Protein AF-A0A9P7JWD6-F1 (afdb_monomer)

InterPro domains:
  IPR005024 Snf7 family [PF03357] (195-359)
  IPR005024 Snf7 family [PTHR22761] (193-355)

Solvent-accessible surface area (backbone atoms only — not comparable to full-atom values): 23639 Å² total; per-residue (Å²): 132,58,61,78,65,57,62,72,34,72,76,44,66,77,47,53,72,72,55,49,42,60,65,27,36,75,45,72,71,28,58,79,77,37,46,72,61,33,49,56,48,35,52,53,49,50,56,42,53,47,54,37,23,60,71,25,70,76,46,63,85,42,100,80,68,52,42,52,45,60,49,40,69,43,47,78,68,42,43,66,68,61,31,40,78,100,63,44,56,45,61,23,50,60,58,36,59,51,61,77,72,51,78,88,50,67,72,55,60,61,53,74,74,51,91,60,89,64,62,67,62,58,60,72,73,50,94,74,77,72,82,77,72,89,68,49,71,73,58,45,46,72,73,60,55,47,80,40,76,49,63,93,79,45,58,63,68,53,43,50,50,43,33,32,70,77,65,61,40,34,43,77,61,93,92,46,74,46,75,40,90,51,96,87,54,77,70,88,50,71,64,58,52,50,53,52,50,47,54,49,51,47,52,58,45,50,56,47,47,54,55,48,50,55,49,41,54,52,37,53,51,50,27,56,53,27,52,78,68,69,36,57,73,59,23,52,54,41,47,55,51,38,52,54,48,52,53,52,42,51,56,49,50,53,53,43,52,53,50,51,53,51,45,52,53,51,52,49,53,54,50,51,53,51,53,49,53,52,51,53,54,50,50,54,49,51,51,57,59,57,67,35,82,91,60,70,84,84,64,68,68,70,55,51,57,56,53,54,55,70,62,56,70,78,68,71,77,76,80,77,75,86,82,75,91,80,90,88,86,82,87,75,81,83,57,71,68,60,51,54,51,53,51,50,51,55,48,55,51,52,50,51,53,51,50,53,52,50,50,50,56,49,52,58,56,59,74,68,58,83,81,79,75,82,84,76,73,84,80,83,78,79,86,78,81,88,78,81,90,79,92,133

Nearest PDB structures (foldseek):
  6zvs-assembly1_A  TM=7.315E-01  e=3.953E-01  Nostoc punctiforme
  8qbr-assembly1_A  TM=5.397E-01  e=4.601E-01  Nostoc punctiforme
  8qbw-assembly1_A  TM=4.329E-01  e=2.505E-01  Nostoc punctiforme
  8qhw-assembly1_E  TM=4.121E-01  e=1.089E+00  Synechocystis sp. PCC 6803
  3q0k-assembly2_C  TM=2.549E-01  e=7.853E+00  Homo sapiens

Mean predicted aligned error: 20.34 Å

Organism: NCBI:txid1912936

pLDDT: mean 70.11, std 15.52, range [30.89, 91.44]

Sequence (392 aa):
MSSPALSALPTYSSTSKSRLQSLYSDIHRQKYSNPSSFHTYVDWWHGTLKDVTSRGWQGSDGSDGTSNKLILGARRALVDKLRYEGVGKPLGLGTTIQSVYDPGWLPYRIASFVVGKPLWWAMQQLDIVRSEDSYTEAEMWKKIEGDYVMLGLVDTKVLIKFLERERRVVVQNGDVIKFVSASHDREITAVDRGILQLKTAVRNLREQVDGIQNKIDQTASNISNALRQQRKSIALAELRFKKHLDDLLSKRLGSLHNLESTLISVETAAGDVEIMKTYESSTATLKAILSHPSLQRNKIEETMDALAASTADAREIDNAIRMGEDMAAVDAGIDDTELEAELNALVEEAEKESAAAAEQAVVEKLQGIEVHVPEGAPVQVEAVPRRTAEAA

Structure (mmCIF, N/CA/C/O backbone):
data_AF-A0A9P7JWD6-F1
#
_entry.id   AF-A0A9P7JWD6-F1
#
loop_
_atom_site.group_PDB
_atom_site.id
_atom_site.type_symbol
_atom_site.label_atom_id
_atom_site.label_alt_id
_atom_site.label_comp_id
_atom_site.label_asym_id
_atom_site.label_entity_id
_atom_site.label_seq_id
_atom_site.pdbx_PDB_ins_code
_atom_site.Cartn_x
_atom_site.Cartn_y
_atom_site.Cartn_z
_atom_site.occupancy
_atom_site.B_iso_or_equiv
_atom_site.auth_seq_id
_atom_site.auth_comp_id
_atom_site.auth_asym_id
_atom_site.auth_atom_id
_atom_site.pdbx_PDB_model_num
ATOM 1 N N . MET A 1 1 ? -39.972 -3.638 -32.061 1.00 33.75 1 MET A N 1
ATOM 2 C CA . MET A 1 1 ? -39.384 -4.974 -31.860 1.00 33.75 1 MET A CA 1
ATOM 3 C C . MET A 1 1 ? -38.197 -4.803 -30.934 1.00 33.75 1 MET A C 1
ATOM 5 O O . MET A 1 1 ? -37.335 -3.994 -31.259 1.00 33.75 1 MET A O 1
ATOM 9 N N . SER A 1 2 ? -38.191 -5.441 -29.761 1.00 42.72 2 SER A N 1
ATOM 10 C CA . SER A 1 2 ? -36.979 -5.505 -28.936 1.00 42.72 2 SER A CA 1
ATOM 11 C C . SER A 1 2 ? -35.852 -6.165 -29.726 1.00 42.72 2 SER A C 1
ATOM 13 O O . SER A 1 2 ? -36.114 -7.110 -30.465 1.00 42.72 2 SER A O 1
ATOM 15 N N . SER A 1 3 ? -34.608 -5.710 -29.565 1.00 56.06 3 SER A N 1
ATOM 16 C CA . SER A 1 3 ? -33.466 -6.498 -30.034 1.00 56.06 3 SER A CA 1
ATOM 17 C C . SER A 1 3 ? -33.386 -7.766 -29.171 1.00 56.06 3 SER A C 1
ATOM 19 O O . SER A 1 3 ? -33.077 -7.636 -27.983 1.00 56.06 3 SER A O 1
ATOM 21 N N . PRO A 1 4 ? -33.615 -8.984 -29.710 1.00 61.28 4 PRO A N 1
ATOM 22 C CA . PRO A 1 4 ? -33.521 -10.247 -28.953 1.00 61.28 4 PRO A CA 1
ATOM 23 C C . PRO A 1 4 ? -32.134 -10.469 -28.315 1.00 61.28 4 PRO A C 1
ATOM 25 O O . PRO A 1 4 ? -31.953 -11.321 -27.450 1.00 61.28 4 PRO A O 1
ATOM 28 N N . ALA A 1 5 ? -31.156 -9.658 -28.717 1.00 74.69 5 ALA A N 1
ATOM 29 C CA . ALA A 1 5 ? -29.810 -9.592 -28.180 1.00 74.69 5 ALA A CA 1
ATOM 30 C C . ALA A 1 5 ? -29.738 -9.120 -26.709 1.00 74.69 5 ALA A C 1
ATOM 32 O O . ALA A 1 5 ? -28.949 -9.671 -25.946 1.00 74.69 5 ALA A O 1
ATOM 33 N N . LEU A 1 6 ? -30.556 -8.146 -26.275 1.00 84.06 6 LEU A N 1
ATOM 34 C CA . LEU A 1 6 ? -30.423 -7.560 -24.927 1.00 84.06 6 LEU A CA 1
ATOM 35 C C . LEU A 1 6 ? -30.832 -8.531 -23.817 1.00 84.06 6 LEU A C 1
ATOM 37 O O . LEU A 1 6 ? -30.156 -8.611 -22.800 1.00 84.06 6 LEU A O 1
ATOM 41 N N . SER A 1 7 ? -31.883 -9.329 -24.028 1.00 84.81 7 SER A N 1
ATOM 42 C CA . SER A 1 7 ? -32.309 -10.363 -23.071 1.00 84.81 7 SER A CA 1
ATOM 43 C C . SER A 1 7 ? -31.259 -11.453 -22.840 1.00 84.81 7 SER A C 1
ATOM 45 O O . SER A 1 7 ? -31.312 -12.133 -21.821 1.00 84.81 7 SER A O 1
ATOM 47 N N . ALA A 1 8 ? -30.305 -11.615 -23.764 1.00 83.50 8 ALA A N 1
ATOM 48 C CA . ALA A 1 8 ? -29.204 -12.570 -23.651 1.00 83.50 8 ALA A CA 1
ATOM 49 C C . ALA A 1 8 ? -27.979 -12.010 -22.899 1.00 83.50 8 ALA A C 1
ATOM 51 O O . ALA A 1 8 ? -26.974 -12.711 -22.755 1.00 83.50 8 ALA A O 1
ATOM 52 N N . LEU A 1 9 ? -28.011 -10.746 -22.463 1.00 86.81 9 LEU A N 1
ATOM 53 C CA . LEU A 1 9 ? -26.957 -10.172 -21.631 1.00 86.81 9 LEU A CA 1
ATOM 54 C C . LEU A 1 9 ? -27.116 -10.635 -20.175 1.00 86.81 9 LEU A C 1
ATOM 56 O O . LEU A 1 9 ? -28.239 -10.603 -19.664 1.00 86.81 9 LEU A O 1
ATOM 60 N N . PRO A 1 10 ? -26.017 -10.980 -19.474 1.00 85.31 10 PRO A N 1
ATOM 61 C CA . PRO A 1 10 ? -26.063 -11.384 -18.066 1.00 85.31 10 PRO A CA 1
ATOM 62 C C . PRO A 1 10 ? -26.770 -10.368 -17.161 1.00 85.31 10 PRO A C 1
ATOM 64 O O . PRO A 1 10 ? -27.485 -10.749 -16.231 1.00 85.31 10 PRO A O 1
ATOM 67 N N . THR A 1 11 ? -26.614 -9.073 -17.454 1.00 87.50 11 THR A N 1
ATOM 68 C CA . THR A 1 11 ? -27.251 -7.981 -16.706 1.00 87.50 11 THR A CA 1
ATOM 69 C C . THR A 1 11 ? -28.772 -7.960 -16.853 1.00 87.50 11 THR A C 1
ATOM 71 O O . THR A 1 11 ? -29.455 -7.541 -15.922 1.00 87.50 11 THR A O 1
ATOM 74 N N . TYR A 1 12 ? -29.326 -8.455 -17.964 1.00 88.19 12 TYR A N 1
ATOM 75 C CA . TYR A 1 12 ? -30.775 -8.538 -18.187 1.00 88.19 12 TYR A CA 1
ATOM 76 C C . TYR A 1 12 ? -31.341 -9.886 -17.755 1.00 88.19 12 TYR A C 1
ATOM 78 O O . TYR A 1 12 ? -32.402 -9.920 -17.140 1.00 88.19 12 TYR A O 1
ATOM 86 N N . SER A 1 13 ? -30.641 -10.992 -18.026 1.00 86.69 13 SER A N 1
ATOM 87 C CA . SER A 1 13 ? -31.136 -12.339 -17.717 1.00 86.69 13 SER A CA 1
ATOM 88 C C . SER A 1 13 ? -31.276 -12.600 -16.215 1.00 86.69 13 SER A C 1
ATOM 90 O O . SER A 1 13 ? -32.113 -13.397 -15.805 1.00 86.69 13 SER A O 1
ATOM 92 N N . SER A 1 14 ? -30.459 -11.936 -15.393 1.00 85.44 14 SER A N 1
ATOM 93 C CA . SER A 1 14 ? -30.481 -12.051 -13.928 1.00 85.44 14 SER A CA 1
ATOM 94 C C . SER A 1 14 ? -31.383 -11.022 -13.233 1.00 85.44 14 SER A C 1
ATOM 96 O O . SER A 1 14 ? -31.566 -11.091 -12.018 1.00 85.44 14 SER A O 1
ATOM 98 N N . THR A 1 15 ? -31.968 -10.076 -13.978 1.00 89.50 15 THR A N 1
ATOM 99 C CA . THR A 1 15 ? -32.694 -8.935 -13.407 1.00 89.50 15 THR A CA 1
ATOM 100 C C . THR A 1 15 ? -34.198 -9.060 -13.635 1.00 89.50 15 THR A C 1
ATOM 102 O O . THR A 1 15 ? -34.666 -9.271 -14.751 1.00 89.50 15 THR A O 1
ATOM 105 N N . SER A 1 16 ? -34.986 -8.882 -12.571 1.00 90.25 16 SER A N 1
ATOM 106 C CA . SER A 1 16 ? -36.449 -8.914 -12.663 1.00 90.25 16 SER A CA 1
ATOM 107 C C . SER A 1 16 ? -37.006 -7.735 -13.472 1.00 90.25 16 SER A C 1
ATOM 109 O O . SER A 1 16 ? -36.427 -6.648 -13.516 1.00 90.25 16 SER A O 1
ATOM 111 N N . LYS A 1 17 ? -38.196 -7.909 -14.062 1.00 87.38 17 LYS A N 1
ATOM 112 C CA . LYS A 1 17 ? -38.861 -6.858 -14.851 1.00 87.38 17 LYS A CA 1
ATOM 113 C C . LYS A 1 17 ? -39.096 -5.565 -14.055 1.00 87.38 17 LYS A C 1
ATOM 115 O O . LYS A 1 17 ? -38.889 -4.482 -14.592 1.00 87.38 17 LYS A O 1
ATOM 120 N N . SER A 1 18 ? -39.479 -5.663 -12.780 1.00 88.38 18 SER A N 1
ATOM 121 C CA . SER A 1 18 ? -39.667 -4.495 -11.905 1.00 88.38 18 SER A CA 1
ATOM 122 C C . SER A 1 18 ? -38.349 -3.774 -11.612 1.00 88.38 18 SER A C 1
ATOM 124 O O . SER A 1 18 ? -38.295 -2.544 -11.616 1.00 88.38 18 SER A O 1
ATOM 126 N N . ARG A 1 19 ? -37.252 -4.521 -11.427 1.00 89.19 19 ARG A N 1
ATOM 127 C CA . ARG A 1 19 ? -35.924 -3.931 -11.244 1.00 89.19 19 ARG A CA 1
ATOM 128 C C . ARG A 1 19 ? -35.427 -3.260 -12.525 1.00 89.19 19 ARG A C 1
ATOM 130 O O . ARG A 1 19 ? -34.874 -2.169 -12.431 1.00 89.19 19 ARG A O 1
ATOM 137 N N . LEU A 1 20 ? -35.688 -3.837 -13.702 1.00 89.88 20 LEU A N 1
ATOM 138 C CA . LEU A 1 20 ? -35.395 -3.204 -14.995 1.00 89.88 20 LEU A CA 1
ATOM 139 C C . LEU A 1 20 ? -36.155 -1.882 -15.176 1.00 89.88 20 LEU A C 1
ATOM 141 O O . LEU A 1 20 ? -35.553 -0.899 -15.592 1.00 89.88 20 LEU A O 1
ATOM 145 N N . GLN A 1 21 ? -37.438 -1.818 -14.802 1.00 90.00 21 GLN A N 1
ATOM 146 C CA . GLN A 1 21 ? -38.208 -0.563 -14.822 1.00 90.00 21 GLN A CA 1
ATOM 147 C C . GLN A 1 21 ? -37.569 0.518 -13.951 1.00 90.00 21 GLN A C 1
ATOM 149 O O . GLN A 1 21 ? -37.440 1.663 -14.377 1.00 90.00 21 GLN A O 1
ATOM 154 N N . SER A 1 22 ? -37.094 0.133 -12.768 1.00 88.94 22 SER A N 1
ATOM 155 C CA . SER A 1 22 ? -36.351 1.029 -11.887 1.00 88.94 22 SER A CA 1
ATOM 156 C C . SER A 1 22 ? -35.019 1.475 -12.505 1.00 88.94 22 SER A C 1
ATOM 158 O O . SER A 1 22 ? -34.688 2.652 -12.435 1.00 88.94 22 SER A O 1
ATOM 160 N N . LEU A 1 23 ? -34.262 0.566 -13.131 1.00 88.75 23 LEU A N 1
ATOM 161 C CA . LEU A 1 23 ? -32.969 0.862 -13.769 1.00 88.75 23 LEU A CA 1
ATOM 162 C C . LEU A 1 23 ? -33.088 1.773 -14.999 1.00 88.75 23 LEU A C 1
ATOM 164 O O . LEU A 1 23 ? -32.143 2.487 -15.321 1.00 88.75 23 LEU A O 1
ATOM 168 N N . TYR A 1 24 ? -34.239 1.758 -15.670 1.00 91.44 24 TYR A N 1
ATOM 169 C CA . TYR A 1 24 ? -34.531 2.574 -16.852 1.00 91.44 24 TYR A CA 1
ATOM 170 C C . TYR A 1 24 ? -35.122 3.953 -16.526 1.00 91.44 24 TYR A C 1
ATOM 172 O O . TYR A 1 24 ? -35.244 4.789 -17.424 1.00 91.44 24 TYR A O 1
ATOM 180 N N . SER A 1 25 ? -35.494 4.189 -15.266 1.00 88.25 25 SER A N 1
ATOM 181 C CA . SER A 1 25 ? -35.999 5.477 -14.791 1.00 88.25 25 SER A CA 1
ATOM 182 C C . SER A 1 25 ? -34.911 6.559 -14.745 1.00 88.25 25 SER A C 1
ATOM 184 O O . SER A 1 25 ? -33.718 6.272 -14.861 1.00 88.25 25 SER A O 1
ATOM 186 N N . ASP A 1 26 ? -35.323 7.818 -14.602 1.00 82.94 26 ASP A N 1
ATOM 187 C CA . ASP A 1 26 ? -34.396 8.925 -14.365 1.00 82.94 26 ASP A CA 1
ATOM 188 C C . ASP A 1 26 ? -33.821 8.845 -12.938 1.00 82.94 26 ASP A C 1
ATOM 190 O O . ASP A 1 26 ? -34.549 8.878 -11.942 1.00 82.94 26 ASP A O 1
ATOM 194 N N . ILE A 1 27 ? -32.496 8.729 -12.851 1.00 79.62 27 ILE A N 1
ATOM 195 C CA . ILE A 1 27 ? -31.750 8.571 -11.597 1.00 79.62 27 ILE A CA 1
ATOM 196 C C . ILE A 1 27 ? -30.994 9.838 -11.187 1.00 79.62 27 ILE A C 1
ATOM 198 O O . ILE A 1 27 ? -30.334 9.827 -10.149 1.00 79.62 27 ILE A O 1
ATOM 202 N N . HIS A 1 28 ? -31.083 10.937 -11.943 1.00 71.88 28 HIS A N 1
ATOM 203 C CA . HIS A 1 28 ? -30.284 12.144 -11.700 1.00 71.88 28 HIS A CA 1
ATOM 204 C C . HIS A 1 28 ? -30.436 12.677 -10.265 1.00 71.88 28 HIS A C 1
ATOM 206 O O . HIS A 1 28 ? -29.456 12.953 -9.574 1.00 71.88 28 HIS A O 1
ATOM 212 N N . ARG A 1 29 ? -31.674 12.713 -9.755 1.00 69.69 29 ARG A N 1
ATOM 213 C CA . ARG A 1 29 ? -31.984 13.169 -8.385 1.00 69.69 29 ARG A CA 1
ATOM 214 C C . ARG A 1 29 ? -31.470 12.227 -7.291 1.00 69.69 29 ARG A C 1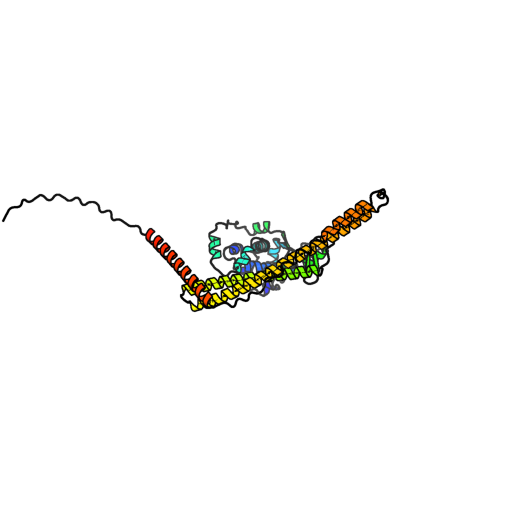
ATOM 216 O O . ARG A 1 29 ? -31.315 12.645 -6.141 1.00 69.69 29 ARG A O 1
ATOM 223 N N . GLN A 1 30 ? -31.206 10.962 -7.621 1.00 72.06 30 GLN A N 1
ATOM 224 C CA . GLN A 1 30 ? -30.719 9.973 -6.657 1.00 72.06 30 GLN A CA 1
ATOM 225 C C . GLN A 1 30 ? -29.243 10.168 -6.317 1.00 72.06 30 GLN A C 1
ATOM 227 O O . GLN A 1 30 ? -28.844 9.785 -5.222 1.00 72.06 30 GLN A O 1
ATOM 232 N N . LYS A 1 31 ? -28.466 10.839 -7.181 1.00 69.50 31 LYS A N 1
ATOM 233 C CA . LYS A 1 31 ? -27.060 11.190 -6.922 1.00 69.50 31 LYS A CA 1
ATOM 234 C C . LYS A 1 31 ? -26.871 11.869 -5.560 1.00 69.50 31 LYS A C 1
ATOM 236 O O . LYS A 1 31 ? -25.925 11.553 -4.850 1.00 69.50 31 LYS A O 1
ATOM 241 N N . TYR A 1 32 ? -27.805 12.745 -5.181 1.00 68.31 32 TYR A N 1
ATOM 242 C CA . TYR A 1 32 ? -27.749 13.508 -3.929 1.00 68.31 32 TYR A CA 1
ATOM 243 C C . TYR A 1 32 ? -28.632 12.925 -2.820 1.00 68.31 32 TYR A C 1
ATOM 245 O O . TYR A 1 32 ? -28.261 12.959 -1.652 1.00 68.31 32 TYR A O 1
ATOM 253 N N . SER A 1 33 ? -29.803 12.382 -3.170 1.00 72.88 33 SER A N 1
ATOM 254 C CA . SER A 1 33 ? -30.774 11.897 -2.175 1.00 72.88 33 SER A CA 1
ATOM 255 C C . SER A 1 33 ? -30.514 10.468 -1.694 1.00 72.88 33 SER A C 1
ATOM 257 O O . SER A 1 33 ? -30.824 10.143 -0.551 1.00 72.88 33 SER A O 1
ATOM 259 N N . ASN A 1 34 ? -29.957 9.601 -2.544 1.00 72.94 34 ASN A N 1
ATOM 260 C CA . ASN A 1 34 ? -29.639 8.214 -2.205 1.00 72.94 34 ASN A CA 1
ATOM 261 C C . ASN A 1 34 ? -28.424 7.719 -3.016 1.00 72.94 34 ASN A C 1
ATOM 263 O O . ASN A 1 34 ? -28.585 6.976 -3.995 1.00 72.94 34 ASN A O 1
ATOM 267 N N . PRO A 1 35 ? -27.204 8.115 -2.606 1.00 73.88 35 PRO A N 1
ATOM 268 C CA . PRO A 1 35 ? -25.982 7.827 -3.353 1.00 73.88 35 PRO A CA 1
ATOM 269 C C . PRO A 1 35 ? -25.735 6.328 -3.555 1.00 73.88 35 PRO A C 1
ATOM 271 O O . PRO A 1 35 ? -25.359 5.898 -4.640 1.00 73.88 35 PRO A O 1
ATOM 274 N N . SER A 1 36 ? -26.006 5.494 -2.547 1.00 71.75 36 SER A N 1
ATOM 275 C CA . SER A 1 36 ? -25.802 4.041 -2.636 1.00 71.75 36 SER A CA 1
ATOM 276 C C . SER A 1 36 ? -26.659 3.401 -3.731 1.00 71.75 36 SER A C 1
ATOM 278 O O . SER A 1 36 ? -26.178 2.577 -4.513 1.00 71.75 36 SER A O 1
ATOM 280 N N . SER A 1 37 ? -27.929 3.810 -3.823 1.00 78.12 37 SER A N 1
ATOM 281 C CA . SER A 1 37 ? -28.812 3.332 -4.888 1.00 78.12 37 SER A CA 1
ATOM 282 C C . SER A 1 37 ? -28.323 3.832 -6.240 1.00 78.12 37 SER A C 1
ATOM 284 O O . SER A 1 37 ? -28.178 3.020 -7.150 1.00 78.12 37 SER A O 1
ATOM 286 N N . PHE A 1 38 ? -27.983 5.123 -6.344 1.00 80.19 38 PHE A N 1
ATOM 287 C CA . PHE A 1 38 ? -27.413 5.740 -7.545 1.00 80.19 38 PHE A CA 1
ATOM 288 C C . PHE A 1 38 ? -26.189 4.981 -8.082 1.00 80.19 38 PHE A C 1
ATOM 290 O O . PHE A 1 38 ? -26.161 4.630 -9.260 1.00 80.19 38 PHE A O 1
ATOM 297 N N . HIS A 1 39 ? -25.227 4.635 -7.224 1.00 76.75 39 HIS A N 1
ATOM 298 C CA . HIS A 1 39 ? -24.050 3.858 -7.623 1.00 76.75 39 HIS A CA 1
ATOM 299 C C . HIS A 1 39 ? -24.412 2.467 -8.137 1.00 76.75 39 HIS A C 1
ATOM 301 O O . HIS A 1 39 ? -23.912 2.049 -9.175 1.00 76.75 39 HIS A O 1
ATOM 307 N N . THR A 1 40 ? -25.366 1.796 -7.492 1.00 83.00 40 THR A N 1
ATOM 308 C CA . THR A 1 40 ? -25.856 0.495 -7.968 1.00 83.00 40 THR A CA 1
ATOM 309 C C . THR A 1 40 ? -26.459 0.595 -9.380 1.00 83.00 40 THR A C 1
ATOM 311 O O . THR A 1 40 ? -26.330 -0.337 -10.173 1.00 83.00 40 THR A O 1
ATOM 314 N N . TYR A 1 41 ? -27.108 1.718 -9.724 1.00 86.56 41 TYR A N 1
ATOM 315 C CA . TYR A 1 41 ? -27.575 1.974 -11.094 1.00 86.56 41 TYR A CA 1
ATOM 316 C C . TYR A 1 41 ? -26.417 2.208 -12.062 1.00 86.56 41 TYR A C 1
ATOM 318 O O . TYR A 1 41 ? -26.410 1.625 -13.146 1.00 86.56 41 TYR A O 1
ATOM 326 N N . VAL A 1 42 ? -25.448 3.042 -11.671 1.00 85.44 42 VAL A N 1
ATOM 327 C CA . VAL A 1 42 ? -24.260 3.352 -12.477 1.00 85.44 42 VAL A CA 1
ATOM 328 C C . VAL A 1 42 ? -23.468 2.084 -12.791 1.00 85.44 42 VAL A C 1
ATOM 330 O O . VAL A 1 42 ? -23.158 1.847 -13.954 1.00 85.44 42 VAL A O 1
ATOM 333 N N . ASP A 1 43 ? -23.225 1.227 -11.801 1.00 83.75 43 ASP A N 1
ATOM 334 C CA . ASP A 1 43 ? -22.478 -0.024 -11.964 1.00 83.75 43 ASP A CA 1
ATOM 335 C C . ASP A 1 43 ? -23.191 -1.008 -12.897 1.00 83.75 43 ASP A C 1
ATOM 337 O O . ASP A 1 43 ? -22.571 -1.613 -13.778 1.00 83.75 43 ASP A O 1
ATOM 341 N N . TRP A 1 44 ? -24.513 -1.142 -12.748 1.00 91.00 44 TRP A N 1
ATOM 342 C CA . TRP A 1 44 ? -25.315 -2.014 -13.604 1.00 91.00 44 TRP A CA 1
ATOM 343 C C . TRP A 1 44 ? -25.289 -1.557 -15.068 1.00 91.00 44 TRP A C 1
ATOM 345 O O . TRP A 1 44 ? -25.109 -2.367 -15.986 1.00 91.00 44 TRP A O 1
ATOM 355 N N . TRP A 1 45 ? -25.432 -0.251 -15.297 1.00 90.31 45 TRP A N 1
ATOM 356 C CA . TRP A 1 45 ? -25.371 0.342 -16.631 1.00 90.31 45 TRP A CA 1
ATOM 357 C C . TRP A 1 45 ? -23.958 0.310 -17.209 1.00 90.31 45 TRP A C 1
ATOM 359 O O . TRP A 1 45 ? -23.809 0.021 -18.392 1.00 90.31 45 TRP A O 1
ATOM 369 N N . HIS A 1 46 ? -22.922 0.512 -16.396 1.00 85.94 46 HIS A N 1
ATOM 370 C CA . HIS A 1 46 ? -21.530 0.366 -16.812 1.00 85.94 46 HIS A CA 1
ATOM 371 C C . HIS A 1 46 ? -21.244 -1.064 -17.294 1.00 85.94 46 HIS A C 1
ATOM 373 O O . HIS A 1 46 ? -20.749 -1.244 -18.406 1.00 85.94 46 HIS A O 1
ATOM 379 N N . GLY A 1 47 ? -21.640 -2.089 -16.530 1.00 85.94 47 GLY A N 1
ATOM 380 C CA . GLY A 1 47 ? -21.524 -3.491 -16.951 1.00 85.94 47 GLY A CA 1
ATOM 381 C C . GLY A 1 47 ? -22.335 -3.809 -18.214 1.00 85.94 47 GLY A C 1
ATOM 382 O O . GLY A 1 47 ? -21.858 -4.492 -19.116 1.00 85.94 47 GLY A O 1
ATOM 383 N N . THR A 1 48 ? -23.535 -3.244 -18.334 1.00 89.94 48 THR A N 1
ATOM 384 C CA . THR A 1 48 ? -24.380 -3.417 -19.523 1.00 89.94 48 THR A CA 1
ATOM 385 C C . THR A 1 48 ? -23.762 -2.786 -20.768 1.00 89.94 48 THR A C 1
ATOM 387 O O . THR A 1 48 ? -23.665 -3.431 -21.811 1.00 89.94 48 THR A O 1
ATOM 390 N N . LEU A 1 49 ? -23.325 -1.530 -20.677 1.00 88.12 49 LEU A N 1
ATOM 391 C CA . LEU A 1 49 ? -22.692 -0.819 -21.783 1.00 88.12 49 LEU A CA 1
ATOM 392 C C . LEU A 1 49 ? -21.369 -1.478 -22.175 1.00 88.12 49 LEU A C 1
ATOM 394 O O . LEU A 1 49 ? -21.042 -1.530 -23.360 1.00 88.12 49 LEU A O 1
ATOM 398 N N . LYS A 1 50 ? -20.642 -2.040 -21.206 1.00 84.50 50 LYS A N 1
ATOM 399 C CA . LYS A 1 50 ? -19.453 -2.859 -21.434 1.00 84.50 50 LYS A CA 1
ATOM 400 C C . LYS A 1 50 ? -19.794 -4.057 -22.327 1.00 84.50 50 LYS A C 1
ATOM 402 O O . LYS A 1 50 ? -19.213 -4.226 -23.399 1.00 84.50 50 LYS A O 1
ATOM 407 N N . ASP A 1 51 ? -20.786 -4.853 -21.947 1.00 85.50 51 ASP A N 1
ATOM 408 C CA . ASP A 1 51 ? -21.160 -6.035 -22.722 1.00 85.50 51 ASP A CA 1
ATOM 409 C C . ASP A 1 51 ? -21.688 -5.672 -24.119 1.00 85.50 51 ASP A C 1
ATOM 411 O O . ASP A 1 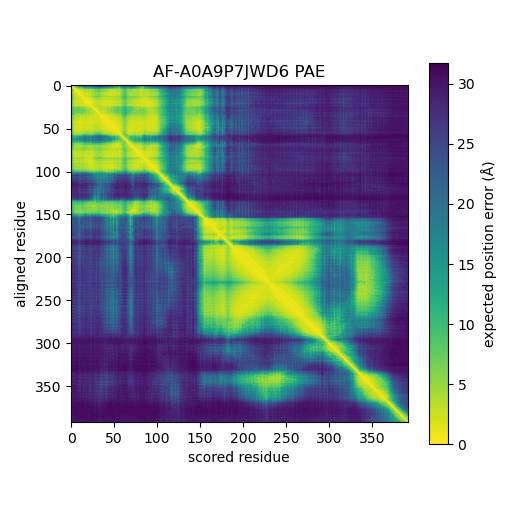51 ? -21.289 -6.285 -25.110 1.00 85.50 51 ASP A O 1
ATOM 415 N N . VAL A 1 52 ? -22.514 -4.628 -24.222 1.00 86.12 52 VAL A N 1
ATOM 416 C CA . VAL A 1 52 ? -23.040 -4.114 -25.499 1.00 86.12 52 VAL A CA 1
ATOM 417 C C . VAL A 1 52 ? -21.909 -3.646 -26.421 1.00 86.12 52 VAL A C 1
ATOM 419 O O . VAL A 1 52 ? -21.904 -3.990 -27.606 1.00 86.12 52 VAL A O 1
ATOM 422 N N . THR A 1 53 ? -20.928 -2.915 -25.885 1.00 82.31 53 THR A N 1
ATOM 423 C CA . THR A 1 53 ? -19.776 -2.410 -26.651 1.00 82.31 53 THR A CA 1
ATOM 424 C C . THR A 1 53 ? -18.888 -3.563 -27.109 1.00 82.31 53 THR A C 1
ATOM 426 O O . THR A 1 53 ? -18.612 -3.679 -28.298 1.00 82.31 53 THR A O 1
ATOM 429 N N . SER A 1 54 ? -18.525 -4.491 -26.216 1.00 77.06 54 SER A N 1
ATOM 430 C CA . SER A 1 54 ? -17.652 -5.634 -26.543 1.00 77.06 54 SER A CA 1
ATOM 431 C C . SER A 1 54 ? -18.213 -6.549 -27.638 1.00 77.06 54 SER A C 1
ATOM 433 O O . SER A 1 54 ? -17.468 -7.112 -28.444 1.00 77.06 54 SER A O 1
ATOM 435 N N . ARG A 1 55 ? -19.544 -6.669 -27.703 1.00 81.88 55 ARG A N 1
ATOM 436 C CA . ARG A 1 55 ? -20.254 -7.457 -28.716 1.00 81.88 55 ARG A CA 1
ATOM 437 C C . ARG A 1 55 ? -20.484 -6.686 -30.020 1.00 81.88 55 ARG A C 1
ATOM 439 O O . ARG A 1 55 ? -20.956 -7.279 -30.987 1.00 81.88 55 ARG A O 1
ATOM 446 N N . GLY A 1 56 ? -20.125 -5.400 -30.072 1.00 75.31 56 GLY A N 1
ATOM 447 C CA . GLY A 1 56 ? -20.314 -4.535 -31.239 1.00 75.31 56 GLY A CA 1
ATOM 448 C C . GLY A 1 56 ? -21.776 -4.141 -31.476 1.00 75.31 56 GLY A C 1
ATOM 449 O O . GLY A 1 56 ? -22.156 -3.765 -32.580 1.00 75.31 56 GLY A O 1
ATOM 450 N N . TRP A 1 57 ? -22.630 -4.234 -30.456 1.00 82.56 57 TRP A N 1
ATOM 451 C CA . TRP A 1 57 ? -24.081 -4.042 -30.589 1.00 82.56 57 TRP A CA 1
ATOM 452 C C . TRP A 1 57 ? -24.521 -2.572 -30.578 1.00 82.56 57 TRP A C 1
ATOM 454 O O . TRP A 1 57 ? -25.707 -2.264 -30.686 1.00 82.56 57 TRP A O 1
ATOM 464 N N . GLN A 1 58 ? -23.564 -1.653 -30.489 1.00 74.44 58 GLN A N 1
ATOM 465 C CA . GLN A 1 58 ? -23.788 -0.211 -30.504 1.00 74.44 58 GLN A CA 1
ATOM 466 C C . GLN A 1 58 ? -24.050 0.376 -31.899 1.00 74.44 58 GLN A C 1
ATOM 468 O O . GLN A 1 58 ? -24.592 1.475 -31.987 1.00 74.44 58 GLN A O 1
ATOM 473 N N . GLY A 1 59 ? -23.763 -0.351 -32.988 1.00 66.69 59 GLY A N 1
ATOM 474 C CA . GLY A 1 59 ? -23.933 0.118 -34.372 1.00 66.69 59 GLY A CA 1
ATOM 475 C C . GLY A 1 59 ? -22.667 0.061 -35.221 1.00 66.69 59 GLY A C 1
ATOM 476 O O . GLY A 1 59 ? -21.576 -0.181 -34.712 1.00 66.69 59 GLY A O 1
ATOM 477 N N . SER A 1 60 ? -22.844 0.269 -36.526 1.00 60.72 60 SER A N 1
ATOM 478 C CA . SER A 1 60 ? -21.751 0.430 -37.482 1.00 60.72 60 SER A CA 1
ATOM 479 C C . SER A 1 60 ? -21.466 1.923 -37.640 1.00 60.72 60 SER A C 1
ATOM 481 O O . SER A 1 60 ? -22.254 2.623 -38.267 1.00 60.72 60 SER A O 1
ATOM 483 N N . ASP A 1 61 ? -20.390 2.398 -37.014 1.00 53.31 61 ASP A N 1
ATOM 484 C CA . ASP A 1 61 ? -19.938 3.799 -37.099 1.00 53.31 61 ASP A CA 1
ATOM 485 C C . ASP A 1 61 ? -18.681 3.947 -37.982 1.00 53.31 61 ASP A C 1
ATOM 487 O O . ASP A 1 61 ? -18.174 5.049 -38.175 1.00 53.31 61 ASP A O 1
ATOM 491 N N . GLY A 1 62 ? -18.159 2.843 -38.532 1.00 49.78 62 GLY A N 1
ATOM 492 C CA . GLY A 1 62 ? -17.017 2.846 -39.445 1.00 49.78 62 GLY A CA 1
ATOM 493 C C . GLY A 1 62 ? -17.457 2.889 -40.907 1.00 49.78 62 GLY A C 1
ATOM 494 O O . GLY A 1 62 ? -18.413 2.220 -41.295 1.00 49.78 62 GLY A O 1
ATOM 495 N N . SER A 1 63 ? -16.700 3.595 -41.750 1.00 49.81 63 SER A N 1
ATOM 496 C CA . SER A 1 63 ? -16.880 3.615 -43.213 1.00 49.81 63 SER A CA 1
ATOM 497 C C . SER A 1 63 ? -16.800 2.228 -43.878 1.00 49.81 63 SER A C 1
ATOM 499 O O . SER A 1 63 ? -17.142 2.096 -45.047 1.00 49.81 63 SER A O 1
ATOM 501 N N . ASP A 1 64 ? -16.347 1.212 -43.136 1.00 53.44 64 ASP A N 1
ATOM 502 C CA . ASP A 1 64 ? -16.086 -0.164 -43.581 1.00 53.44 64 ASP A CA 1
ATOM 503 C C . ASP A 1 64 ? -17.099 -1.189 -43.016 1.00 53.44 64 ASP A C 1
ATOM 505 O O . ASP A 1 64 ? -16.874 -2.396 -43.021 1.00 53.44 64 ASP A O 1
ATOM 509 N N . GLY A 1 65 ? -18.220 -0.731 -42.444 1.00 53.84 65 GLY A N 1
ATOM 510 C CA . GLY A 1 65 ? -19.284 -1.618 -41.953 1.00 53.84 65 GLY A CA 1
ATOM 511 C C . GLY A 1 65 ? -18.977 -2.346 -40.632 1.00 53.84 65 GLY A C 1
ATOM 512 O O . GLY A 1 65 ? -19.879 -2.942 -40.037 1.00 53.84 65 GLY A O 1
ATOM 513 N N . THR A 1 66 ? -17.751 -2.262 -40.116 1.00 54.59 66 THR A N 1
ATOM 514 C CA . THR A 1 66 ? -17.313 -2.905 -38.872 1.00 54.59 66 THR A CA 1
ATOM 515 C C . THR A 1 66 ? -17.782 -2.145 -37.624 1.00 54.59 66 THR A C 1
ATOM 517 O O . THR A 1 66 ? -17.590 -0.940 -37.478 1.00 54.59 66 THR A O 1
ATOM 520 N N . SER A 1 67 ? -18.410 -2.861 -36.684 1.00 62.69 67 SER A N 1
ATOM 521 C CA . SER A 1 67 ? -18.839 -2.306 -35.394 1.00 62.69 67 SER A CA 1
ATOM 522 C C . SER A 1 67 ? -17.652 -2.167 -34.437 1.00 62.69 67 SER A C 1
ATOM 524 O O . SER A 1 67 ? -16.987 -3.166 -34.140 1.00 62.69 67 SER A O 1
ATOM 526 N N . ASN A 1 68 ? -17.426 -0.969 -33.896 1.00 64.69 68 ASN A N 1
ATOM 527 C CA . ASN A 1 68 ? -16.402 -0.740 -32.876 1.00 64.69 68 ASN A CA 1
ATOM 528 C C . ASN A 1 68 ? -16.682 -1.595 -31.630 1.00 64.69 68 ASN A C 1
ATOM 530 O O . ASN A 1 68 ? -17.821 -1.666 -31.172 1.00 64.69 68 ASN A O 1
ATOM 534 N N . LYS A 1 69 ? -15.649 -2.256 -31.089 1.00 70.88 69 LYS A N 1
ATOM 535 C CA . LYS A 1 69 ? -15.771 -3.138 -29.907 1.00 70.88 69 LYS A CA 1
ATOM 536 C C . LYS A 1 69 ? -15.113 -2.598 -28.636 1.00 70.88 69 LYS A C 1
ATOM 538 O O . LYS A 1 69 ? -15.237 -3.208 -27.578 1.00 70.88 69 LYS A O 1
ATOM 543 N N . LEU A 1 70 ? -14.396 -1.478 -28.751 1.00 62.06 70 LEU A N 1
ATOM 544 C CA . LEU A 1 70 ? -13.581 -0.892 -27.676 1.00 62.06 70 LEU A CA 1
ATOM 545 C C . LEU A 1 70 ? -14.022 0.525 -27.285 1.00 62.06 70 LEU A C 1
ATOM 547 O O . LEU A 1 70 ? -13.804 0.957 -26.155 1.00 62.06 70 LEU A O 1
ATOM 551 N N . ILE A 1 71 ? -14.630 1.237 -28.230 1.00 68.50 71 ILE A N 1
ATOM 552 C CA . ILE A 1 71 ? -15.065 2.623 -28.085 1.00 68.50 71 ILE A CA 1
ATOM 553 C C . ILE A 1 71 ? -16.577 2.603 -27.944 1.00 68.50 71 ILE A C 1
ATOM 555 O O . ILE A 1 71 ? -17.231 2.113 -28.853 1.00 68.50 71 ILE A O 1
ATOM 559 N N . LEU A 1 72 ? -17.119 3.119 -26.849 1.00 78.12 72 LEU A N 1
ATOM 560 C CA . LEU A 1 72 ? -18.538 3.396 -26.693 1.00 78.12 72 LEU A CA 1
ATOM 561 C C . LEU A 1 72 ? -18.890 4.685 -27.450 1.00 78.12 72 LEU A C 1
ATOM 563 O O . LEU A 1 72 ? -18.459 5.772 -27.063 1.00 78.12 72 LEU A O 1
ATOM 567 N N . GLY A 1 73 ? -19.709 4.567 -28.493 1.00 77.25 73 GLY A N 1
ATOM 568 C CA . GLY A 1 73 ? -20.298 5.713 -29.190 1.00 77.25 73 GLY A CA 1
ATOM 569 C C . GLY A 1 73 ? -21.499 6.256 -28.416 1.00 77.25 73 GLY A C 1
ATOM 570 O O . GLY A 1 73 ? -22.630 5.796 -28.603 1.00 77.25 73 GLY A O 1
ATOM 571 N N . ALA A 1 74 ? -21.283 7.234 -27.533 1.00 80.12 74 ALA A N 1
ATOM 572 C CA . ALA A 1 74 ? -22.362 7.876 -26.789 1.00 80.12 74 ALA A CA 1
ATOM 573 C C . ALA A 1 74 ? -23.114 8.843 -27.716 1.00 80.12 74 ALA A C 1
ATOM 575 O O . ALA A 1 74 ? -22.799 10.027 -27.825 1.00 80.12 74 ALA A O 1
ATOM 576 N N . ARG A 1 75 ? -24.101 8.313 -28.439 1.00 82.81 75 ARG A N 1
ATOM 577 C CA . ARG A 1 75 ? -24.992 9.058 -29.343 1.00 82.81 75 ARG A CA 1
ATOM 578 C C . ARG A 1 75 ? -26.442 8.830 -28.940 1.00 82.81 75 ARG A C 1
ATOM 580 O O . ARG A 1 75 ? -26.776 7.787 -28.384 1.00 82.81 75 ARG A O 1
ATOM 587 N N . ARG A 1 76 ? -27.351 9.734 -29.320 1.00 81.31 76 ARG A N 1
ATOM 588 C CA . ARG A 1 76 ? -28.796 9.573 -29.036 1.00 81.31 76 ARG A CA 1
ATOM 589 C C . ARG A 1 76 ? -29.374 8.270 -29.607 1.00 81.31 76 ARG A C 1
ATOM 591 O O . ARG A 1 76 ? -30.240 7.662 -28.988 1.00 81.31 76 ARG A O 1
ATOM 598 N N . ALA A 1 77 ? -28.830 7.792 -30.728 1.00 82.31 77 ALA A N 1
ATOM 599 C CA . ALA A 1 77 ? -29.197 6.508 -31.326 1.00 82.31 77 ALA A CA 1
ATOM 600 C C . ALA A 1 77 ? -28.924 5.297 -30.406 1.00 82.31 77 ALA A C 1
ATOM 602 O O . ALA A 1 77 ? -29.581 4.265 -30.543 1.00 82.31 77 ALA A O 1
ATOM 603 N N . LEU A 1 78 ? -27.989 5.407 -29.453 1.00 84.06 78 LEU A N 1
ATOM 604 C CA . LEU A 1 78 ? -27.711 4.365 -28.462 1.00 84.06 78 LEU A CA 1
ATOM 605 C C . LEU A 1 78 ? -28.908 4.147 -27.522 1.00 84.06 78 LEU A C 1
ATOM 607 O O . LEU A 1 78 ? -29.234 3.005 -27.205 1.00 84.06 78 LEU A O 1
ATOM 611 N N . VAL A 1 79 ? -29.609 5.220 -27.134 1.00 87.44 79 VAL A N 1
ATOM 612 C CA . VAL A 1 79 ? -30.816 5.156 -26.285 1.00 87.44 79 VAL A CA 1
ATOM 613 C C . VAL A 1 79 ? -31.907 4.333 -26.963 1.00 87.44 79 VAL A C 1
ATOM 615 O O . VAL A 1 79 ? -32.559 3.501 -26.331 1.00 87.44 79 VAL A O 1
ATOM 618 N N . ASP A 1 80 ? -32.083 4.531 -28.269 1.00 85.56 80 ASP A N 1
ATOM 619 C CA . ASP A 1 80 ? -33.075 3.800 -29.052 1.00 85.56 80 ASP A CA 1
ATOM 620 C C . ASP A 1 80 ? -32.716 2.316 -29.192 1.00 85.56 80 ASP A C 1
ATOM 622 O O . ASP A 1 80 ? -33.603 1.463 -29.139 1.00 85.56 80 ASP A O 1
ATOM 626 N N . LYS A 1 81 ? -31.421 1.991 -29.289 1.00 84.19 81 LYS A N 1
ATOM 627 C CA . LYS 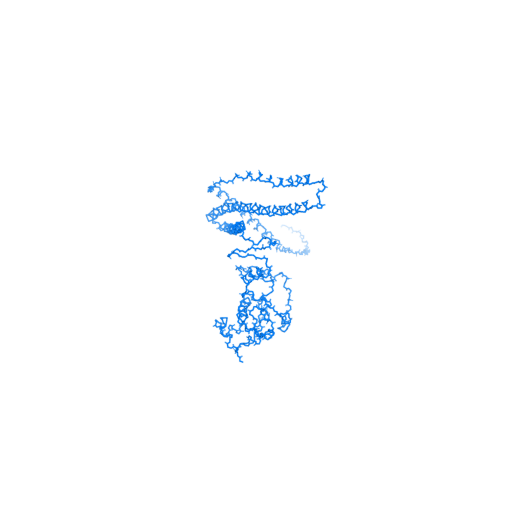A 1 81 ? -30.924 0.604 -29.344 1.00 84.19 81 LYS A CA 1
ATOM 628 C C . LYS A 1 81 ? -31.051 -0.131 -28.015 1.00 84.19 81 LYS A C 1
ATOM 630 O O . LYS A 1 81 ? -31.259 -1.341 -28.012 1.00 84.19 81 LYS A O 1
ATOM 635 N N . LEU A 1 82 ? -30.950 0.591 -26.902 1.00 88.88 82 LEU A N 1
ATOM 636 C CA . LEU A 1 82 ? -31.098 0.054 -25.548 1.00 88.88 82 LEU A CA 1
ATOM 637 C C . LEU A 1 82 ? -32.556 0.024 -25.067 1.00 88.88 82 LEU A C 1
ATOM 639 O O . LEU A 1 82 ? -32.823 -0.359 -23.927 1.00 88.88 82 LEU A O 1
ATOM 643 N N . ARG A 1 83 ? -33.522 0.399 -25.914 1.00 88.56 83 ARG A N 1
ATOM 644 C CA . ARG A 1 83 ? -34.947 0.302 -25.588 1.00 88.56 83 ARG A CA 1
ATOM 645 C C . ARG A 1 83 ? -35.347 -1.154 -25.332 1.00 88.56 83 ARG A C 1
ATOM 647 O O . ARG A 1 83 ? -35.094 -2.034 -26.154 1.00 88.56 83 ARG A O 1
ATOM 654 N N . TYR A 1 84 ? -36.058 -1.387 -24.231 1.00 88.44 84 TYR A N 1
ATOM 655 C CA . TYR A 1 84 ? -36.502 -2.721 -23.828 1.00 88.44 84 TYR A CA 1
ATOM 656 C C . TYR A 1 84 ? -38.033 -2.832 -23.796 1.00 88.44 84 TYR A C 1
ATOM 658 O O . TYR A 1 84 ? -38.735 -1.924 -23.339 1.00 88.44 84 TYR A O 1
ATOM 666 N N . GLU A 1 85 ? -38.576 -3.932 -24.318 1.00 83.94 85 GLU A N 1
ATOM 667 C CA . GLU A 1 85 ? -40.017 -4.150 -24.436 1.00 83.94 85 GLU A CA 1
ATOM 668 C C . GLU A 1 85 ? -40.684 -4.297 -23.062 1.00 83.94 85 GLU A C 1
ATOM 670 O O . GLU A 1 85 ? -40.205 -4.989 -22.167 1.00 83.94 85 GLU A O 1
ATOM 675 N N . GLY A 1 86 ? -41.793 -3.580 -22.866 1.00 83.19 86 GLY A N 1
ATOM 676 C CA . GLY A 1 86 ? -42.488 -3.516 -21.578 1.00 83.19 86 GLY A CA 1
ATOM 677 C C . GLY A 1 86 ? -41.783 -2.692 -20.490 1.00 83.19 86 GLY A C 1
ATOM 678 O O . GLY A 1 86 ? -42.292 -2.648 -19.369 1.00 83.19 86 GLY A O 1
ATOM 679 N N . VAL A 1 87 ? -40.651 -2.047 -20.803 1.00 86.62 87 VAL A N 1
ATOM 680 C CA . VAL A 1 87 ? -39.909 -1.162 -19.885 1.00 86.62 87 VAL A CA 1
ATOM 681 C C . VAL A 1 87 ? -39.736 0.246 -20.466 1.00 86.62 87 VAL A C 1
ATOM 683 O O . VAL A 1 87 ? -40.025 1.218 -19.780 1.00 86.62 87 VAL A O 1
ATOM 686 N N . GLY A 1 88 ? -39.348 0.378 -21.739 1.00 87.56 88 GLY A N 1
ATOM 687 C CA . GLY A 1 88 ? -39.197 1.674 -22.410 1.00 87.56 88 GLY A CA 1
ATOM 688 C C . GLY A 1 88 ? -37.747 2.037 -22.734 1.00 87.56 88 GLY A C 1
ATOM 689 O O . GLY A 1 88 ? -36.918 1.155 -22.960 1.00 87.56 88 GLY A O 1
ATOM 690 N N . LYS A 1 89 ? -37.467 3.342 -22.856 1.00 89.19 89 LYS A N 1
ATOM 691 C CA . LYS A 1 89 ? -36.122 3.885 -23.118 1.00 89.19 89 LYS A CA 1
ATOM 692 C C . LYS A 1 89 ? -35.387 4.138 -21.795 1.00 89.19 89 LYS A C 1
ATOM 694 O O . LYS A 1 89 ? -36.058 4.456 -20.816 1.00 89.19 89 LYS A O 1
ATOM 699 N N . PRO A 1 90 ? -34.054 4.006 -21.751 1.00 90.25 90 PRO A N 1
ATOM 700 C CA . PRO A 1 90 ? -33.294 4.247 -20.529 1.00 90.25 90 PRO A CA 1
ATOM 701 C C . PRO A 1 90 ? -33.059 5.747 -20.300 1.00 90.25 90 PRO A C 1
ATOM 703 O O . PRO A 1 90 ? -32.133 6.326 -20.862 1.00 90.25 90 PRO A O 1
ATOM 706 N N . LEU A 1 91 ? -33.895 6.369 -19.468 1.00 85.56 91 LEU A N 1
ATOM 707 C CA . LEU A 1 91 ? -33.911 7.822 -19.240 1.00 85.56 91 LEU A CA 1
ATOM 708 C C . LEU A 1 91 ? -32.690 8.315 -18.442 1.00 85.56 91 LEU A C 1
ATOM 710 O O . LEU A 1 91 ? -32.201 9.418 -18.661 1.00 85.56 91 LEU A O 1
ATOM 714 N N . GLY A 1 92 ? -32.157 7.483 -17.543 1.00 82.19 92 GLY A N 1
ATOM 715 C CA . GLY A 1 92 ? -30.973 7.798 -16.736 1.00 82.19 92 GLY A CA 1
ATOM 716 C C . GLY A 1 92 ? -29.623 7.564 -17.427 1.00 82.19 92 GLY A C 1
ATOM 717 O O . GLY A 1 92 ? -28.580 7.816 -16.823 1.00 82.19 92 GLY A O 1
ATOM 718 N N . LEU A 1 93 ? -29.608 7.078 -18.677 1.00 86.38 93 LEU A N 1
ATOM 719 C CA . LEU A 1 93 ? -28.382 6.612 -19.337 1.00 86.38 93 LEU A CA 1
ATOM 720 C C . LEU A 1 93 ? -27.326 7.714 -19.481 1.00 86.38 93 LEU A C 1
ATOM 722 O O . LEU A 1 93 ? -26.141 7.468 -19.256 1.00 86.38 93 LEU A O 1
ATOM 726 N N . GLY A 1 94 ? -27.754 8.928 -19.835 1.00 82.06 94 GLY A N 1
ATOM 727 C CA . GLY A 1 94 ? -26.841 10.056 -20.004 1.00 82.06 94 GLY A CA 1
ATOM 728 C C . GLY A 1 94 ? -26.134 10.435 -18.701 1.00 82.06 94 GLY A C 1
ATOM 729 O O . GLY A 1 94 ? -24.918 10.618 -18.685 1.00 82.06 94 GLY A O 1
ATOM 730 N N . THR A 1 95 ? -26.875 10.442 -17.588 1.00 80.12 95 THR A N 1
ATOM 731 C CA . THR A 1 95 ? -26.321 10.668 -16.246 1.00 80.12 95 THR A CA 1
ATOM 732 C C . THR A 1 95 ? -25.298 9.602 -15.879 1.00 80.12 95 THR A C 1
ATOM 734 O O . THR A 1 95 ? -24.259 9.916 -15.298 1.00 80.12 95 THR A O 1
ATOM 737 N N . THR A 1 96 ? -25.563 8.339 -16.223 1.00 81.81 96 THR A N 1
ATOM 738 C CA . THR A 1 96 ? -24.613 7.261 -15.961 1.00 81.81 96 THR A CA 1
ATOM 739 C C . THR A 1 96 ? -23.327 7.426 -16.760 1.00 81.81 96 THR A C 1
ATOM 741 O O . THR A 1 96 ? -22.256 7.344 -16.168 1.00 81.81 96 THR A O 1
ATOM 744 N N . ILE A 1 97 ? -23.408 7.690 -18.068 1.00 80.69 97 ILE A N 1
ATOM 745 C CA . ILE A 1 97 ? -22.216 7.878 -18.911 1.00 80.69 97 ILE A CA 1
ATOM 746 C C . ILE A 1 97 ? -21.369 9.035 -18.376 1.00 80.69 97 ILE A C 1
ATOM 748 O O . ILE A 1 97 ? -20.167 8.873 -18.202 1.00 80.69 97 ILE A O 1
ATOM 752 N N . GLN A 1 98 ? -21.987 10.163 -18.017 1.00 77.31 98 GLN A N 1
ATOM 753 C CA . GLN A 1 98 ? -21.272 11.272 -17.384 1.00 77.31 98 GLN A CA 1
ATOM 754 C C . GLN A 1 98 ? -20.580 10.842 -16.080 1.00 77.31 98 GLN A C 1
ATOM 756 O O . GLN A 1 98 ? -19.412 11.148 -15.865 1.00 77.31 98 GLN A O 1
ATOM 761 N N . SER A 1 99 ? -21.283 10.092 -15.228 1.00 73.62 99 SER A N 1
ATOM 762 C CA . SER A 1 99 ? -20.786 9.697 -13.903 1.00 73.62 99 SER A CA 1
ATOM 763 C C . SER A 1 99 ? -19.664 8.658 -13.946 1.00 73.62 99 SER A C 1
ATOM 765 O O . SER A 1 99 ? -18.863 8.603 -13.021 1.00 73.62 99 SER A O 1
ATOM 767 N N . VAL A 1 100 ? -19.586 7.839 -15.000 1.00 70.00 100 VAL A N 1
ATOM 768 C CA . VAL A 1 100 ? -18.499 6.860 -15.188 1.00 70.00 100 VAL A CA 1
ATOM 769 C C . VAL A 1 100 ? -17.159 7.551 -15.493 1.00 70.00 100 VAL A C 1
ATOM 771 O O . VAL A 1 100 ? -16.114 7.008 -15.137 1.00 70.00 100 VAL A O 1
ATOM 774 N N . TYR A 1 101 ? -17.176 8.737 -16.117 1.00 62.53 101 TYR A N 1
ATOM 775 C CA . TYR A 1 101 ? -15.975 9.423 -16.626 1.00 62.53 101 TYR A CA 1
ATOM 776 C C . TYR A 1 101 ? -15.638 10.755 -15.934 1.00 62.53 101 TYR A C 1
ATOM 778 O O . TYR A 1 101 ? -14.613 11.358 -16.246 1.00 62.53 101 TYR A O 1
ATOM 786 N N . ASP A 1 102 ? -16.457 11.217 -14.992 1.00 61.31 102 ASP A N 1
ATOM 787 C CA . ASP A 1 102 ? -16.132 12.360 -14.135 1.00 61.31 102 ASP A CA 1
ATOM 788 C C . ASP A 1 102 ? -15.071 11.940 -13.089 1.00 61.31 102 ASP A C 1
ATOM 790 O O . ASP A 1 102 ? -15.202 10.863 -12.517 1.00 61.31 102 ASP A O 1
ATOM 794 N N . PRO A 1 103 ? -13.996 12.703 -12.822 1.00 46.28 103 PRO A N 1
ATOM 795 C CA . PRO A 1 103 ? -13.038 12.410 -11.747 1.00 46.28 103 PRO A CA 1
ATOM 796 C C . PRO A 1 103 ? -13.529 12.775 -10.328 1.00 46.28 103 PRO A C 1
ATOM 798 O O . PRO A 1 103 ? -12.923 12.342 -9.345 1.00 46.28 103 PRO A O 1
ATOM 801 N N . GLY A 1 104 ? -14.628 13.528 -10.180 1.00 50.66 104 GLY A N 1
ATOM 802 C CA . GLY A 1 104 ? -15.091 14.091 -8.898 1.00 50.66 104 GLY A CA 1
ATOM 803 C C . GLY A 1 104 ? -15.603 13.108 -7.826 1.00 50.66 104 GLY A C 1
ATOM 804 O O . GLY A 1 104 ? -16.034 13.539 -6.759 1.00 50.66 104 GLY A O 1
ATOM 805 N N . TRP A 1 105 ? -15.576 11.792 -8.061 1.00 58.00 105 TRP A N 1
ATOM 806 C CA . TRP A 1 105 ? -16.205 10.775 -7.195 1.00 58.00 105 TRP A CA 1
ATOM 807 C C . TRP A 1 105 ? -15.224 9.823 -6.491 1.00 58.00 105 TRP A C 1
ATOM 809 O O . TRP A 1 105 ? -15.658 8.999 -5.680 1.00 58.00 105 TRP A O 1
ATOM 819 N N . LEU A 1 106 ? -13.910 9.944 -6.728 1.00 42.06 106 LEU A N 1
ATOM 820 C CA . LEU A 1 106 ? -12.890 9.212 -5.958 1.00 42.06 106 LEU A CA 1
ATOM 821 C C . LEU A 1 106 ? -13.023 9.415 -4.429 1.00 42.06 106 LEU A C 1
ATOM 823 O O . LEU A 1 106 ? -12.934 8.418 -3.708 1.00 42.06 106 LEU A O 1
ATOM 827 N N . PRO A 1 107 ? -13.341 10.625 -3.915 1.00 46.69 107 PRO A N 1
ATOM 828 C CA . PRO A 1 107 ? -13.592 10.826 -2.484 1.00 46.69 107 PRO 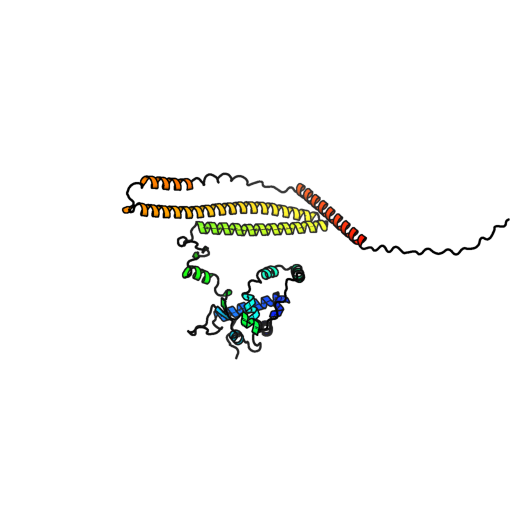A CA 1
ATOM 829 C C . PRO A 1 107 ? -14.804 10.043 -1.938 1.00 46.69 107 PRO A C 1
ATOM 831 O O . PRO A 1 107 ? -14.785 9.584 -0.797 1.00 46.69 107 PRO A O 1
ATOM 834 N N . TYR A 1 108 ? -15.848 9.824 -2.747 1.00 48.38 108 TYR A N 1
ATOM 835 C CA . TYR A 1 108 ? -17.087 9.159 -2.312 1.00 48.38 108 TYR A CA 1
ATOM 836 C C . TYR A 1 108 ? -16.964 7.630 -2.209 1.00 48.38 108 TYR A C 1
ATOM 838 O O . TYR A 1 108 ? -17.625 7.017 -1.367 1.00 48.38 108 TYR A O 1
ATOM 846 N N . ARG A 1 109 ? -16.078 6.996 -2.992 1.00 45.34 109 ARG A N 1
ATOM 847 C CA . ARG A 1 109 ? -15.797 5.551 -2.858 1.00 45.34 109 ARG A CA 1
ATOM 848 C C . ARG A 1 109 ? -15.204 5.208 -1.495 1.00 45.34 109 ARG A C 1
ATOM 850 O O . ARG A 1 109 ? -15.565 4.181 -0.927 1.00 45.34 109 ARG A O 1
ATOM 857 N N . ILE A 1 110 ? -14.350 6.080 -0.963 1.00 35.50 110 ILE A N 1
ATOM 858 C CA . ILE A 1 110 ? -13.727 5.918 0.357 1.00 35.50 110 ILE A CA 1
ATOM 859 C C . ILE A 1 110 ? -14.792 6.040 1.458 1.00 35.50 110 ILE A C 1
ATOM 861 O O . ILE A 1 110 ? -14.820 5.233 2.384 1.00 35.50 110 ILE A O 1
ATOM 865 N N . ALA A 1 111 ? -15.741 6.969 1.306 1.00 38.28 111 ALA A N 1
ATOM 866 C CA . ALA A 1 111 ? -16.813 7.176 2.279 1.00 38.28 111 ALA A CA 1
ATOM 867 C C . ALA A 1 111 ? -17.787 5.982 2.381 1.00 38.28 111 ALA A C 1
ATOM 869 O O . ALA A 1 111 ? -18.325 5.720 3.452 1.00 38.28 111 ALA A O 1
ATOM 870 N N . SER A 1 112 ? -17.994 5.222 1.296 1.00 43.56 112 SER A N 1
ATOM 871 C CA . SER A 1 112 ? -18.915 4.068 1.280 1.00 43.56 112 SER A CA 1
ATOM 872 C C . SER A 1 112 ? -18.424 2.837 2.058 1.00 43.56 112 SER A C 1
ATOM 874 O O . SER A 1 112 ? -19.237 2.001 2.447 1.00 43.56 112 SER A O 1
ATOM 876 N N . PHE A 1 113 ? -17.116 2.743 2.326 1.00 43.72 113 PHE A N 1
ATOM 877 C CA . PHE A 1 113 ? -16.524 1.681 3.148 1.00 43.72 113 PHE A CA 1
ATOM 878 C C . PHE A 1 113 ? -16.521 2.009 4.649 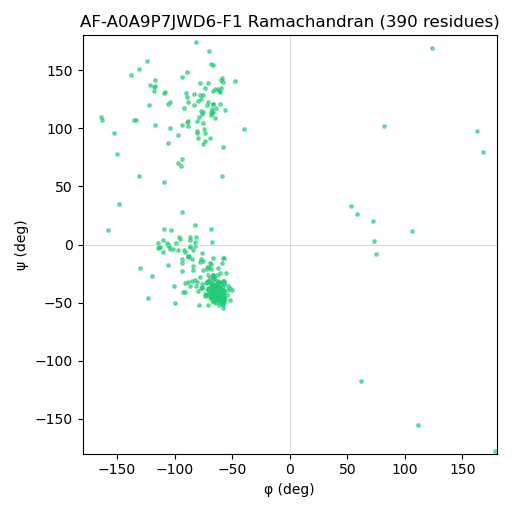1.00 43.72 113 PHE A C 1
ATOM 880 O O . PHE A 1 113 ? -16.282 1.124 5.469 1.00 43.72 113 PHE A O 1
ATOM 887 N N . VAL A 1 114 ? -16.838 3.251 5.026 1.00 36.91 114 VAL A N 1
ATOM 888 C CA . VAL A 1 114 ? -16.935 3.682 6.423 1.00 36.91 114 VAL A CA 1
ATOM 889 C C . VAL A 1 114 ? -18.402 3.634 6.842 1.00 36.91 114 VAL A C 1
ATOM 891 O O . VAL A 1 114 ? -19.173 4.570 6.632 1.00 36.91 114 VAL A O 1
ATOM 894 N N . VAL A 1 115 ? -18.817 2.521 7.449 1.00 43.75 115 VAL A N 1
ATOM 895 C CA . VAL A 1 115 ? -20.106 2.449 8.149 1.00 43.75 115 VAL A CA 1
ATOM 896 C C . VAL A 1 115 ? -20.006 3.327 9.396 1.00 43.75 115 VAL A C 1
ATOM 898 O O . VAL A 1 115 ? -19.576 2.892 10.458 1.00 43.75 115 VAL A O 1
ATOM 901 N N . GLY A 1 116 ? -20.392 4.590 9.255 1.00 33.84 116 GLY A N 1
ATOM 902 C CA . GLY A 1 116 ? -20.461 5.542 10.352 1.00 33.84 116 GLY A CA 1
ATOM 903 C C . GLY A 1 116 ? -21.293 6.753 9.955 1.00 33.84 116 GLY A C 1
ATOM 904 O O . GLY A 1 116 ? -20.873 7.583 9.157 1.00 33.84 116 GLY A O 1
ATOM 905 N N . LYS A 1 117 ? -22.483 6.878 10.546 1.00 49.62 117 LYS A N 1
ATOM 906 C CA . LYS A 1 117 ? -23.424 7.992 10.353 1.00 49.62 117 LYS A CA 1
ATOM 907 C C . LYS A 1 117 ? -23.043 9.406 10.890 1.00 49.62 117 LYS A C 1
ATOM 909 O O . LYS A 1 117 ? -23.940 10.240 10.856 1.00 49.62 117 LYS A O 1
ATOM 914 N N . PRO A 1 118 ? -21.812 9.784 11.310 1.00 45.66 118 PRO A N 1
ATOM 915 C CA . PRO A 1 118 ? -21.536 11.197 11.647 1.00 45.66 118 PRO A CA 1
ATOM 916 C C . PRO A 1 118 ? -21.068 12.090 10.479 1.00 45.66 118 PRO A C 1
ATOM 918 O O . PRO A 1 118 ? -21.382 13.276 10.458 1.00 45.66 118 PRO A O 1
ATOM 921 N N . LEU A 1 119 ? -20.335 11.560 9.490 1.00 49.97 119 LEU A N 1
ATOM 922 C CA . LEU A 1 119 ? -19.669 12.387 8.460 1.00 49.97 119 LEU A CA 1
ATOM 923 C C . LEU A 1 119 ? -20.632 12.994 7.431 1.00 49.97 119 LEU A C 1
ATOM 925 O O . LEU A 1 119 ? -20.425 14.104 6.947 1.00 49.97 119 LEU A O 1
ATOM 929 N N . TRP A 1 120 ? -21.705 12.273 7.108 1.00 48.22 120 TRP A N 1
ATOM 930 C CA . TRP A 1 120 ? -22.666 12.701 6.091 1.00 48.22 120 TRP A CA 1
ATOM 931 C C . TRP A 1 120 ? -23.527 13.888 6.555 1.00 48.22 120 TRP A C 1
ATOM 933 O O . TRP A 1 120 ? -23.845 14.764 5.758 1.00 48.22 120 TRP A O 1
ATOM 943 N N . TRP A 1 121 ? -23.821 13.971 7.858 1.00 49.19 121 TRP A N 1
ATOM 944 C CA . TRP A 1 121 ? -24.484 15.128 8.469 1.00 49.19 121 TRP A CA 1
ATOM 945 C C . TRP A 1 121 ? -23.599 16.388 8.429 1.00 49.19 121 TRP A C 1
ATOM 947 O O . TRP A 1 121 ? -24.088 17.470 8.110 1.00 49.19 121 TRP A O 1
ATOM 957 N N . ALA A 1 122 ? -22.286 16.244 8.654 1.00 46.59 122 ALA A N 1
ATOM 958 C CA . ALA A 1 122 ? -21.328 17.355 8.621 1.00 46.59 122 ALA A CA 1
ATOM 959 C C . ALA A 1 122 ? -21.119 17.932 7.206 1.00 46.59 122 ALA A C 1
ATOM 961 O O . ALA A 1 122 ? -20.949 19.138 7.038 1.00 46.59 122 ALA A O 1
ATOM 962 N N . MET A 1 123 ? -21.208 17.092 6.171 1.00 47.44 123 MET A N 1
ATOM 963 C CA . MET A 1 123 ? -21.132 17.533 4.772 1.00 47.44 123 MET A CA 1
ATOM 964 C C . MET A 1 123 ? -22.365 18.336 4.317 1.00 47.44 123 MET A C 1
ATOM 966 O O . MET A 1 123 ? -22.279 19.067 3.337 1.00 47.44 123 MET A O 1
ATOM 970 N N . GLN A 1 124 ? -23.496 18.229 5.025 1.00 49.81 124 GLN A N 1
ATOM 971 C CA . GLN A 1 124 ? -24.735 18.952 4.718 1.00 49.81 124 GLN A CA 1
ATOM 972 C C . GLN A 1 124 ? -24.760 20.382 5.298 1.00 49.81 124 GLN A C 1
ATOM 974 O O . GLN A 1 124 ? -25.547 21.206 4.839 1.00 49.81 124 GLN A O 1
ATOM 979 N N . GLN A 1 125 ? -23.911 20.686 6.290 1.00 41.19 125 GLN A N 1
ATOM 980 C CA . GLN A 1 125 ? -23.822 22.011 6.928 1.00 41.19 125 GLN A CA 1
ATOM 981 C C . GLN A 1 125 ? -22.757 22.932 6.315 1.00 41.19 125 GLN A C 1
ATOM 983 O O . GLN A 1 125 ? -22.797 24.141 6.533 1.00 41.19 125 GLN A O 1
ATOM 988 N N . LEU A 1 126 ? -21.820 22.385 5.538 1.00 42.38 126 LEU A N 1
ATOM 989 C CA . LEU A 1 126 ? -20.865 23.169 4.760 1.00 42.38 126 LEU A CA 1
ATOM 990 C C . LEU A 1 126 ? -21.489 23.462 3.396 1.00 42.38 126 LEU A C 1
ATOM 992 O O . LEU A 1 126 ? -21.601 22.565 2.566 1.00 42.38 126 LEU A O 1
ATOM 996 N N . ASP A 1 127 ? -21.901 24.711 3.195 1.00 36.09 127 ASP A N 1
ATOM 997 C CA . ASP A 1 127 ? -22.464 25.321 1.979 1.00 36.09 127 ASP A CA 1
ATOM 998 C C . ASP A 1 127 ? -21.512 25.236 0.753 1.00 36.09 127 ASP A C 1
ATOM 1000 O O . ASP A 1 127 ? -21.065 26.229 0.189 1.00 36.09 127 ASP A O 1
ATOM 1004 N N . ILE A 1 128 ? -21.136 24.013 0.365 1.00 37.88 128 ILE A N 1
ATOM 1005 C CA . ILE A 1 128 ? -20.292 23.631 -0.782 1.00 37.88 128 ILE A CA 1
ATOM 1006 C C . ILE A 1 128 ? -21.134 22.872 -1.828 1.00 37.88 128 ILE A C 1
ATOM 1008 O O . ILE A 1 128 ? -20.667 22.554 -2.919 1.00 37.88 128 ILE A O 1
ATOM 1012 N N . VAL A 1 129 ? -22.422 22.634 -1.559 1.00 38.91 129 VAL A N 1
ATOM 1013 C CA . VAL A 1 129 ? -23.371 22.107 -2.549 1.00 38.91 129 VAL A CA 1
ATOM 1014 C C . VAL A 1 129 ? -24.079 23.281 -3.214 1.00 38.91 129 VAL A C 1
ATOM 1016 O O . VAL A 1 129 ? -25.252 23.563 -2.977 1.00 38.91 129 VAL A O 1
ATOM 1019 N N . ARG A 1 130 ? -23.354 23.982 -4.087 1.00 36.34 130 ARG A N 1
ATOM 1020 C CA . ARG A 1 130 ? -24.009 24.851 -5.060 1.00 36.34 130 ARG A CA 1
ATOM 1021 C C . ARG A 1 130 ? -24.785 23.950 -6.021 1.00 36.34 130 ARG A C 1
ATOM 1023 O O . ARG A 1 130 ? -24.206 23.065 -6.643 1.00 36.34 130 ARG A O 1
ATOM 1030 N N . SER A 1 131 ? -26.096 24.175 -6.085 1.00 42.38 131 SER A N 1
ATOM 1031 C CA . SER A 1 131 ? -27.042 23.634 -7.066 1.00 42.38 131 SER A CA 1
ATOM 1032 C C . SER A 1 131 ? -26.420 23.604 -8.463 1.00 42.38 131 SER A C 1
ATOM 1034 O O . SER A 1 131 ? -26.365 24.632 -9.135 1.00 42.38 131 SER A O 1
ATOM 1036 N N . GLU A 1 132 ? -25.935 22.442 -8.896 1.00 41.50 132 GLU A N 1
ATOM 1037 C CA . GLU A 1 132 ? -25.623 22.218 -10.300 1.00 41.50 132 GLU A CA 1
ATOM 1038 C C . GLU A 1 132 ? -26.960 21.937 -10.987 1.00 41.50 132 GLU A C 1
ATOM 1040 O O . GLU A 1 132 ? -27.644 20.956 -10.681 1.00 41.50 132 GLU A O 1
ATOM 1045 N N . ASP A 1 133 ? -27.383 22.905 -11.795 1.00 44.94 133 ASP A N 1
ATOM 1046 C CA . ASP A 1 133 ? -28.726 23.028 -12.343 1.00 44.94 133 ASP A CA 1
ATOM 1047 C C . ASP A 1 133 ? -29.250 21.716 -12.938 1.00 44.94 133 ASP A C 1
ATOM 1049 O O . ASP A 1 133 ? -28.534 20.957 -13.589 1.00 44.94 133 ASP A O 1
ATOM 1053 N N . SER A 1 134 ? -30.537 21.457 -12.705 1.00 53.38 134 SER A N 1
ATOM 1054 C CA . SER A 1 134 ? -31.297 20.330 -13.248 1.00 53.38 134 SER A CA 1
ATOM 1055 C C . SER A 1 134 ? -31.270 20.338 -14.783 1.00 53.38 134 SER A C 1
ATOM 1057 O O . SER A 1 134 ? -32.208 20.826 -15.412 1.00 53.38 134 SER A O 1
ATOM 1059 N N . TYR A 1 135 ? -30.225 19.782 -15.394 1.00 56.72 135 TYR A N 1
ATOM 1060 C CA . TYR A 1 135 ? -30.158 19.608 -16.841 1.00 56.72 135 TYR A CA 1
ATOM 1061 C C . TYR A 1 135 ? -31.284 18.689 -17.308 1.00 56.72 135 TYR A C 1
ATOM 1063 O O . TYR A 1 135 ? -31.520 17.616 -16.748 1.00 56.72 135 TYR A O 1
ATOM 1071 N N . THR A 1 136 ? -31.964 19.088 -18.375 1.00 66.31 136 THR A N 1
ATOM 1072 C CA . THR A 1 136 ? -32.861 18.179 -19.087 1.00 66.31 136 THR A CA 1
ATOM 1073 C C . THR A 1 136 ? -32.048 17.086 -19.788 1.00 66.31 136 THR A C 1
ATOM 1075 O O . THR A 1 136 ? -30.884 17.285 -20.144 1.00 66.31 136 THR A O 1
ATOM 1078 N N . GLU A 1 137 ? -32.659 15.927 -20.054 1.00 66.12 137 GLU A N 1
ATOM 1079 C CA . GLU A 1 137 ? -31.997 14.824 -20.771 1.00 66.12 137 GLU A CA 1
ATOM 1080 C C . GLU A 1 137 ? -31.381 15.305 -22.104 1.00 66.12 137 GLU A C 1
ATOM 1082 O O . GLU A 1 137 ? -30.269 14.929 -22.468 1.00 66.12 137 GLU A O 1
ATOM 1087 N N . ALA A 1 138 ? -32.061 16.218 -22.805 1.00 71.94 138 ALA A N 1
ATOM 1088 C CA . ALA A 1 138 ? -31.589 16.800 -24.059 1.00 71.94 138 ALA A CA 1
ATOM 1089 C C . ALA A 1 138 ? -30.341 17.690 -23.902 1.00 71.94 138 ALA A C 1
ATOM 1091 O O . ALA A 1 138 ? -29.497 17.710 -24.797 1.00 71.94 138 ALA A O 1
ATOM 1092 N N . GLU A 1 139 ? -30.214 18.426 -22.797 1.00 71.88 139 GLU A N 1
ATOM 1093 C CA . GLU A 1 139 ? -29.040 19.257 -22.504 1.00 71.88 139 GLU A CA 1
ATOM 1094 C C . GLU A 1 139 ? -27.852 18.416 -22.048 1.00 71.88 139 GLU A C 1
ATOM 1096 O O . GLU A 1 139 ? -26.723 18.701 -22.448 1.00 71.88 139 GLU A O 1
ATOM 1101 N N . MET A 1 140 ? -28.099 17.343 -21.289 1.00 66.81 140 MET A N 1
ATOM 1102 C CA . MET A 1 140 ? -27.049 16.386 -20.936 1.00 66.81 140 MET A CA 1
ATOM 1103 C C . MET A 1 140 ? -26.456 15.732 -22.181 1.00 66.81 140 MET A C 1
ATOM 1105 O O . MET A 1 140 ? -25.237 15.742 -22.338 1.00 66.81 140 MET A O 1
ATOM 1109 N N . TRP A 1 141 ? -27.293 15.251 -23.109 1.00 74.19 141 TRP A N 1
ATOM 1110 C CA . TRP A 1 141 ? -26.817 14.633 -24.353 1.00 74.19 141 TRP A CA 1
ATOM 1111 C C . TRP A 1 141 ? -25.938 15.561 -25.197 1.00 74.19 141 TRP A C 1
ATOM 1113 O O . TRP A 1 141 ? -25.004 15.073 -25.816 1.00 74.19 141 TRP A O 1
ATOM 1123 N N . LYS A 1 142 ? -26.153 16.883 -25.168 1.00 77.06 142 LYS A N 1
ATOM 1124 C CA . LYS A 1 142 ? -25.269 17.841 -25.860 1.00 77.06 142 LYS A CA 1
ATOM 1125 C C . LYS A 1 142 ? -23.856 17.908 -25.270 1.00 77.06 142 LYS A C 1
ATOM 1127 O O . LYS A 1 142 ? -22.934 18.281 -25.984 1.00 77.06 142 LYS A O 1
ATOM 1132 N N . LYS A 1 143 ? -23.687 17.601 -23.979 1.00 67.81 143 LYS A N 1
ATOM 1133 C CA . LYS A 1 143 ? -22.388 17.639 -23.284 1.00 67.81 143 LYS A CA 1
ATOM 1134 C C . LYS A 1 143 ? -21.640 16.307 -23.338 1.00 67.81 143 LYS A C 1
ATOM 1136 O O . LYS A 1 143 ? -20.416 16.311 -23.351 1.00 67.81 143 LYS A O 1
ATOM 1141 N N . ILE A 1 144 ? -22.368 15.190 -23.334 1.00 71.06 144 ILE A N 1
ATOM 1142 C CA . ILE A 1 144 ? -21.800 13.829 -23.275 1.00 71.06 144 ILE A CA 1
ATOM 1143 C C . ILE A 1 144 ? -21.713 13.149 -24.644 1.00 71.06 144 ILE A C 1
ATOM 1145 O O . ILE A 1 144 ? -21.376 11.972 -24.733 1.00 71.06 144 ILE A O 1
ATOM 1149 N N . GLU A 1 145 ? -22.112 13.827 -25.715 1.00 75.62 145 GLU A N 1
ATOM 1150 C CA . GLU A 1 145 ? -22.010 13.262 -27.051 1.00 75.62 145 GLU A CA 1
ATOM 1151 C C . GLU A 1 145 ? -20.534 13.138 -27.439 1.00 75.62 145 GLU A C 1
ATOM 1153 O O . GLU A 1 145 ? -19.833 14.131 -27.615 1.00 75.62 145 GLU A O 1
ATOM 1158 N N . GLY A 1 146 ? -20.047 11.905 -27.543 1.00 70.44 146 GLY A N 1
ATOM 1159 C CA . GLY A 1 146 ? -18.639 11.650 -27.824 1.00 70.44 146 GLY A CA 1
ATOM 1160 C C . GLY A 1 146 ? -18.285 10.170 -27.858 1.00 70.44 146 GLY A C 1
ATOM 1161 O O . GLY A 1 146 ? -19.152 9.297 -27.752 1.00 70.44 146 GLY A O 1
ATOM 1162 N N . ASP A 1 147 ? -17.006 9.903 -28.065 1.00 66.56 147 ASP A N 1
ATOM 1163 C CA . ASP A 1 147 ? -16.448 8.559 -28.143 1.00 66.56 147 ASP A CA 1
ATOM 1164 C C . ASP A 1 147 ? -15.706 8.265 -26.838 1.00 66.56 147 ASP A C 1
ATOM 1166 O O . ASP A 1 147 ? -14.800 9.003 -26.452 1.00 66.56 147 ASP A O 1
ATOM 1170 N N . TYR A 1 148 ? -16.100 7.195 -26.145 1.00 61.84 148 TYR A N 1
ATOM 1171 C CA . TYR A 1 148 ? -15.602 6.865 -24.808 1.00 61.84 148 TYR A CA 1
ATOM 1172 C C . TYR A 1 148 ? -14.864 5.530 -24.805 1.00 61.84 148 TYR A C 1
ATOM 1174 O O . TYR A 1 148 ? -15.341 4.542 -25.353 1.00 61.84 148 TYR A O 1
ATOM 1182 N N . VAL A 1 149 ? -13.706 5.458 -24.152 1.00 64.25 149 VAL A N 1
ATOM 1183 C CA . VAL A 1 149 ? -12.962 4.195 -24.009 1.00 64.25 149 VAL A CA 1
ATOM 1184 C C . VAL A 1 149 ? -13.529 3.401 -22.837 1.00 64.25 149 VAL A C 1
ATOM 1186 O O . VAL A 1 149 ? -13.508 3.883 -21.705 1.00 64.25 149 VAL A O 1
ATOM 1189 N N . MET A 1 150 ? -14.028 2.184 -23.078 1.00 63.38 150 MET A N 1
ATOM 1190 C CA . MET A 1 150 ? -14.597 1.344 -22.017 1.00 63.38 150 MET A CA 1
ATOM 1191 C C . MET A 1 150 ? -13.515 0.629 -21.212 1.00 63.38 150 MET A C 1
ATOM 1193 O O . MET A 1 150 ? -13.076 -0.470 -21.564 1.00 63.38 150 MET A O 1
ATOM 1197 N N . LEU A 1 151 ? -13.160 1.247 -20.085 1.00 58.28 151 LEU A N 1
ATOM 1198 C CA . LEU A 1 151 ? -12.022 0.870 -19.252 1.00 58.28 151 LEU A CA 1
ATOM 1199 C C . LEU A 1 151 ? -12.081 -0.605 -18.760 1.00 58.28 151 LEU A C 1
ATOM 1201 O O . LEU A 1 151 ? -11.110 -1.359 -18.687 1.00 58.28 151 LEU A O 1
ATOM 1205 N N . GLY A 1 152 ? -13.286 -1.119 -18.503 1.00 62.97 152 GLY A N 1
ATOM 1206 C CA . GLY A 1 152 ? -13.465 -2.507 -18.063 1.00 62.97 152 GLY A CA 1
ATOM 1207 C C . GLY A 1 152 ? -13.105 -3.594 -19.096 1.00 62.97 152 GLY A C 1
ATOM 1208 O O . GLY A 1 152 ? -13.101 -4.770 -18.721 1.00 62.97 152 GLY A O 1
ATOM 1209 N N . LEU A 1 153 ? -12.886 -3.262 -20.377 1.00 56.41 153 LEU A N 1
ATOM 1210 C CA . LEU A 1 153 ? -12.686 -4.236 -21.469 1.00 56.41 153 LEU A CA 1
ATOM 1211 C C . LEU A 1 153 ? -11.250 -4.365 -21.972 1.00 56.41 153 LEU A C 1
ATOM 1213 O O . LEU A 1 153 ? -10.953 -5.346 -22.653 1.00 56.41 153 LEU A O 1
ATOM 1217 N N . VAL A 1 154 ? -10.373 -3.405 -21.684 1.00 54.41 154 VAL A N 1
ATOM 1218 C CA . VAL A 1 154 ? -9.105 -3.259 -22.423 1.00 54.41 154 VAL A CA 1
ATOM 1219 C C . VAL A 1 154 ? -7.888 -3.149 -21.499 1.00 54.41 154 VAL A C 1
ATOM 1221 O O . VAL A 1 154 ? -6.756 -3.430 -21.888 1.00 54.41 154 VAL A O 1
ATOM 1224 N N . ASP A 1 155 ? -8.062 -2.793 -20.242 1.00 65.69 155 ASP A N 1
ATOM 1225 C CA . ASP A 1 155 ? -7.232 -1.665 -19.852 1.00 65.69 155 ASP A CA 1
ATOM 1226 C C . ASP A 1 155 ? -5.806 -1.895 -19.447 1.00 65.69 155 ASP A C 1
ATOM 1228 O O . ASP A 1 155 ? -5.008 -1.005 -19.676 1.00 65.69 155 ASP A O 1
ATOM 1232 N N . THR A 1 156 ? -5.435 -3.023 -18.858 1.00 62.53 156 THR A N 1
ATOM 1233 C CA . THR A 1 156 ? -4.043 -3.150 -18.407 1.00 62.53 156 THR A CA 1
ATOM 1234 C C . THR A 1 156 ? -3.230 -3.941 -19.412 1.00 62.53 156 THR A C 1
ATOM 1236 O O . THR A 1 156 ? -2.211 -3.464 -19.884 1.00 62.53 156 THR A O 1
ATOM 1239 N N . LYS A 1 157 ? -3.697 -5.118 -19.844 1.00 67.56 157 LYS A N 1
ATOM 1240 C CA . LYS A 1 157 ? -2.924 -5.966 -20.769 1.00 67.56 157 LYS A CA 1
ATOM 1241 C C . LYS A 1 157 ? -2.851 -5.398 -22.185 1.00 67.56 157 LYS A C 1
ATOM 1243 O O . LYS A 1 157 ? -1.779 -5.436 -22.781 1.00 67.56 157 LYS A O 1
ATOM 1248 N N . VAL A 1 158 ? -3.954 -4.875 -22.729 1.00 74.56 158 VAL A N 1
ATOM 1249 C CA . VAL A 1 158 ? -3.934 -4.281 -24.077 1.00 74.56 158 VAL A CA 1
ATOM 1250 C C . VAL A 1 158 ? -3.189 -2.953 -24.049 1.00 74.56 158 VAL A C 1
ATOM 1252 O O . VAL A 1 158 ? -2.399 -2.705 -24.952 1.00 74.56 158 VAL A O 1
ATOM 1255 N N . LEU A 1 159 ? -3.355 -2.148 -22.994 1.00 72.00 159 LEU A N 1
ATOM 1256 C CA . LEU A 1 159 ? -2.569 -0.928 -22.806 1.00 72.00 159 LEU A CA 1
ATOM 1257 C C . LEU A 1 159 ? -1.081 -1.231 -22.670 1.00 72.00 159 LEU A C 1
ATOM 1259 O O . LEU A 1 159 ? -0.300 -0.613 -23.373 1.00 72.00 159 LEU A O 1
ATOM 1263 N N . ILE A 1 160 ? -0.672 -2.202 -21.847 1.00 72.69 160 ILE A N 1
ATOM 1264 C CA . ILE A 1 160 ? 0.739 -2.602 -21.733 1.00 72.69 160 ILE A CA 1
ATOM 1265 C C . ILE A 1 160 ? 1.258 -3.065 -23.093 1.00 72.69 160 ILE A C 1
ATOM 1267 O O . ILE A 1 160 ? 2.312 -2.609 -23.518 1.00 72.69 160 ILE A O 1
ATOM 1271 N N . LYS A 1 161 ? 0.500 -3.889 -23.829 1.00 80.69 161 LYS A N 1
ATOM 1272 C CA . LYS A 1 161 ? 0.899 -4.335 -25.174 1.00 80.69 161 LYS A CA 1
ATOM 1273 C C . LYS A 1 161 ? 0.990 -3.187 -26.178 1.00 80.69 161 LYS A C 1
ATOM 1275 O O . LYS A 1 161 ? 1.892 -3.183 -27.009 1.00 80.69 161 LYS A O 1
ATOM 1280 N N . PHE A 1 162 ? 0.096 -2.207 -26.103 1.00 74.88 162 PHE A N 1
ATOM 1281 C CA . PHE A 1 162 ? 0.146 -0.991 -26.912 1.00 74.88 162 PHE A CA 1
ATOM 1282 C C . PHE A 1 162 ? 1.339 -0.099 -26.530 1.00 74.88 162 PHE A C 1
ATOM 1284 O O . PHE A 1 162 ? 2.064 0.368 -27.407 1.00 74.88 162 PHE A O 1
ATOM 1291 N N . LEU A 1 163 ? 1.586 0.106 -25.235 1.00 73.88 163 LEU A N 1
ATOM 1292 C CA . LEU A 1 163 ? 2.703 0.898 -24.717 1.00 73.88 163 LEU A CA 1
ATOM 1293 C C . LEU A 1 163 ? 4.058 0.257 -25.042 1.00 73.88 163 LEU A C 1
ATOM 1295 O O . LEU A 1 163 ? 5.006 0.971 -25.361 1.00 73.88 163 LEU A O 1
ATOM 1299 N N . GLU A 1 164 ? 4.129 -1.073 -25.022 1.00 80.69 164 GLU A N 1
ATOM 1300 C CA . GLU A 1 164 ? 5.298 -1.866 -25.406 1.00 80.69 164 GLU A CA 1
ATOM 1301 C C . GLU A 1 164 ? 5.533 -1.820 -26.925 1.00 80.69 164 GLU A C 1
ATOM 1303 O O . GLU A 1 164 ? 6.623 -1.465 -27.375 1.00 80.69 164 GLU A O 1
ATOM 1308 N N . ARG A 1 165 ? 4.506 -2.114 -27.737 1.00 79.50 165 ARG A N 1
ATOM 1309 C CA . ARG A 1 165 ? 4.643 -2.240 -29.198 1.00 79.50 165 ARG A CA 1
ATOM 1310 C C . ARG A 1 165 ? 4.690 -0.899 -29.928 1.00 79.50 165 ARG A C 1
ATOM 1312 O O . ARG A 1 165 ? 5.583 -0.680 -30.744 1.00 79.50 165 ARG A O 1
ATOM 1319 N N . GLU A 1 166 ? 3.713 -0.032 -29.667 1.00 70.88 166 GLU A N 1
ATOM 1320 C CA . GLU A 1 166 ? 3.470 1.192 -30.446 1.00 70.88 166 GLU A CA 1
ATOM 1321 C C . GLU A 1 166 ? 4.218 2.395 -29.878 1.00 70.88 166 GLU A C 1
ATOM 1323 O O . GLU A 1 166 ? 4.746 3.212 -30.627 1.00 70.88 166 GLU A O 1
ATOM 1328 N N . ARG A 1 167 ? 4.250 2.537 -28.547 1.00 70.31 167 ARG A N 1
ATOM 1329 C CA . ARG A 1 167 ? 4.917 3.675 -27.893 1.00 70.31 167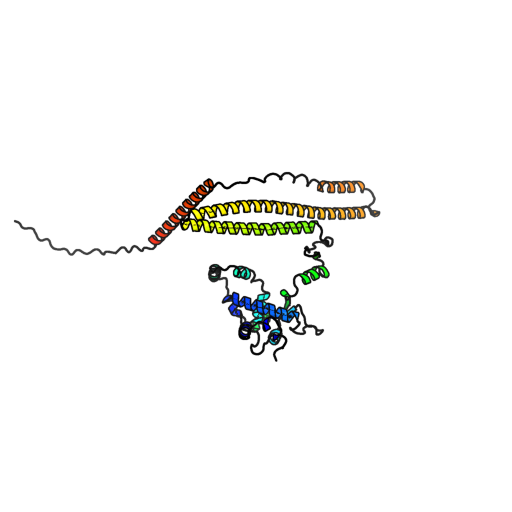 ARG A CA 1
ATOM 1330 C C . ARG A 1 167 ? 6.356 3.375 -27.493 1.00 70.31 167 ARG A C 1
ATOM 1332 O O . ARG A 1 167 ? 7.142 4.309 -27.393 1.00 70.31 167 ARG A O 1
ATOM 1339 N N . ARG A 1 168 ? 6.718 2.099 -27.319 1.00 74.12 168 ARG A N 1
ATOM 1340 C CA . ARG A 1 168 ? 8.054 1.643 -26.893 1.00 74.12 168 ARG A CA 1
ATOM 1341 C C . ARG A 1 168 ? 8.538 2.314 -25.598 1.00 74.12 168 ARG A C 1
ATOM 1343 O O . ARG A 1 168 ? 9.734 2.555 -25.443 1.00 74.12 168 ARG A O 1
ATOM 1350 N N . VAL A 1 169 ? 7.601 2.617 -24.696 1.00 72.25 169 VAL A N 1
ATOM 1351 C CA . VAL A 1 169 ? 7.848 3.273 -23.394 1.00 72.25 169 VAL A CA 1
ATOM 1352 C C . VAL A 1 169 ? 7.772 2.301 -22.217 1.00 72.25 169 VAL A C 1
ATOM 1354 O O . VAL A 1 169 ? 8.007 2.689 -21.079 1.00 72.25 169 VAL A O 1
ATOM 1357 N N . VAL A 1 170 ? 7.427 1.038 -22.470 1.00 78.12 170 VAL A N 1
ATOM 1358 C CA . VAL A 1 170 ? 7.314 -0.012 -21.454 1.00 78.12 170 VAL A CA 1
ATOM 1359 C C . VAL A 1 170 ? 7.928 -1.306 -21.979 1.00 78.12 170 VAL A C 1
ATOM 1361 O O . VAL A 1 170 ? 7.802 -1.604 -23.166 1.00 78.12 170 VAL A O 1
ATOM 1364 N N . VAL A 1 171 ? 8.543 -2.087 -21.091 1.00 84.56 171 VAL A N 1
ATOM 1365 C CA . VAL A 1 171 ? 8.927 -3.487 -21.328 1.00 84.56 171 VAL A CA 1
ATOM 1366 C C . VAL A 1 171 ? 8.261 -4.374 -20.284 1.00 84.56 171 VAL A C 1
ATOM 1368 O O . VAL A 1 171 ? 8.225 -4.021 -19.103 1.00 84.56 171 VAL A O 1
ATOM 1371 N N . GLN A 1 172 ? 7.726 -5.519 -20.712 1.00 82.00 172 GLN A N 1
ATOM 1372 C CA . GLN A 1 172 ? 7.077 -6.483 -19.826 1.00 82.00 172 GLN A CA 1
ATOM 1373 C C . GLN A 1 172 ? 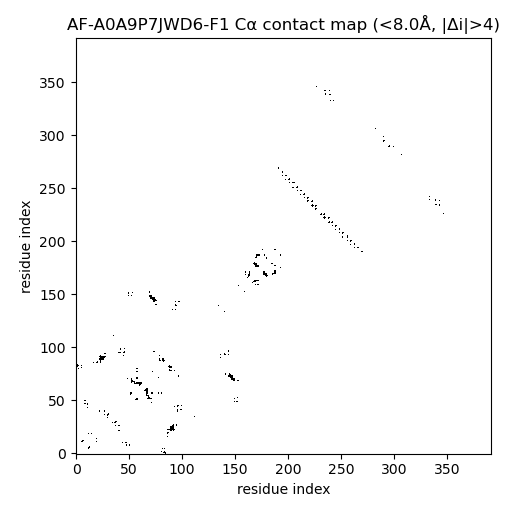7.808 -7.832 -19.839 1.00 82.00 172 GLN A C 1
ATOM 1375 O O . GLN A 1 172 ? 8.052 -8.411 -20.895 1.00 82.00 172 GLN A O 1
ATOM 1380 N N . ASN A 1 173 ? 8.073 -8.389 -18.657 1.00 79.94 173 ASN A N 1
ATOM 1381 C CA . ASN A 1 173 ? 8.486 -9.783 -18.500 1.00 79.94 173 ASN A CA 1
ATOM 1382 C C . ASN A 1 173 ? 7.680 -10.421 -17.364 1.00 79.94 173 ASN A C 1
ATOM 1384 O O . ASN A 1 173 ? 7.887 -10.099 -16.196 1.00 79.94 173 ASN A O 1
ATOM 1388 N N . GLY A 1 174 ? 6.740 -11.300 -17.724 1.00 78.50 174 GLY A N 1
ATOM 1389 C CA . GLY A 1 174 ? 5.816 -11.911 -16.771 1.00 78.50 174 GLY A CA 1
ATOM 1390 C C . GLY A 1 174 ? 4.935 -10.868 -16.079 1.00 78.50 174 GLY A C 1
ATOM 1391 O O . GLY A 1 174 ? 4.139 -10.177 -16.722 1.00 78.50 174 GLY A O 1
ATOM 1392 N N . ASP A 1 175 ? 5.083 -10.785 -14.764 1.00 76.38 175 ASP A N 1
ATOM 1393 C CA . ASP A 1 175 ? 4.419 -9.857 -13.847 1.00 76.38 175 ASP A CA 1
ATOM 1394 C C . ASP A 1 175 ? 5.165 -8.523 -13.671 1.00 76.38 175 ASP A C 1
ATOM 1396 O O . ASP A 1 175 ? 4.598 -7.568 -13.140 1.00 76.38 175 ASP A O 1
ATOM 1400 N N . VAL A 1 176 ? 6.405 -8.421 -14.157 1.00 75.56 176 VAL A N 1
ATOM 1401 C CA . VAL A 1 176 ? 7.220 -7.209 -14.041 1.00 75.56 176 VAL A CA 1
ATOM 1402 C C . VAL A 1 176 ? 7.004 -6.299 -15.246 1.00 75.56 176 VAL A C 1
ATOM 1404 O O . VAL A 1 176 ? 7.114 -6.723 -16.401 1.00 75.56 176 VAL A O 1
ATOM 1407 N N . ILE A 1 177 ? 6.734 -5.025 -14.965 1.00 81.88 177 ILE A N 1
ATOM 1408 C CA . ILE A 1 177 ? 6.556 -3.960 -15.954 1.00 81.88 177 ILE A CA 1
ATOM 1409 C C . ILE A 1 177 ? 7.573 -2.863 -15.644 1.00 81.88 177 ILE A C 1
ATOM 1411 O O . ILE A 1 177 ? 7.541 -2.282 -14.560 1.00 81.88 177 ILE A O 1
ATOM 1415 N N . LYS A 1 178 ? 8.460 -2.572 -16.597 1.00 79.69 178 LYS A N 1
ATOM 1416 C CA . LYS A 1 178 ? 9.450 -1.492 -16.506 1.00 79.69 178 LYS A CA 1
ATOM 1417 C C . LYS A 1 178 ? 9.066 -0.358 -17.448 1.00 79.69 178 LYS A C 1
ATOM 1419 O O . LYS A 1 178 ? 8.782 -0.608 -18.618 1.00 79.69 178 LYS A O 1
ATOM 1424 N N . PHE A 1 179 ? 9.074 0.873 -16.947 1.00 79.94 179 PHE A N 1
ATOM 1425 C CA . PHE A 1 179 ? 8.899 2.077 -17.759 1.00 79.94 179 PHE A CA 1
ATOM 1426 C C . PHE A 1 179 ? 10.266 2.553 -18.251 1.00 79.94 179 PHE A C 1
ATOM 1428 O O . PHE A 1 179 ? 11.188 2.718 -17.458 1.00 79.94 179 PHE A O 1
ATOM 1435 N N . VAL A 1 180 ? 10.396 2.738 -19.561 1.00 77.19 180 VAL A N 1
ATOM 1436 C CA . VAL A 1 180 ? 11.660 3.056 -20.230 1.00 77.19 180 VAL A CA 1
ATOM 1437 C C . VAL A 1 180 ? 11.811 4.572 -20.321 1.00 77.19 180 VAL A C 1
ATOM 1439 O O . VAL A 1 180 ? 11.015 5.226 -20.994 1.00 77.19 180 VAL A O 1
ATOM 1442 N N . SER A 1 181 ? 12.840 5.121 -19.673 1.00 62.56 181 SER A N 1
ATOM 1443 C CA . SER A 1 181 ? 13.164 6.559 -19.712 1.00 62.56 181 SER A CA 1
ATOM 1444 C C . SER A 1 181 ? 14.064 6.927 -20.905 1.00 62.56 181 SER A C 1
ATOM 1446 O O . SER A 1 181 ? 13.875 7.963 -21.541 1.00 62.56 181 SER A O 1
ATOM 1448 N N . ALA A 1 182 ? 14.993 6.038 -21.284 1.00 59.72 182 ALA A N 1
ATOM 1449 C CA . ALA A 1 182 ? 15.931 6.232 -22.392 1.00 59.72 182 ALA A CA 1
ATOM 1450 C C . ALA A 1 182 ? 15.973 5.016 -23.333 1.00 59.72 182 ALA A C 1
ATOM 1452 O O . ALA A 1 182 ? 15.778 3.873 -22.927 1.00 59.72 182 ALA A O 1
ATOM 1453 N N . SER A 1 183 ? 16.279 5.236 -24.615 1.00 56.19 183 SER A N 1
ATOM 1454 C CA . SER A 1 183 ? 16.237 4.207 -25.671 1.00 56.19 183 SER A CA 1
ATOM 1455 C C . SER A 1 183 ? 17.140 2.983 -25.444 1.00 56.19 183 SER A C 1
ATOM 1457 O O . SER A 1 183 ? 16.922 1.959 -26.090 1.00 56.19 183 SER A O 1
ATOM 1459 N N . HIS A 1 184 ? 18.109 3.077 -24.531 1.00 59.84 184 HIS A N 1
ATOM 1460 C CA . HIS A 1 184 ? 19.100 2.042 -24.217 1.00 59.84 184 HIS A CA 1
ATOM 1461 C C . HIS A 1 184 ? 18.732 1.186 -22.990 1.00 59.84 184 HIS A C 1
ATOM 1463 O O . HIS A 1 184 ? 19.441 0.224 -22.706 1.00 59.84 184 HIS A O 1
ATOM 1469 N N . ASP A 1 185 ? 17.640 1.507 -22.286 1.00 66.88 185 ASP A N 1
ATOM 1470 C CA . ASP A 1 185 ? 17.223 0.856 -21.035 1.00 66.88 185 ASP A CA 1
ATOM 1471 C C . ASP A 1 185 ? 15.969 -0.018 -21.229 1.00 66.88 185 ASP A C 1
ATOM 1473 O O . ASP A 1 185 ? 14.920 0.162 -20.611 1.00 66.88 185 ASP A O 1
ATOM 1477 N N . ARG A 1 186 ? 16.042 -0.939 -22.195 1.00 71.31 186 ARG A N 1
ATOM 1478 C CA . ARG A 1 186 ? 14.903 -1.772 -22.632 1.00 71.31 186 ARG A CA 1
ATOM 1479 C C . ARG A 1 186 ? 14.944 -3.203 -22.107 1.00 71.31 186 ARG A C 1
ATOM 1481 O O . ARG A 1 186 ? 14.188 -4.051 -22.572 1.00 71.31 186 ARG A O 1
ATOM 1488 N N . GLU A 1 187 ? 15.807 -3.483 -21.144 1.00 82.56 187 GLU A N 1
ATOM 1489 C CA . GLU A 1 187 ? 15.902 -4.801 -20.530 1.00 82.56 187 GLU A CA 1
ATOM 1490 C C . GLU A 1 187 ? 15.555 -4.721 -19.046 1.00 82.56 187 GLU A C 1
ATOM 1492 O O . GLU A 1 187 ? 15.891 -3.760 -18.352 1.00 82.56 187 GLU A O 1
ATOM 1497 N N . ILE A 1 188 ? 14.845 -5.745 -18.571 1.00 83.12 188 ILE A N 1
ATOM 1498 C CA . ILE A 1 188 ? 14.550 -5.920 -17.150 1.00 83.12 188 ILE A CA 1
ATOM 1499 C C . ILE A 1 188 ? 15.689 -6.737 -16.548 1.00 83.12 188 ILE A C 1
ATOM 1501 O O . ILE A 1 188 ? 15.775 -7.955 -16.749 1.00 83.12 188 ILE A O 1
ATOM 1505 N N . THR A 1 189 ? 16.544 -6.062 -15.795 1.00 84.75 189 THR A N 1
ATOM 1506 C CA . THR A 1 189 ? 17.740 -6.608 -15.153 1.00 84.75 189 THR A CA 1
ATOM 1507 C C . THR A 1 189 ? 17.413 -7.332 -13.839 1.00 84.75 189 THR A C 1
ATOM 1509 O O . THR A 1 189 ? 16.271 -7.355 -13.366 1.00 84.75 189 THR A O 1
ATOM 1512 N N . ALA A 1 190 ? 18.416 -7.976 -13.236 1.00 80.62 190 ALA A N 1
ATOM 1513 C CA . ALA A 1 190 ? 18.294 -8.518 -11.881 1.00 80.62 190 ALA A CA 1
ATOM 1514 C C . ALA A 1 190 ? 18.145 -7.398 -10.832 1.00 80.62 190 ALA A C 1
ATOM 1516 O O . ALA A 1 190 ? 17.375 -7.552 -9.886 1.00 80.62 190 ALA A O 1
ATOM 1517 N N . VAL A 1 191 ? 18.811 -6.257 -11.050 1.00 80.06 191 VAL A N 1
ATOM 1518 C CA . VAL A 1 191 ? 18.730 -5.069 -10.186 1.00 80.06 191 VAL A CA 1
ATOM 1519 C C . VAL A 1 191 ? 17.310 -4.498 -10.188 1.00 80.06 191 VAL A C 1
ATOM 1521 O O . VAL A 1 191 ? 16.755 -4.274 -9.117 1.00 80.06 191 VAL A O 1
ATOM 1524 N N . ASP A 1 192 ? 16.665 -4.390 -11.357 1.00 81.94 192 ASP A N 1
ATOM 1525 C CA . ASP A 1 192 ? 15.267 -3.930 -11.469 1.00 81.94 192 ASP A CA 1
ATOM 1526 C C . ASP A 1 192 ? 14.306 -4.795 -10.635 1.00 81.94 192 ASP A C 1
ATOM 1528 O O . ASP A 1 192 ? 13.409 -4.289 -9.956 1.00 81.94 192 ASP A O 1
ATOM 1532 N N . ARG A 1 193 ? 14.502 -6.122 -10.659 1.00 81.81 193 ARG A N 1
ATOM 1533 C CA . ARG A 1 193 ? 13.697 -7.064 -9.865 1.00 81.81 193 ARG A CA 1
ATOM 1534 C C . ARG A 1 193 ? 13.961 -6.907 -8.369 1.00 81.81 193 ARG A C 1
ATOM 1536 O O . ARG A 1 193 ? 13.005 -6.924 -7.598 1.00 81.81 193 ARG A O 1
ATOM 1543 N N . GLY A 1 194 ? 15.219 -6.716 -7.973 1.00 77.50 194 GLY A N 1
ATOM 1544 C CA . GLY A 1 194 ? 15.597 -6.442 -6.586 1.00 77.50 194 GLY A CA 1
ATOM 1545 C C . GLY A 1 194 ? 14.969 -5.150 -6.056 1.00 77.50 194 GLY A C 1
ATOM 1546 O O . GLY A 1 194 ? 14.337 -5.165 -5.002 1.00 77.50 194 GLY A O 1
ATOM 1547 N N . ILE A 1 195 ? 15.038 -4.056 -6.824 1.00 83.12 195 ILE A N 1
ATOM 1548 C CA . ILE A 1 195 ? 14.406 -2.770 -6.482 1.00 83.12 195 ILE A CA 1
ATOM 1549 C C . ILE A 1 195 ? 12.886 -2.933 -6.345 1.00 83.12 195 ILE A C 1
ATOM 1551 O O . ILE A 1 195 ? 12.295 -2.444 -5.382 1.00 83.12 195 ILE A O 1
ATOM 1555 N N . LEU A 1 196 ? 12.231 -3.648 -7.268 1.00 81.38 196 LEU A N 1
ATOM 1556 C CA . LEU A 1 196 ? 10.787 -3.893 -7.196 1.00 81.38 196 LEU A CA 1
ATOM 1557 C C . LEU A 1 196 ? 10.392 -4.715 -5.957 1.00 81.38 196 LEU A C 1
ATOM 1559 O O . LEU A 1 196 ? 9.375 -4.421 -5.318 1.00 81.38 196 LEU A O 1
ATOM 1563 N N . GLN A 1 197 ? 11.188 -5.727 -5.604 1.00 81.19 197 GLN A N 1
ATOM 1564 C CA . GLN A 1 197 ? 10.992 -6.525 -4.393 1.00 81.19 197 GLN A CA 1
ATOM 1565 C C . GLN A 1 197 ? 11.165 -5.674 -3.130 1.00 81.19 197 GLN A C 1
ATOM 1567 O O . GLN A 1 197 ? 10.294 -5.717 -2.260 1.00 81.19 197 GLN A O 1
ATOM 1572 N N . LEU A 1 198 ? 12.213 -4.846 -3.060 1.00 78.06 198 LEU A N 1
ATOM 1573 C CA . LEU A 1 198 ? 12.442 -3.911 -1.953 1.00 78.06 198 LEU A CA 1
ATOM 1574 C C . LEU A 1 198 ? 11.286 -2.914 -1.810 1.00 78.06 198 LEU A C 1
ATOM 1576 O O . LEU A 1 198 ? 10.709 -2.801 -0.731 1.00 78.06 198 LEU A O 1
ATOM 1580 N N . LYS A 1 199 ? 10.859 -2.265 -2.902 1.00 84.50 199 LYS A N 1
ATOM 1581 C CA . LYS A 1 199 ? 9.696 -1.354 -2.905 1.00 84.50 199 LYS A CA 1
ATOM 1582 C C . LYS A 1 199 ? 8.415 -2.040 -2.435 1.00 84.50 199 LYS A C 1
ATOM 1584 O O . LYS A 1 199 ? 7.619 -1.447 -1.709 1.00 84.50 199 LYS A O 1
ATOM 1589 N N . THR A 1 200 ? 8.212 -3.292 -2.838 1.00 80.75 200 THR A N 1
ATOM 1590 C CA . THR A 1 200 ? 7.061 -4.094 -2.405 1.00 80.75 200 THR A CA 1
ATOM 1591 C C . THR A 1 200 ? 7.129 -4.411 -0.913 1.00 80.75 200 THR A C 1
ATOM 1593 O O . THR A 1 200 ? 6.126 -4.252 -0.221 1.00 80.75 200 THR A O 1
ATOM 1596 N N . ALA A 1 201 ? 8.299 -4.799 -0.403 1.00 74.25 201 ALA A N 1
ATOM 1597 C CA . ALA A 1 201 ? 8.507 -5.054 1.018 1.00 74.25 201 ALA A CA 1
ATOM 1598 C C . ALA A 1 201 ? 8.283 -3.788 1.864 1.00 74.25 201 ALA A C 1
ATOM 1600 O O . ALA A 1 201 ? 7.545 -3.849 2.844 1.00 74.25 201 ALA A O 1
ATOM 1601 N N . VAL A 1 202 ? 8.826 -2.639 1.440 1.00 82.75 202 VAL A N 1
ATOM 1602 C CA . VAL A 1 202 ? 8.616 -1.328 2.082 1.00 82.75 202 VAL A CA 1
ATOM 1603 C C . VAL A 1 202 ? 7.127 -0.983 2.151 1.00 82.75 202 VAL A C 1
ATOM 1605 O O . VAL A 1 202 ? 6.625 -0.662 3.226 1.00 82.75 202 VAL A O 1
ATOM 1608 N N . ARG A 1 203 ? 6.386 -1.106 1.040 1.00 84.56 203 ARG A N 1
ATOM 1609 C CA . ARG A 1 203 ? 4.936 -0.842 1.021 1.00 84.56 203 ARG A CA 1
ATOM 1610 C C . ARG A 1 203 ? 4.177 -1.753 1.988 1.00 84.56 203 ARG A C 1
ATOM 1612 O O . ARG A 1 203 ? 3.419 -1.256 2.813 1.00 84.56 203 ARG A O 1
ATOM 1619 N N . ASN A 1 204 ? 4.412 -3.063 1.919 1.00 74.94 204 ASN A N 1
ATOM 1620 C CA . ASN A 1 204 ? 3.740 -4.031 2.790 1.00 74.94 204 ASN A CA 1
ATOM 1621 C C . ASN A 1 204 ? 4.048 -3.777 4.275 1.00 74.94 204 ASN A C 1
ATOM 1623 O O . ASN A 1 204 ? 3.228 -4.068 5.144 1.00 74.94 204 ASN A O 1
ATOM 1627 N N . LEU A 1 205 ? 5.245 -3.272 4.580 1.00 80.75 205 LEU A N 1
ATOM 1628 C CA . LEU A 1 205 ? 5.654 -2.966 5.942 1.00 80.75 205 LEU A CA 1
ATOM 1629 C C . LEU A 1 205 ? 5.032 -1.659 6.448 1.00 80.75 205 LEU A C 1
ATOM 1631 O O . LEU A 1 205 ? 4.599 -1.624 7.595 1.00 80.75 205 LEU A O 1
ATOM 1635 N N . ARG A 1 206 ? 4.893 -0.635 5.592 1.00 87.12 206 ARG A N 1
ATOM 1636 C CA . ARG A 1 206 ? 4.107 0.576 5.895 1.00 87.12 206 ARG A CA 1
ATOM 1637 C C . ARG A 1 206 ? 2.646 0.237 6.195 1.00 87.12 206 ARG A C 1
ATOM 1639 O O . ARG A 1 206 ? 2.134 0.652 7.223 1.00 87.12 206 ARG A O 1
ATOM 1646 N N . GLU A 1 207 ? 2.019 -0.618 5.384 1.00 79.19 207 GLU A N 1
ATOM 1647 C CA . GLU A 1 207 ? 0.648 -1.093 5.638 1.00 79.19 207 GLU A CA 1
ATOM 1648 C C . GLU A 1 207 ? 0.520 -1.822 6.990 1.00 79.19 207 GLU A C 1
ATOM 1650 O O . GLU A 1 207 ? -0.474 -1.666 7.701 1.00 79.19 207 GLU A O 1
ATOM 1655 N N . GLN A 1 208 ? 1.532 -2.607 7.381 1.00 73.62 208 GLN A N 1
ATOM 1656 C CA . GLN A 1 208 ? 1.568 -3.242 8.703 1.00 73.62 208 GLN A CA 1
ATOM 1657 C C . GLN A 1 208 ? 1.742 -2.227 9.836 1.00 73.62 208 GLN A C 1
ATOM 1659 O O . GLN A 1 208 ? 1.076 -2.369 10.858 1.00 73.62 208 GLN A O 1
ATOM 1664 N N . VAL A 1 209 ? 2.617 -1.232 9.666 1.00 86.12 209 VAL A N 1
ATOM 1665 C CA . VAL A 1 209 ? 2.822 -0.132 10.622 1.00 86.12 209 VAL A CA 1
ATOM 1666 C C . VAL A 1 209 ? 1.507 0.614 10.847 1.00 86.12 209 VAL A C 1
ATOM 1668 O O . VAL A 1 209 ? 1.062 0.706 11.990 1.00 86.12 209 VAL A O 1
ATOM 1671 N N . ASP A 1 210 ? 0.823 1.019 9.775 1.00 84.50 210 ASP A N 1
ATOM 1672 C CA . ASP A 1 210 ? -0.480 1.689 9.849 1.00 84.50 210 ASP A CA 1
ATOM 1673 C C . ASP A 1 210 ? -1.529 0.798 10.534 1.00 84.50 210 ASP A C 1
ATOM 1675 O O . ASP A 1 210 ? -2.300 1.238 11.389 1.00 84.50 210 ASP A O 1
ATOM 1679 N N . GLY A 1 211 ? -1.555 -0.494 10.197 1.00 76.25 211 GLY A N 1
ATOM 1680 C CA . GLY A 1 211 ? -2.457 -1.466 10.813 1.00 76.25 211 GLY A CA 1
ATOM 1681 C C . GLY A 1 211 ? -2.208 -1.678 12.311 1.00 76.25 211 GLY A C 1
ATOM 1682 O O . GLY A 1 211 ? -3.163 -1.878 13.063 1.00 76.25 211 GLY A O 1
ATOM 1683 N N . ILE A 1 212 ? -0.949 -1.643 12.757 1.00 76.12 212 ILE A N 1
ATOM 1684 C CA . ILE A 1 212 ? -0.582 -1.746 14.176 1.00 76.12 212 ILE A CA 1
ATOM 1685 C C . ILE A 1 212 ? -0.936 -0.447 14.908 1.00 76.12 212 ILE A C 1
ATOM 1687 O O . ILE A 1 212 ? -1.554 -0.528 15.968 1.00 76.12 212 ILE A O 1
ATOM 1691 N N . GLN A 1 213 ? -0.647 0.722 14.328 1.00 85.44 213 GLN A N 1
ATOM 1692 C CA . GLN A 1 213 ? -0.994 2.021 14.915 1.00 85.44 213 GLN A CA 1
ATOM 1693 C C . GLN A 1 213 ? -2.503 2.148 15.147 1.00 85.44 213 GLN A C 1
ATOM 1695 O O . GLN A 1 213 ? -2.938 2.427 16.259 1.00 85.44 213 GLN A O 1
ATOM 1700 N N . ASN A 1 214 ? -3.315 1.799 14.145 1.00 83.69 214 ASN A N 1
ATOM 1701 C CA . ASN A 1 214 ? -4.773 1.799 14.286 1.00 83.69 214 ASN A CA 1
ATOM 1702 C C . ASN A 1 214 ? -5.257 0.889 15.432 1.00 83.69 214 ASN A C 1
ATOM 1704 O O . ASN A 1 214 ? -6.222 1.207 16.128 1.00 83.69 214 ASN A O 1
ATOM 1708 N N . LYS A 1 215 ? -4.597 -0.258 15.654 1.00 75.88 215 LYS A N 1
ATOM 1709 C CA . LYS A 1 215 ? -4.913 -1.151 16.781 1.00 75.88 215 LYS A CA 1
ATOM 1710 C C . LYS A 1 215 ? -4.481 -0.565 18.122 1.00 75.88 215 LYS A C 1
ATOM 1712 O O . LYS A 1 215 ? -5.209 -0.745 19.097 1.00 75.88 215 LYS A O 1
ATOM 1717 N N . ILE A 1 216 ? -3.337 0.117 18.182 1.00 84.25 216 ILE A N 1
ATOM 1718 C CA . ILE A 1 216 ? -2.878 0.839 19.377 1.00 84.25 216 ILE A CA 1
ATOM 1719 C C . ILE A 1 216 ? -3.906 1.909 19.751 1.00 84.25 216 ILE A C 1
ATOM 1721 O O . ILE A 1 216 ? -4.344 1.945 20.900 1.00 84.25 216 ILE A O 1
ATOM 1725 N N . ASP A 1 217 ? -4.371 2.697 18.782 1.00 89.75 217 ASP A N 1
ATOM 1726 C CA . ASP A 1 217 ? -5.352 3.765 18.999 1.00 89.75 217 ASP A CA 1
ATOM 1727 C C . ASP A 1 217 ? -6.705 3.205 19.469 1.00 89.75 217 ASP A C 1
ATOM 1729 O O . ASP A 1 217 ? -7.307 3.697 20.429 1.00 89.75 217 ASP A O 1
ATOM 1733 N N . GLN A 1 218 ? -7.163 2.108 18.854 1.00 81.12 218 GLN A N 1
ATOM 1734 C CA . GLN A 1 218 ? -8.376 1.409 19.284 1.00 81.12 218 GLN A CA 1
ATOM 1735 C C . GLN A 1 218 ? -8.245 0.866 20.714 1.00 81.12 218 GLN A C 1
ATOM 1737 O O . GLN A 1 218 ? -9.181 0.971 21.509 1.00 81.12 218 GLN A O 1
ATOM 1742 N N . THR A 1 219 ? -7.085 0.304 21.056 1.00 73.25 219 THR A N 1
ATOM 1743 C CA . THR A 1 219 ? -6.805 -0.223 22.398 1.00 73.25 219 THR A CA 1
ATOM 1744 C C . THR A 1 219 ? -6.757 0.911 23.423 1.00 73.25 219 THR A C 1
ATOM 1746 O O . THR A 1 219 ? -7.361 0.798 24.486 1.00 73.25 219 THR A O 1
ATOM 1749 N N . ALA A 1 220 ? -6.144 2.050 23.090 1.00 88.50 220 ALA A N 1
ATOM 1750 C CA . ALA A 1 220 ? -6.141 3.245 23.934 1.00 88.50 220 ALA A CA 1
ATOM 1751 C C . ALA A 1 220 ? -7.567 3.752 24.217 1.00 88.50 220 ALA A C 1
ATOM 1753 O O . ALA A 1 220 ? -7.912 4.051 25.364 1.00 88.50 220 ALA A O 1
ATOM 1754 N N . SER A 1 221 ? -8.437 3.758 23.200 1.00 90.12 221 SER A N 1
ATOM 1755 C CA . SER A 1 221 ? -9.859 4.065 23.388 1.00 90.12 221 SER A CA 1
ATOM 1756 C C . SER A 1 221 ? -10.535 3.071 24.344 1.00 90.12 221 SER A C 1
ATOM 1758 O O . SER A 1 221 ? -11.220 3.485 25.284 1.00 90.12 221 SER A O 1
ATOM 1760 N N . ASN A 1 222 ? -10.298 1.766 24.177 1.00 80.94 222 ASN A N 1
ATOM 1761 C CA . ASN A 1 222 ? -10.845 0.729 25.058 1.00 80.94 222 ASN A CA 1
ATOM 1762 C C . ASN A 1 222 ? -10.380 0.890 26.515 1.00 80.94 222 ASN A C 1
ATOM 1764 O O . ASN A 1 222 ? -11.207 0.776 27.421 1.00 80.94 222 ASN A O 1
ATOM 1768 N N . ILE A 1 223 ? -9.101 1.215 26.741 1.00 82.62 223 ILE A N 1
ATOM 1769 C CA . ILE A 1 223 ? -8.544 1.502 28.074 1.00 82.62 223 ILE A CA 1
ATOM 1770 C C . ILE A 1 223 ? -9.306 2.667 28.709 1.00 82.62 223 ILE A C 1
ATOM 1772 O O . ILE A 1 223 ? -9.840 2.519 29.809 1.00 82.62 223 ILE A O 1
ATOM 1776 N N . SER A 1 224 ? -9.446 3.793 28.000 1.00 87.50 224 SER A N 1
ATOM 1777 C CA . SER A 1 224 ? -10.168 4.964 28.520 1.00 87.50 224 SER A CA 1
ATOM 1778 C C . SER A 1 224 ? -11.630 4.644 28.878 1.00 87.50 224 SER A C 1
ATOM 1780 O O . SER A 1 224 ? -12.127 5.049 29.931 1.00 87.50 224 SER A O 1
ATOM 1782 N N . ASN A 1 225 ? -12.311 3.833 28.061 1.00 86.50 225 ASN A N 1
ATOM 1783 C CA . ASN A 1 225 ? -13.677 3.380 28.320 1.00 86.50 225 ASN A CA 1
ATOM 1784 C C . ASN A 1 225 ? -13.764 2.445 29.537 1.00 86.50 225 ASN A C 1
ATOM 1786 O O . ASN A 1 225 ? -14.690 2.569 30.342 1.00 86.50 225 ASN A O 1
ATOM 1790 N N . ALA A 1 226 ? -12.812 1.523 29.694 1.00 82.75 226 ALA A N 1
ATOM 1791 C CA . ALA A 1 226 ? -12.749 0.618 30.839 1.00 82.75 226 ALA A CA 1
ATOM 1792 C C . ALA A 1 226 ? -12.483 1.378 32.149 1.00 82.75 226 ALA A C 1
ATOM 1794 O O . ALA A 1 226 ? -13.117 1.076 33.164 1.00 82.75 226 ALA A O 1
ATOM 1795 N N . LEU A 1 227 ? -11.621 2.400 32.114 1.00 86.19 227 LEU A N 1
ATOM 1796 C CA . LEU A 1 227 ? -11.351 3.285 33.250 1.00 86.19 227 LEU A CA 1
ATOM 1797 C C . LEU A 1 227 ? -12.587 4.094 33.658 1.00 86.19 227 LEU A C 1
ATOM 1799 O O . LEU A 1 227 ? -12.950 4.095 34.833 1.00 86.19 227 LEU A O 1
ATOM 1803 N N . ARG A 1 228 ? -13.314 4.679 32.695 1.00 85.56 228 ARG A N 1
ATOM 1804 C CA . ARG A 1 228 ? -14.598 5.365 32.955 1.00 85.56 228 ARG A CA 1
ATOM 1805 C C . ARG A 1 228 ? -15.635 4.456 33.616 1.00 85.56 228 ARG A C 1
ATOM 1807 O O . ARG A 1 228 ? -16.440 4.912 34.419 1.00 85.56 228 ARG A O 1
ATOM 1814 N N . GLN A 1 229 ? -15.616 3.166 33.287 1.00 88.56 229 GLN A N 1
ATOM 1815 C CA . GLN A 1 229 ? -16.504 2.157 33.872 1.00 88.56 229 GLN A CA 1
ATOM 1816 C C . GLN A 1 229 ? -15.959 1.547 35.175 1.00 88.56 229 GLN A C 1
ATOM 1818 O O . GLN A 1 229 ? -16.546 0.588 35.676 1.00 88.56 229 GLN A O 1
ATOM 1823 N N . GLN A 1 230 ? -14.847 2.067 35.712 1.00 88.25 230 GLN A N 1
ATOM 1824 C CA . GLN A 1 230 ? -14.183 1.579 36.927 1.00 88.25 230 GLN A CA 1
ATOM 1825 C C . GLN A 1 230 ? -13.753 0.097 36.839 1.00 88.25 230 GLN A C 1
ATOM 1827 O O . GLN A 1 230 ? -13.613 -0.598 37.845 1.00 88.25 230 GLN A O 1
ATOM 1832 N N . ARG A 1 231 ? -13.506 -0.414 35.623 1.00 84.44 231 ARG A N 1
ATOM 1833 C CA . ARG A 1 231 ? -13.088 -1.805 35.360 1.00 84.44 231 ARG A CA 1
ATOM 1834 C C . ARG A 1 231 ? -11.566 -1.914 35.259 1.00 84.44 231 ARG A C 1
ATOM 1836 O O . ARG A 1 231 ? -11.022 -2.202 34.192 1.00 84.44 231 ARG A O 1
ATOM 1843 N N . LYS A 1 232 ? -10.875 -1.699 36.383 1.00 85.44 232 LYS A N 1
ATOM 1844 C CA . LYS A 1 232 ? -9.401 -1.617 36.442 1.00 85.44 232 LYS A CA 1
ATOM 1845 C C . LYS A 1 232 ? -8.681 -2.864 35.912 1.00 85.44 232 LYS A C 1
ATOM 1847 O O . LYS A 1 232 ? -7.709 -2.730 35.184 1.00 85.44 232 LYS A O 1
ATOM 1852 N N . SER A 1 233 ? -9.183 -4.068 36.198 1.00 78.69 233 SER A N 1
ATOM 1853 C CA . SER A 1 233 ? -8.571 -5.320 35.719 1.00 78.69 233 SER A CA 1
ATOM 1854 C C . SER A 1 233 ? -8.578 -5.459 34.191 1.00 78.69 233 SER A C 1
ATOM 1856 O O . SER A 1 233 ? -7.617 -5.965 33.618 1.00 78.69 233 SER A O 1
ATOM 1858 N N . ILE A 1 234 ? -9.637 -4.982 33.528 1.00 77.56 234 ILE A N 1
ATOM 1859 C CA . ILE A 1 234 ? -9.747 -4.985 32.062 1.00 77.56 234 ILE A CA 1
ATOM 1860 C C . ILE A 1 234 ? -8.824 -3.921 31.467 1.00 77.56 234 ILE A C 1
ATOM 1862 O O . ILE A 1 234 ? -8.098 -4.210 30.523 1.00 77.56 234 ILE A O 1
ATOM 1866 N N . ALA A 1 235 ? -8.804 -2.719 32.050 1.00 79.94 235 ALA A N 1
ATOM 1867 C CA . ALA A 1 235 ? -7.915 -1.645 31.609 1.00 79.94 235 ALA A CA 1
ATOM 1868 C C . ALA A 1 235 ? -6.434 -2.052 31.693 1.00 79.94 235 ALA A C 1
ATOM 1870 O O . ALA A 1 235 ? -5.668 -1.779 30.775 1.00 79.94 235 ALA A O 1
ATOM 1871 N N . LEU A 1 236 ? -6.051 -2.770 32.752 1.00 80.75 236 LEU A N 1
ATOM 1872 C CA . LEU A 1 236 ? -4.695 -3.277 32.946 1.00 80.75 236 LEU A CA 1
ATOM 1873 C C . LEU A 1 236 ? -4.314 -4.334 31.891 1.00 80.75 236 LEU A C 1
ATOM 1875 O O . LEU A 1 236 ? -3.222 -4.289 31.328 1.00 80.75 236 LEU A O 1
ATOM 1879 N N . ALA A 1 237 ? -5.222 -5.263 31.573 1.00 76.19 237 ALA A N 1
ATOM 1880 C CA . ALA A 1 237 ? -4.997 -6.260 30.524 1.00 76.19 237 ALA A CA 1
ATOM 1881 C C . ALA A 1 237 ? -4.860 -5.627 29.124 1.00 76.19 237 ALA A C 1
ATOM 1883 O O . ALA A 1 237 ? -3.974 -6.010 28.360 1.00 76.19 237 ALA A O 1
ATOM 1884 N N . GLU A 1 238 ? -5.693 -4.634 28.805 1.00 75.06 238 GLU A N 1
ATOM 1885 C CA . GLU A 1 238 ? -5.614 -3.874 27.548 1.00 75.06 238 GLU A CA 1
ATOM 1886 C C . GLU A 1 238 ? -4.336 -3.018 27.480 1.00 75.06 238 GLU A C 1
ATOM 1888 O O . GLU A 1 238 ? -3.721 -2.911 26.420 1.00 75.06 238 GLU A O 1
ATOM 1893 N N . LEU A 1 239 ? -3.869 -2.466 28.608 1.00 81.19 239 LEU A N 1
ATOM 1894 C CA . LEU A 1 239 ? -2.607 -1.721 28.683 1.00 81.19 239 LEU A CA 1
ATOM 1895 C C . LEU A 1 239 ? -1.393 -2.615 28.385 1.00 81.19 239 LEU A C 1
ATOM 1897 O O . LEU A 1 239 ? -0.536 -2.233 27.587 1.00 81.19 239 LEU A O 1
ATOM 1901 N N . ARG A 1 240 ? -1.352 -3.835 28.942 1.00 80.31 240 ARG A N 1
ATOM 1902 C CA . ARG A 1 240 ? -0.337 -4.850 28.586 1.00 80.31 240 ARG A CA 1
ATOM 1903 C C . ARG A 1 240 ? -0.335 -5.143 27.091 1.00 80.31 240 ARG A C 1
ATOM 1905 O O . ARG A 1 240 ? 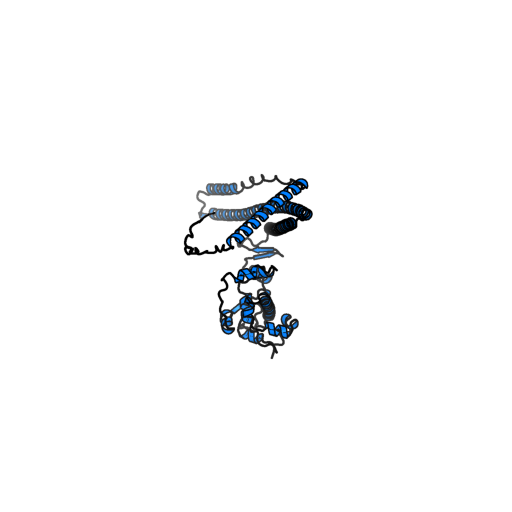0.719 -5.169 26.456 1.00 80.31 240 ARG A O 1
ATOM 1912 N N . PHE A 1 241 ? -1.521 -5.347 26.521 1.00 78.81 241 PHE A N 1
ATOM 1913 C CA . PHE A 1 241 ? -1.662 -5.615 25.095 1.00 78.81 241 PHE A CA 1
ATOM 1914 C C . PHE A 1 241 ? -1.181 -4.433 24.242 1.00 78.81 241 PHE A C 1
ATOM 1916 O O . PHE A 1 241 ? -0.431 -4.639 23.286 1.00 78.81 241 PHE A O 1
ATOM 1923 N N . LYS A 1 242 ? -1.519 -3.195 24.630 1.00 85.06 242 LYS A N 1
ATOM 1924 C CA . LYS A 1 242 ? -1.015 -1.974 23.989 1.00 85.06 242 LYS A CA 1
ATOM 1925 C C . LYS A 1 242 ? 0.515 -1.921 23.997 1.00 85.06 242 LYS A C 1
ATOM 1927 O O . LYS A 1 242 ? 1.102 -1.679 22.950 1.00 85.06 242 LYS A O 1
ATOM 1932 N N . LYS A 1 243 ? 1.172 -2.213 25.124 1.00 86.31 243 LYS A N 1
ATOM 1933 C CA . LYS A 1 243 ? 2.645 -2.206 25.209 1.00 86.31 243 LYS A CA 1
ATOM 1934 C C . LYS A 1 243 ? 3.307 -3.245 24.308 1.00 86.31 243 LYS A C 1
ATOM 1936 O O . LYS A 1 243 ? 4.324 -2.954 23.688 1.00 86.31 243 LYS A O 1
ATOM 1941 N N . HIS A 1 244 ? 2.719 -4.435 24.173 1.00 80.12 244 HIS A N 1
ATOM 1942 C CA . HIS A 1 244 ? 3.188 -5.412 23.186 1.00 80.12 244 HIS A CA 1
ATOM 1943 C C . HIS A 1 244 ? 3.034 -4.911 21.744 1.00 80.12 244 HIS A C 1
ATOM 1945 O O . HIS A 1 244 ? 3.905 -5.165 20.911 1.00 80.12 244 HIS A O 1
ATOM 1951 N N . LEU A 1 245 ? 1.947 -4.198 21.435 1.00 71.88 245 LEU A N 1
ATOM 1952 C CA . LEU A 1 245 ? 1.781 -3.565 20.127 1.00 71.88 245 LEU A CA 1
ATOM 1953 C C . LEU A 1 245 ? 2.799 -2.436 19.904 1.00 71.88 245 LEU A C 1
ATOM 1955 O O . LEU A 1 245 ? 3.326 -2.344 18.800 1.00 71.88 245 LEU A O 1
ATOM 1959 N N . ASP A 1 246 ? 3.113 -1.634 20.927 1.00 84.19 246 ASP A N 1
ATOM 1960 C CA . ASP A 1 246 ? 4.122 -0.563 20.869 1.00 84.19 246 ASP A CA 1
ATOM 1961 C C . ASP A 1 246 ? 5.542 -1.125 20.596 1.00 84.19 246 ASP A C 1
ATOM 1963 O O . ASP A 1 246 ? 6.281 -0.593 19.761 1.00 84.19 246 ASP A O 1
ATOM 1967 N N . ASP A 1 247 ? 5.919 -2.246 21.226 1.00 81.69 247 ASP A N 1
ATOM 1968 C CA . ASP A 1 247 ? 7.184 -2.953 20.942 1.00 81.69 247 ASP A CA 1
ATOM 1969 C C . ASP A 1 247 ? 7.207 -3.529 19.515 1.00 81.69 247 ASP A C 1
ATOM 1971 O O . ASP A 1 247 ? 8.171 -3.347 18.762 1.00 81.69 247 ASP A O 1
ATOM 1975 N N . LEU A 1 248 ? 6.113 -4.172 19.093 1.00 77.44 248 LEU A N 1
ATOM 1976 C CA . LEU A 1 248 ? 5.990 -4.684 17.730 1.00 77.44 248 LEU A CA 1
ATOM 1977 C C . LEU A 1 248 ? 6.088 -3.554 16.695 1.00 77.44 248 LEU A C 1
ATOM 1979 O O . LEU A 1 248 ? 6.770 -3.717 15.680 1.00 77.44 248 LEU A O 1
ATOM 1983 N N . LEU A 1 249 ? 5.435 -2.417 16.950 1.00 86.44 249 LEU A N 1
ATOM 1984 C CA . LEU A 1 249 ? 5.503 -1.221 16.114 1.00 86.44 249 LEU A CA 1
ATOM 1985 C C . LEU A 1 249 ? 6.944 -0.719 16.009 1.00 86.44 249 LEU A C 1
ATOM 1987 O O . LEU A 1 249 ? 7.429 -0.508 14.900 1.00 86.44 249 LEU A O 1
ATOM 1991 N N . SER A 1 250 ? 7.652 -0.614 17.135 1.00 89.69 250 SER A N 1
ATOM 1992 C CA . SER A 1 250 ? 9.054 -0.180 17.180 1.00 89.69 250 SER A CA 1
ATOM 1993 C C . SER A 1 250 ? 9.961 -1.093 16.347 1.00 89.69 250 SER A C 1
ATOM 1995 O O . SER A 1 250 ? 10.732 -0.620 15.509 1.00 89.69 250 SER A O 1
ATOM 1997 N N . LYS A 1 251 ? 9.807 -2.418 16.476 1.00 82.69 251 LYS A N 1
ATOM 1998 C CA . LYS A 1 251 ? 10.538 -3.412 15.665 1.00 82.69 251 LYS A CA 1
ATOM 1999 C C . LYS A 1 251 ? 10.222 -3.291 14.168 1.00 82.69 251 LYS A C 1
ATOM 2001 O O . LYS A 1 251 ? 11.112 -3.439 13.322 1.00 82.69 251 LYS A O 1
ATOM 2006 N N . ARG A 1 252 ? 8.957 -3.029 13.816 1.00 78.62 252 ARG A N 1
ATOM 2007 C CA . ARG A 1 252 ? 8.512 -2.849 12.423 1.00 78.62 252 ARG A CA 1
ATOM 2008 C C . ARG A 1 252 ? 9.026 -1.543 11.822 1.00 78.62 252 ARG A C 1
ATOM 2010 O O . ARG A 1 252 ? 9.498 -1.577 10.689 1.00 78.62 252 ARG A O 1
ATOM 2017 N N . LEU A 1 253 ? 9.023 -0.449 12.581 1.00 86.69 253 LEU A N 1
ATOM 2018 C CA . LEU A 1 253 ? 9.604 0.837 12.184 1.00 86.69 253 LEU A CA 1
ATOM 2019 C C . LEU A 1 253 ? 11.117 0.733 11.958 1.00 86.69 253 LEU A C 1
ATOM 2021 O O . LEU A 1 253 ? 11.604 1.203 10.934 1.00 86.69 253 LEU A O 1
ATOM 2025 N N . GLY A 1 254 ? 11.850 0.044 12.840 1.00 86.31 254 GLY A N 1
ATOM 2026 C CA . GLY A 1 254 ? 13.282 -0.210 12.635 1.00 86.31 254 GLY A CA 1
ATOM 2027 C C . GLY A 1 254 ? 13.559 -1.018 11.361 1.00 86.31 254 GLY A C 1
ATOM 2028 O O . GLY A 1 254 ? 14.415 -0.658 10.556 1.00 86.31 254 GLY A O 1
ATOM 2029 N N . SER A 1 255 ? 12.770 -2.069 11.115 1.00 83.06 255 SER A N 1
ATOM 2030 C CA . SER A 1 255 ? 12.872 -2.860 9.877 1.00 83.06 255 SER A CA 1
ATOM 2031 C C . SER A 1 255 ? 12.550 -2.031 8.625 1.00 83.06 255 SER A C 1
ATOM 2033 O O . SER A 1 255 ? 13.181 -2.213 7.585 1.00 83.06 255 SER A O 1
ATOM 2035 N N . LEU A 1 256 ? 11.576 -1.118 8.722 1.00 88.12 256 LEU A N 1
ATOM 2036 C CA . LEU A 1 256 ? 11.184 -0.222 7.636 1.00 88.12 256 LEU A CA 1
ATOM 2037 C C . LEU A 1 256 ? 12.310 0.746 7.301 1.00 88.12 256 LEU A C 1
ATOM 2039 O O . LEU A 1 256 ? 12.680 0.842 6.135 1.00 88.12 256 LEU A O 1
ATOM 2043 N N . HIS A 1 257 ? 12.903 1.371 8.316 1.00 89.56 257 HIS A N 1
ATOM 2044 C CA . HIS A 1 257 ? 14.043 2.260 8.138 1.00 89.56 257 HIS A CA 1
ATOM 2045 C C . HIS A 1 257 ? 15.221 1.550 7.456 1.00 89.56 257 HIS A C 1
ATOM 2047 O O . HIS A 1 257 ? 15.777 2.066 6.488 1.00 89.56 257 HIS A O 1
ATOM 2053 N N . ASN A 1 258 ? 15.547 0.326 7.887 1.00 83.50 258 ASN A N 1
ATOM 2054 C CA . ASN A 1 258 ? 16.620 -0.466 7.280 1.00 83.50 258 ASN A CA 1
ATOM 2055 C C . ASN A 1 258 ? 16.350 -0.771 5.795 1.00 83.50 258 ASN A C 1
ATOM 2057 O O . ASN A 1 258 ? 17.248 -0.643 4.960 1.00 83.50 258 ASN A O 1
ATOM 2061 N N . LEU A 1 259 ? 15.115 -1.151 5.441 1.00 76.94 259 LEU A N 1
ATOM 2062 C CA . LEU A 1 259 ? 14.736 -1.426 4.050 1.00 76.94 259 LEU A CA 1
ATOM 2063 C C . LEU A 1 259 ? 14.680 -0.161 3.186 1.00 76.94 259 LEU A C 1
ATOM 2065 O O . LEU A 1 259 ? 15.073 -0.215 2.024 1.00 76.94 259 LEU A O 1
ATOM 2069 N N . GLU A 1 260 ? 14.214 0.964 3.728 1.00 86.88 260 GLU A N 1
ATOM 2070 C CA . GLU A 1 260 ? 14.198 2.255 3.031 1.00 86.88 260 GLU A CA 1
ATOM 2071 C C . GLU A 1 260 ? 15.618 2.769 2.776 1.00 86.88 260 GLU A C 1
ATOM 2073 O O . GLU A 1 260 ? 15.920 3.176 1.656 1.00 86.88 260 GLU A O 1
ATOM 2078 N N . SER A 1 261 ? 16.507 2.665 3.767 1.00 86.38 261 SER A N 1
ATOM 2079 C CA . SER A 1 261 ? 17.930 2.989 3.617 1.00 86.38 261 SER A CA 1
ATOM 2080 C C . SER A 1 261 ? 18.586 2.119 2.540 1.00 86.38 261 SER A C 1
ATOM 2082 O O . SER A 1 261 ? 19.191 2.632 1.600 1.00 86.38 261 SER A O 1
ATOM 2084 N N . THR A 1 262 ? 18.354 0.802 2.590 1.00 79.44 262 THR A N 1
ATOM 2085 C CA . THR A 1 262 ? 18.854 -0.137 1.571 1.00 79.44 262 THR A CA 1
ATOM 2086 C C . THR A 1 262 ? 18.320 0.202 0.178 1.00 79.44 262 THR A C 1
ATOM 2088 O O . THR A 1 262 ? 19.070 0.162 -0.794 1.00 79.44 262 THR A O 1
ATOM 2091 N N . LEU A 1 263 ? 17.035 0.555 0.059 1.00 82.25 263 LEU A N 1
ATOM 2092 C CA . LEU A 1 263 ? 16.437 0.958 -1.212 1.00 82.25 263 LEU A CA 1
ATOM 2093 C C . LEU A 1 263 ? 17.120 2.210 -1.777 1.00 82.25 263 LEU A C 1
ATOM 2095 O O . LEU A 1 263 ? 17.477 2.204 -2.951 1.00 82.25 263 LEU A O 1
ATOM 2099 N N . ILE A 1 264 ? 17.358 3.232 -0.948 1.00 81.00 264 ILE A N 1
ATOM 2100 C CA . ILE A 1 264 ? 18.070 4.454 -1.352 1.00 81.00 264 ILE A CA 1
ATOM 2101 C C . ILE A 1 264 ? 19.483 4.119 -1.839 1.00 81.00 264 ILE A C 1
ATOM 2103 O O . ILE A 1 264 ? 19.883 4.582 -2.908 1.00 81.00 264 ILE A O 1
ATOM 2107 N N . SER A 1 265 ? 20.233 3.291 -1.105 1.00 81.38 265 SER A N 1
ATOM 2108 C CA . SER A 1 265 ? 21.586 2.885 -1.506 1.00 81.38 265 SER A CA 1
ATOM 2109 C C . SER A 1 265 ? 21.591 2.119 -2.831 1.00 81.38 265 SER A C 1
ATOM 2111 O O . SER A 1 265 ? 22.419 2.398 -3.695 1.00 81.38 265 SER A O 1
ATOM 2113 N N . VAL A 1 266 ? 20.647 1.192 -3.031 1.00 78.81 266 VAL A N 1
ATOM 2114 C CA . VAL A 1 266 ? 20.542 0.410 -4.275 1.00 78.81 266 VAL A CA 1
ATOM 2115 C C . VAL A 1 266 ? 20.123 1.287 -5.459 1.00 78.81 266 VAL A C 1
ATOM 2117 O O . VAL A 1 266 ? 20.677 1.133 -6.544 1.00 78.81 266 VAL A O 1
ATOM 2120 N N . GLU A 1 267 ? 19.173 2.209 -5.281 1.00 79.31 267 GLU A N 1
ATOM 2121 C CA . GLU A 1 267 ? 18.759 3.141 -6.340 1.00 79.31 267 GLU A CA 1
ATOM 2122 C C . GLU A 1 267 ? 19.880 4.117 -6.713 1.00 79.31 267 GLU A C 1
ATOM 2124 O O . GLU A 1 267 ? 20.092 4.368 -7.899 1.00 79.31 267 GLU A O 1
ATOM 2129 N N . THR A 1 268 ? 20.636 4.603 -5.724 1.00 79.62 268 THR A N 1
ATOM 2130 C CA . THR A 1 268 ? 21.815 5.453 -5.949 1.00 79.62 268 THR A CA 1
ATOM 2131 C C . THR A 1 268 ? 22.871 4.698 -6.751 1.00 79.62 268 THR A C 1
ATOM 2133 O O . THR A 1 268 ? 23.263 5.152 -7.821 1.00 79.62 268 THR A O 1
ATOM 2136 N N . ALA A 1 269 ? 23.241 3.489 -6.316 1.00 74.75 269 ALA A N 1
ATOM 2137 C CA . ALA A 1 269 ? 24.217 2.664 -7.025 1.00 74.75 269 ALA A CA 1
ATOM 2138 C C . ALA A 1 269 ? 23.770 2.319 -8.459 1.00 74.75 269 ALA A C 1
ATOM 2140 O O . ALA A 1 269 ? 24.588 2.292 -9.379 1.00 74.75 269 ALA A O 1
ATOM 2141 N N . ALA A 1 270 ? 22.474 2.070 -8.678 1.00 72.88 270 ALA A N 1
ATOM 2142 C CA . ALA A 1 270 ? 21.934 1.833 -10.016 1.00 72.88 270 ALA A CA 1
ATOM 2143 C C . ALA A 1 270 ? 22.056 3.077 -10.919 1.00 72.88 270 ALA A C 1
ATOM 2145 O O . ALA A 1 270 ? 22.430 2.944 -12.086 1.00 72.88 270 ALA A O 1
ATOM 2146 N N . GLY A 1 271 ? 21.793 4.271 -10.378 1.00 75.88 271 GLY A N 1
ATOM 2147 C CA . GLY A 1 271 ? 21.993 5.543 -11.078 1.00 75.88 271 GLY A CA 1
ATOM 2148 C C . GLY A 1 271 ? 23.466 5.837 -11.376 1.00 75.88 271 GLY A C 1
ATOM 2149 O O . GLY A 1 271 ? 23.796 6.238 -12.491 1.00 75.88 271 GLY A O 1
ATOM 2150 N N . ASP A 1 272 ? 24.365 5.561 -10.431 1.00 75.44 272 ASP A N 1
ATOM 2151 C CA . ASP A 1 272 ? 25.810 5.758 -10.602 1.00 75.44 272 ASP A CA 1
ATOM 2152 C C . ASP A 1 272 ? 26.377 4.882 -11.727 1.00 75.44 272 ASP A C 1
ATOM 2154 O O . ASP A 1 272 ? 27.189 5.339 -12.536 1.00 75.44 272 ASP A O 1
ATOM 2158 N N . VAL A 1 273 ? 25.905 3.634 -11.844 1.00 74.69 273 VAL A N 1
ATOM 2159 C CA . VAL A 1 273 ? 26.257 2.740 -12.961 1.00 74.69 273 VAL A CA 1
ATOM 2160 C C . VAL A 1 273 ? 25.787 3.311 -14.301 1.00 74.69 273 VAL A C 1
ATOM 2162 O O . VAL A 1 273 ? 26.525 3.250 -15.290 1.00 74.69 273 VAL A O 1
ATOM 2165 N N . GLU A 1 274 ? 24.580 3.878 -14.359 1.00 71.06 274 GLU A N 1
ATOM 2166 C CA . GLU A 1 274 ? 24.072 4.519 -15.573 1.00 71.06 274 GLU A CA 1
ATOM 2167 C C . GLU A 1 274 ? 24.930 5.731 -15.961 1.00 71.06 274 GLU A C 1
ATOM 2169 O O . GLU A 1 274 ? 25.374 5.827 -17.109 1.00 71.06 274 GLU A O 1
ATOM 2174 N N . ILE A 1 275 ? 25.251 6.601 -14.998 1.00 74.00 275 ILE A N 1
ATOM 2175 C CA . ILE A 1 275 ? 26.131 7.761 -15.192 1.00 74.00 275 ILE A CA 1
ATOM 2176 C C . ILE A 1 275 ? 27.504 7.313 -15.707 1.00 74.00 275 ILE A C 1
ATOM 2178 O O . ILE A 1 275 ? 27.985 7.842 -16.714 1.00 74.00 275 ILE A O 1
ATOM 2182 N N . MET A 1 276 ? 28.108 6.290 -15.099 1.00 71.88 276 MET A N 1
ATOM 2183 C CA . MET A 1 276 ? 29.408 5.763 -15.521 1.00 71.88 276 MET A CA 1
ATOM 2184 C C . MET A 1 276 ? 29.388 5.293 -16.981 1.00 71.88 276 MET A C 1
ATOM 2186 O O . MET A 1 276 ? 30.261 5.659 -17.769 1.00 71.88 276 MET A O 1
ATOM 2190 N N . LYS A 1 277 ? 28.339 4.570 -17.390 1.00 73.19 277 LYS A N 1
ATOM 2191 C CA . LYS A 1 277 ? 28.164 4.118 -18.778 1.00 73.19 277 LYS A CA 1
ATOM 2192 C C . LYS A 1 277 ? 28.079 5.290 -19.764 1.00 73.19 277 LYS A C 1
ATOM 2194 O O . LYS A 1 277 ? 28.599 5.206 -20.881 1.00 73.19 277 LYS A O 1
ATOM 2199 N N . THR A 1 278 ? 27.449 6.401 -19.371 1.00 73.62 278 THR A N 1
ATOM 2200 C CA . THR A 1 278 ? 27.413 7.615 -20.207 1.00 73.62 278 THR A CA 1
ATOM 2201 C C . THR A 1 278 ? 28.785 8.281 -20.339 1.00 73.62 278 THR A C 1
ATOM 2203 O O . THR A 1 278 ? 29.146 8.717 -21.439 1.00 73.62 278 THR A O 1
ATOM 2206 N N . TYR A 1 279 ? 29.588 8.300 -19.270 1.00 72.12 279 TYR A N 1
ATOM 2207 C CA . TYR A 1 279 ? 30.963 8.802 -19.307 1.00 72.12 279 TYR A CA 1
ATOM 2208 C C . TYR A 1 279 ? 31.870 7.937 -20.184 1.00 72.12 279 TYR A C 1
ATOM 2210 O O . TYR A 1 279 ? 32.624 8.476 -20.998 1.00 72.12 279 TYR A O 1
ATOM 2218 N N . GLU A 1 280 ? 31.760 6.612 -20.086 1.00 73.62 280 GLU A N 1
ATOM 2219 C CA . GLU A 1 280 ? 32.492 5.672 -20.942 1.00 73.62 280 GLU A CA 1
ATOM 2220 C C . GLU A 1 280 ? 32.171 5.900 -22.427 1.00 73.62 280 GLU A C 1
ATOM 2222 O O . GLU A 1 280 ? 33.079 6.049 -23.250 1.00 73.62 280 GLU A O 1
ATOM 2227 N N . SER A 1 281 ? 30.883 6.015 -22.774 1.00 75.56 281 SER A N 1
ATOM 2228 C CA . SER A 1 281 ? 30.441 6.300 -24.146 1.00 75.56 281 SER A CA 1
ATOM 2229 C C . SER A 1 281 ? 30.940 7.660 -24.650 1.00 75.56 281 SER A C 1
ATOM 2231 O O . SER A 1 281 ? 31.370 7.792 -25.802 1.00 75.56 281 SER A O 1
ATOM 2233 N N . SER A 1 282 ? 30.903 8.684 -23.794 1.00 74.69 282 SER A N 1
ATOM 2234 C CA . SER A 1 282 ? 31.383 10.031 -24.125 1.00 74.69 282 SER A CA 1
ATOM 2235 C C . SER A 1 282 ? 32.893 10.032 -24.366 1.00 74.69 282 SER A C 1
ATOM 2237 O O . SER A 1 282 ? 33.365 10.590 -25.354 1.00 74.69 282 SER A O 1
ATOM 2239 N N . THR A 1 283 ? 33.649 9.317 -23.532 1.00 76.12 283 THR A N 1
ATOM 2240 C CA . THR A 1 283 ? 35.104 9.153 -23.654 1.00 76.12 283 THR A CA 1
ATOM 2241 C C . THR A 1 283 ? 35.487 8.394 -24.920 1.00 76.12 283 THR A C 1
ATOM 2243 O O . THR A 1 283 ? 36.387 8.815 -25.647 1.00 76.12 283 THR A O 1
ATOM 2246 N N . ALA A 1 284 ? 34.779 7.309 -25.243 1.00 77.19 284 ALA A N 1
ATOM 2247 C CA . ALA A 1 284 ? 34.985 6.568 -26.485 1.00 77.19 284 ALA A CA 1
ATOM 2248 C C . ALA A 1 284 ? 34.736 7.449 -27.722 1.00 77.19 284 ALA A C 1
ATOM 2250 O O . ALA A 1 284 ? 35.516 7.420 -28.677 1.00 77.19 284 ALA A O 1
ATOM 2251 N N . THR A 1 285 ? 33.693 8.283 -27.679 1.00 79.38 285 THR A N 1
ATOM 2252 C CA . THR A 1 285 ? 33.372 9.243 -28.745 1.00 79.38 285 THR A CA 1
ATOM 2253 C C . THR A 1 285 ? 34.459 10.309 -28.881 1.00 79.38 285 THR A C 1
ATOM 2255 O O . THR A 1 285 ? 34.952 10.548 -29.983 1.00 79.38 285 THR A O 1
ATOM 2258 N N . LEU A 1 286 ? 34.892 10.907 -27.766 1.00 72.81 286 LEU A N 1
ATOM 2259 C CA . LEU A 1 286 ? 35.995 11.871 -27.739 1.00 72.81 286 LEU A CA 1
ATOM 2260 C C . LEU A 1 286 ? 37.283 11.258 -28.296 1.00 72.81 286 LEU A C 1
ATOM 2262 O O . LEU A 1 286 ? 37.931 11.869 -29.141 1.00 72.81 286 LEU A O 1
ATOM 2266 N N . LYS A 1 287 ? 37.617 10.021 -27.912 1.00 74.88 287 LYS A N 1
ATOM 2267 C CA . LYS A 1 287 ? 38.770 9.290 -28.447 1.00 74.88 287 LYS A CA 1
ATOM 2268 C C . LYS A 1 287 ? 38.672 9.096 -29.959 1.00 74.88 287 LYS A C 1
ATOM 2270 O O . LYS A 1 287 ? 39.666 9.302 -30.651 1.00 74.88 287 LYS A O 1
ATOM 2275 N N . ALA A 1 288 ? 37.502 8.734 -30.484 1.00 78.75 288 ALA A N 1
ATOM 2276 C CA . ALA A 1 288 ? 37.291 8.563 -31.921 1.00 78.75 288 ALA A CA 1
ATOM 2277 C C . ALA A 1 288 ? 37.457 9.883 -32.696 1.00 78.75 288 ALA A C 1
ATOM 2279 O O . ALA A 1 288 ? 38.115 9.901 -33.736 1.00 78.75 288 ALA A O 1
ATOM 2280 N N . ILE A 1 289 ? 36.927 10.989 -32.161 1.00 76.00 289 ILE A N 1
ATOM 2281 C CA . ILE A 1 289 ? 37.084 12.331 -32.741 1.00 76.00 289 ILE A CA 1
ATOM 2282 C C . ILE A 1 289 ? 38.558 12.751 -32.715 1.00 76.00 289 ILE A C 1
ATOM 2284 O O . ILE A 1 289 ? 39.105 13.129 -33.746 1.00 76.00 289 ILE A O 1
ATOM 2288 N N . LEU A 1 290 ? 39.224 12.639 -31.565 1.00 66.31 290 LEU A N 1
ATOM 2289 C CA . LEU A 1 290 ? 40.623 13.046 -31.382 1.00 66.31 290 LEU A CA 1
ATOM 2290 C C . LEU A 1 290 ? 41.612 12.182 -32.178 1.00 66.31 290 LEU A C 1
ATOM 2292 O O . LEU A 1 290 ? 42.677 12.658 -32.560 1.00 66.31 290 LEU A O 1
ATOM 2296 N N . SER A 1 291 ? 41.250 10.933 -32.476 1.00 73.12 291 SER A N 1
ATOM 2297 C CA . SER A 1 291 ? 42.047 10.040 -33.326 1.00 73.12 291 SER A CA 1
ATOM 2298 C C . SER A 1 291 ? 41.934 10.371 -34.821 1.00 73.12 291 SER A C 1
ATOM 2300 O O . SER A 1 291 ? 42.673 9.797 -35.623 1.00 73.12 291 SER A O 1
ATOM 2302 N N . HIS A 1 292 ? 41.045 11.290 -35.225 1.00 74.88 292 HIS A N 1
ATOM 2303 C CA . HIS A 1 292 ? 40.876 11.665 -36.626 1.00 74.88 292 HIS A CA 1
ATOM 2304 C C . HIS A 1 292 ? 42.153 12.344 -37.182 1.00 74.88 292 HIS A C 1
ATOM 2306 O O . HIS A 1 292 ? 42.685 13.256 -36.543 1.00 74.88 292 HIS A O 1
ATOM 2312 N N . PRO A 1 293 ? 42.640 11.976 -38.386 1.00 67.62 293 PRO A N 1
ATOM 2313 C CA . PRO A 1 293 ? 43.927 12.437 -38.934 1.00 67.62 293 PRO A CA 1
ATOM 2314 C C . PRO A 1 293 ? 44.108 13.961 -39.022 1.00 67.62 293 PRO A C 1
ATOM 2316 O O . PRO A 1 293 ? 45.231 14.459 -39.006 1.00 67.62 293 PRO A O 1
ATOM 2319 N N . SER A 1 294 ? 43.010 14.718 -39.096 1.00 65.81 294 SER A N 1
ATOM 2320 C CA . SER A 1 294 ? 43.028 16.186 -39.158 1.00 65.81 294 SER A CA 1
ATOM 2321 C C . SER A 1 294 ? 43.338 16.875 -37.822 1.00 65.81 294 SER A C 1
ATOM 2323 O O . SER A 1 294 ? 43.610 18.071 -37.823 1.00 65.81 294 SER A O 1
ATOM 2325 N N . LEU A 1 295 ? 43.285 16.155 -36.695 1.00 61.84 295 LEU A N 1
ATOM 2326 C CA . LEU A 1 295 ? 43.471 16.694 -35.338 1.00 61.84 295 LEU A CA 1
ATOM 2327 C C . LEU A 1 295 ? 44.849 16.341 -34.730 1.00 61.84 295 LEU A C 1
ATOM 2329 O O . LEU A 1 295 ? 45.179 16.790 -33.637 1.00 61.84 295 LEU A O 1
ATOM 2333 N N . GLN A 1 296 ? 45.693 15.591 -35.452 1.00 58.34 296 GLN A N 1
ATOM 2334 C CA . GLN A 1 296 ? 46.915 14.944 -34.940 1.00 58.34 296 GLN A CA 1
ATOM 2335 C C . GLN A 1 296 ? 48.186 15.817 -34.835 1.00 58.34 296 GLN A C 1
ATOM 2337 O O . GLN A 1 296 ? 49.282 15.282 -34.685 1.00 58.34 296 GLN A O 1
ATOM 2342 N N . ARG A 1 297 ? 48.106 17.154 -34.872 1.00 56.88 297 ARG A N 1
ATOM 2343 C CA . ARG A 1 297 ? 49.286 18.016 -34.635 1.00 56.88 297 ARG A CA 1
ATOM 2344 C C . ARG A 1 297 ? 49.220 18.674 -33.252 1.00 56.88 297 ARG A C 1
ATOM 2346 O O . ARG A 1 297 ? 48.777 19.807 -33.124 1.00 56.88 297 ARG A O 1
ATOM 2353 N N . ASN A 1 298 ? 49.742 17.961 -32.249 1.00 56.41 298 ASN A N 1
ATOM 2354 C CA . ASN A 1 298 ? 50.479 18.498 -31.084 1.00 56.41 298 ASN A CA 1
ATOM 2355 C C . ASN A 1 298 ? 49.856 18.570 -29.667 1.00 56.41 298 ASN A C 1
ATOM 2357 O O . ASN A 1 298 ? 50.519 19.159 -28.820 1.00 56.41 298 ASN A O 1
ATOM 2361 N N . LYS A 1 299 ? 48.711 17.956 -29.311 1.00 57.47 299 LYS A N 1
ATOM 2362 C CA . LYS A 1 299 ? 48.259 17.924 -27.882 1.00 57.47 299 LYS A CA 1
ATOM 2363 C C . LYS A 1 299 ? 47.461 16.681 -27.423 1.00 57.47 299 LYS A C 1
ATOM 2365 O O . LYS A 1 299 ? 46.549 16.777 -26.604 1.00 57.47 299 LYS A O 1
ATOM 2370 N N . ILE A 1 300 ? 47.774 15.498 -27.951 1.00 59.00 300 ILE A N 1
ATOM 2371 C CA . ILE A 1 300 ? 46.963 14.286 -27.698 1.00 59.00 300 ILE A CA 1
ATOM 2372 C C . ILE A 1 300 ? 47.289 13.605 -26.350 1.00 59.00 300 ILE A C 1
ATOM 2374 O O . ILE A 1 300 ? 46.371 13.122 -25.697 1.00 59.00 300 ILE A O 1
ATOM 2378 N N . GLU A 1 301 ? 48.546 13.600 -25.892 1.00 58.84 301 GLU A N 1
ATOM 2379 C CA . GLU A 1 301 ? 48.927 12.950 -24.617 1.00 58.84 301 GLU A CA 1
ATOM 2380 C C . GLU A 1 301 ? 48.421 13.715 -23.381 1.00 58.84 301 GLU A C 1
ATOM 2382 O O . GLU A 1 301 ? 47.808 13.122 -22.500 1.00 58.84 301 GLU A O 1
ATOM 2387 N N . GLU A 1 302 ? 48.549 15.047 -23.364 1.00 61.12 302 GLU A N 1
ATOM 2388 C CA . GLU A 1 302 ? 48.124 15.904 -22.239 1.00 61.12 302 GLU A CA 1
ATOM 2389 C C . GLU A 1 302 ? 46.600 15.848 -21.980 1.00 61.12 302 GLU A C 1
ATOM 2391 O O . GLU A 1 302 ? 46.145 15.951 -20.843 1.00 61.12 302 GLU A O 1
ATOM 2396 N N . THR A 1 303 ? 45.791 15.651 -23.028 1.00 61.47 303 THR A N 1
ATOM 2397 C CA . THR A 1 303 ? 44.320 15.584 -22.920 1.00 61.47 303 THR A CA 1
ATOM 2398 C C . THR A 1 303 ? 43.799 14.197 -22.536 1.00 61.47 303 THR A C 1
ATOM 2400 O O . THR A 1 303 ? 42.703 14.096 -21.985 1.00 61.47 303 THR A O 1
ATOM 2403 N N . MET A 1 304 ? 44.579 13.136 -22.771 1.00 64.88 304 MET A N 1
ATOM 2404 C CA . MET A 1 304 ? 44.231 11.772 -22.357 1.00 64.88 304 MET A CA 1
ATOM 2405 C C . MET A 1 304 ? 44.517 11.532 -20.871 1.00 64.88 304 MET A C 1
ATOM 2407 O O . MET A 1 304 ? 43.674 10.948 -20.190 1.00 64.88 304 MET A O 1
ATOM 2411 N N . ASP A 1 305 ? 45.630 12.056 -20.348 1.00 63.88 305 ASP A N 1
ATOM 2412 C CA . ASP A 1 305 ? 45.955 11.962 -18.917 1.00 63.88 305 ASP A CA 1
ATOM 2413 C C . ASP A 1 305 ? 44.972 12.773 -18.048 1.00 63.88 305 ASP A C 1
ATOM 2415 O O . ASP A 1 305 ? 44.538 12.308 -16.993 1.00 63.88 305 ASP A O 1
ATOM 2419 N N . ALA A 1 306 ? 44.529 13.944 -18.524 1.00 61.19 306 ALA A N 1
ATOM 2420 C CA . ALA A 1 306 ? 43.529 14.767 -17.834 1.00 61.19 306 ALA A CA 1
ATOM 2421 C C . ALA A 1 306 ? 42.129 14.116 -17.786 1.00 61.19 306 ALA A C 1
ATOM 2423 O O . ALA A 1 306 ? 41.399 14.286 -16.808 1.00 61.19 306 ALA A O 1
ATOM 2424 N N . LEU A 1 307 ? 41.753 13.345 -18.815 1.00 61.28 307 LEU A N 1
ATOM 2425 C CA . LEU A 1 307 ? 40.484 12.611 -18.851 1.00 61.28 307 LEU A CA 1
ATOM 2426 C C . LEU A 1 307 ? 40.525 11.360 -17.959 1.00 61.28 307 LEU A C 1
ATOM 2428 O O . LEU A 1 307 ? 39.544 11.061 -17.282 1.00 61.28 307 LEU A O 1
ATOM 2432 N N . ALA A 1 308 ? 41.669 10.671 -17.905 1.00 58.91 308 ALA A N 1
ATOM 2433 C CA . ALA A 1 308 ? 41.878 9.535 -17.009 1.00 58.91 308 ALA A CA 1
ATOM 2434 C C . ALA A 1 308 ? 41.796 9.948 -15.525 1.00 58.91 308 ALA A C 1
ATOM 2436 O O . ALA A 1 308 ? 41.131 9.267 -14.742 1.00 58.91 308 ALA A O 1
ATOM 2437 N N . ALA A 1 309 ? 42.380 11.093 -15.151 1.00 63.34 309 ALA A N 1
ATOM 2438 C CA . ALA A 1 309 ? 42.326 11.623 -13.785 1.00 63.34 309 ALA A CA 1
ATOM 2439 C C . ALA A 1 309 ? 40.890 11.956 -13.322 1.00 63.34 309 ALA A C 1
ATOM 2441 O O . ALA A 1 309 ? 40.504 11.583 -12.219 1.00 63.34 309 ALA A O 1
ATOM 2442 N N . SER A 1 310 ? 40.050 12.542 -14.187 1.00 55.66 310 SER A N 1
ATOM 2443 C CA . SER A 1 310 ? 38.649 12.875 -13.858 1.00 55.66 310 SER A CA 1
ATOM 2444 C C . SER A 1 310 ? 37.730 11.653 -13.681 1.00 55.66 310 SER A C 1
ATOM 2446 O O . SER A 1 310 ? 36.633 11.794 -13.145 1.00 55.66 310 SER A O 1
ATOM 2448 N N . THR A 1 311 ? 38.144 10.466 -14.139 1.00 52.78 311 THR A N 1
ATOM 2449 C CA . THR A 1 311 ? 37.396 9.204 -13.956 1.00 52.78 311 THR A CA 1
ATOM 2450 C C . THR A 1 311 ? 37.835 8.405 -12.723 1.00 52.78 311 THR A C 1
ATOM 2452 O O . THR A 1 311 ? 37.137 7.475 -12.319 1.00 52.78 311 THR A O 1
ATOM 2455 N N . ALA A 1 312 ? 38.968 8.766 -12.107 1.00 54.00 312 ALA A N 1
ATOM 2456 C CA . ALA A 1 312 ? 39.505 8.096 -10.922 1.00 54.00 312 ALA A CA 1
ATOM 2457 C C . ALA A 1 312 ? 38.820 8.562 -9.620 1.00 54.00 312 ALA A C 1
ATOM 2459 O O . ALA A 1 312 ? 38.586 7.741 -8.733 1.00 54.00 312 ALA A O 1
ATOM 2460 N N . ASP A 1 313 ? 38.395 9.829 -9.557 1.00 55.25 313 ASP A N 1
ATOM 2461 C CA . ASP A 1 313 ? 37.701 10.432 -8.401 1.00 55.25 313 ASP A CA 1
ATOM 2462 C C . ASP A 1 313 ? 36.285 9.864 -8.167 1.00 55.25 313 ASP A C 1
ATOM 2464 O O . ASP A 1 313 ? 35.726 9.968 -7.077 1.00 55.25 313 ASP A O 1
ATOM 2468 N N . ALA A 1 314 ? 35.704 9.180 -9.158 1.00 46.72 314 ALA A N 1
ATOM 2469 C CA . ALA A 1 314 ? 34.376 8.566 -9.067 1.00 46.72 314 ALA A CA 1
ATOM 2470 C C . ALA A 1 314 ? 34.358 7.195 -8.349 1.00 46.72 314 ALA A C 1
ATOM 2472 O O . ALA A 1 314 ? 33.330 6.520 -8.339 1.00 46.72 314 ALA A O 1
ATOM 2473 N N . ARG A 1 315 ? 35.484 6.750 -7.766 1.00 50.25 315 ARG A N 1
ATOM 2474 C CA . ARG A 1 315 ? 35.605 5.458 -7.055 1.00 50.25 315 ARG A CA 1
ATOM 2475 C C . ARG A 1 315 ? 35.877 5.570 -5.550 1.00 50.25 315 ARG A C 1
ATOM 2477 O O . ARG A 1 315 ? 35.973 4.540 -4.890 1.00 50.25 315 ARG A O 1
ATOM 2484 N N . GLU A 1 316 ? 35.962 6.776 -4.989 1.00 47.59 316 GLU A N 1
ATOM 2485 C CA . GLU A 1 316 ? 36.315 6.990 -3.571 1.00 47.59 316 GLU A CA 1
ATOM 2486 C C . GLU A 1 316 ? 35.116 7.165 -2.610 1.00 47.59 316 GLU A C 1
ATOM 2488 O O . GLU A 1 316 ? 35.303 7.414 -1.422 1.00 47.59 316 GLU A O 1
ATOM 2493 N N . ILE A 1 317 ? 33.877 6.977 -3.081 1.00 45.28 317 ILE A N 1
ATOM 2494 C CA . ILE A 1 317 ? 32.649 7.234 -2.294 1.00 45.28 317 ILE A CA 1
ATOM 2495 C C . ILE A 1 317 ? 32.153 5.994 -1.504 1.00 45.28 317 ILE A C 1
ATOM 2497 O O . ILE A 1 317 ? 31.283 6.104 -0.645 1.00 45.28 317 ILE A O 1
ATOM 2501 N N . ASP A 1 318 ? 32.760 4.818 -1.690 1.00 40.97 318 ASP A N 1
ATOM 2502 C CA . ASP A 1 318 ? 32.267 3.546 -1.119 1.00 40.97 318 ASP A CA 1
ATOM 2503 C C . ASP A 1 318 ? 32.726 3.266 0.336 1.00 40.97 318 ASP A C 1
ATOM 2505 O O . ASP A 1 318 ? 32.185 2.402 1.024 1.00 40.97 318 ASP A O 1
ATOM 2509 N N . ASN A 1 319 ? 33.697 4.022 0.869 1.00 40.47 319 ASN A N 1
ATOM 2510 C CA . ASN A 1 319 ? 34.296 3.740 2.188 1.00 40.47 319 ASN A CA 1
ATOM 2511 C C . ASN A 1 319 ? 33.686 4.508 3.378 1.00 40.47 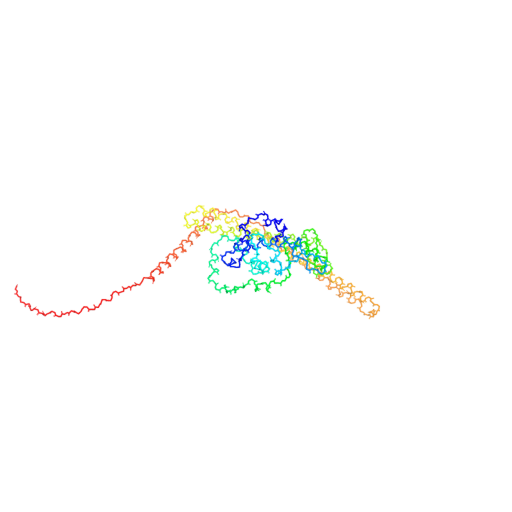319 ASN A C 1
ATOM 2513 O O . ASN A 1 319 ? 34.159 4.351 4.503 1.00 40.47 319 ASN A O 1
ATOM 2517 N N . ALA A 1 320 ? 32.624 5.294 3.179 1.00 40.62 320 ALA A N 1
ATOM 2518 C CA . ALA A 1 320 ? 32.005 6.090 4.249 1.00 40.62 320 ALA A CA 1
ATOM 2519 C C . ALA A 1 320 ? 30.715 5.483 4.847 1.00 40.62 320 ALA A C 1
ATOM 2521 O O . ALA A 1 320 ? 30.174 6.032 5.803 1.00 40.62 320 ALA A O 1
ATOM 2522 N N . ILE A 1 321 ? 30.222 4.350 4.323 1.00 38.41 321 ILE A N 1
ATOM 2523 C CA . ILE A 1 321 ? 28.894 3.788 4.666 1.00 38.41 321 ILE A CA 1
ATOM 2524 C C . ILE A 1 321 ? 28.987 2.486 5.504 1.00 38.41 321 ILE A C 1
ATOM 2526 O O . ILE A 1 321 ? 27.979 1.907 5.892 1.00 38.41 321 ILE A O 1
ATOM 2530 N N . ARG A 1 322 ? 30.192 2.042 5.899 1.00 41.09 322 ARG A N 1
ATOM 2531 C CA . ARG A 1 322 ? 30.409 0.861 6.779 1.00 41.09 322 ARG A CA 1
ATOM 2532 C C . ARG A 1 322 ? 30.515 1.191 8.277 1.00 41.09 322 ARG A C 1
ATOM 2534 O O . ARG A 1 322 ? 31.181 0.478 9.019 1.00 41.09 322 ARG A O 1
ATOM 2541 N N . MET A 1 323 ? 29.877 2.269 8.728 1.00 42.38 323 MET A N 1
ATOM 2542 C CA . MET A 1 323 ? 29.923 2.725 10.124 1.00 42.38 323 MET A CA 1
ATOM 2543 C C . MET A 1 323 ? 28.506 3.011 10.641 1.00 42.38 323 MET A C 1
ATOM 2545 O O . MET A 1 323 ? 28.165 4.136 10.988 1.00 42.38 323 MET A O 1
ATOM 2549 N N . GLY A 1 324 ? 27.646 1.996 10.619 1.00 39.06 324 GLY A N 1
ATOM 2550 C CA . GLY A 1 324 ? 26.267 2.105 11.107 1.00 39.06 324 GLY A CA 1
ATOM 2551 C C . GLY A 1 324 ? 25.630 0.770 11.491 1.00 39.06 324 GLY A C 1
ATOM 2552 O O . GLY A 1 324 ? 24.421 0.706 11.680 1.00 39.06 324 GLY A O 1
ATOM 2553 N N . GLU A 1 325 ? 26.428 -0.295 11.593 1.00 33.91 325 GLU A N 1
ATOM 2554 C CA . GLU A 1 325 ? 25.992 -1.626 12.026 1.00 33.91 325 GLU A CA 1
ATOM 2555 C C . GLU A 1 325 ? 26.299 -1.816 13.510 1.00 33.91 325 GLU A C 1
ATOM 2557 O O . GLU A 1 325 ? 27.193 -2.564 13.873 1.00 33.91 325 GLU A O 1
ATOM 2562 N N . ASP A 1 326 ? 25.584 -1.108 14.372 1.00 35.12 326 ASP A N 1
ATOM 2563 C CA . ASP A 1 326 ? 25.458 -1.495 15.774 1.00 35.12 326 ASP A CA 1
ATOM 2564 C C . ASP A 1 326 ? 24.268 -0.739 16.340 1.00 35.12 326 ASP A C 1
ATOM 2566 O O . ASP A 1 326 ? 24.352 0.471 16.482 1.00 35.12 326 ASP A O 1
ATOM 2570 N N . MET A 1 327 ? 23.158 -1.443 16.585 1.00 34.72 327 MET A N 1
ATOM 2571 C CA . MET A 1 327 ? 22.144 -1.190 17.625 1.00 34.72 327 MET A CA 1
ATOM 2572 C C . MET A 1 327 ? 20.915 -2.063 17.326 1.00 34.72 327 MET A C 1
ATOM 2574 O O . MET A 1 327 ? 19.912 -1.602 16.787 1.00 34.72 327 MET A O 1
ATOM 2578 N N . ALA A 1 328 ? 20.971 -3.347 17.681 1.00 30.89 328 ALA A N 1
ATOM 2579 C CA . ALA A 1 328 ? 19.768 -4.171 17.761 1.00 30.89 328 ALA A CA 1
ATOM 2580 C C . ALA A 1 328 ? 19.950 -5.296 18.781 1.00 30.89 328 ALA A C 1
ATOM 2582 O O . ALA A 1 328 ? 20.501 -6.342 18.456 1.00 30.89 328 ALA A O 1
ATOM 2583 N N . ALA A 1 329 ? 19.481 -5.055 20.007 1.00 32.50 329 ALA A N 1
ATOM 2584 C CA . ALA A 1 329 ? 18.685 -5.987 20.812 1.00 32.50 329 ALA A CA 1
ATOM 2585 C C . ALA A 1 329 ? 18.707 -5.536 22.277 1.00 32.50 329 ALA A C 1
ATOM 2587 O O . ALA A 1 329 ? 19.628 -5.854 23.024 1.00 32.50 329 ALA A O 1
ATOM 2588 N N . VAL A 1 330 ? 17.657 -4.833 22.699 1.00 34.97 330 VAL A N 1
ATOM 2589 C CA . VAL A 1 330 ? 17.245 -4.861 24.103 1.00 34.97 330 VAL A CA 1
ATOM 2590 C C . VAL A 1 330 ? 15.855 -5.475 24.109 1.00 34.97 330 VAL A C 1
ATOM 2592 O O . VAL A 1 330 ? 14.887 -4.865 23.666 1.00 34.97 330 VAL A O 1
ATOM 2595 N N . ASP A 1 331 ? 15.806 -6.743 24.499 1.00 33.75 331 ASP A N 1
ATOM 2596 C CA . ASP A 1 331 ? 14.578 -7.471 24.784 1.00 33.75 331 ASP A CA 1
ATOM 2597 C C . ASP A 1 331 ? 14.079 -7.001 26.156 1.00 33.75 331 ASP A C 1
ATOM 2599 O O . ASP A 1 331 ? 14.754 -7.208 27.165 1.00 33.75 331 ASP A O 1
ATOM 2603 N N . ALA A 1 332 ? 12.950 -6.293 26.188 1.00 45.31 332 ALA A N 1
ATOM 2604 C CA . ALA A 1 332 ? 12.334 -5.818 27.421 1.00 45.31 332 ALA A CA 1
ATOM 2605 C C . ALA A 1 332 ? 11.117 -6.693 27.740 1.00 45.31 332 ALA A C 1
ATOM 2607 O O . ALA A 1 332 ? 10.035 -6.524 27.175 1.00 45.31 332 ALA A O 1
ATOM 2608 N N . GLY A 1 333 ? 11.304 -7.644 28.658 1.00 50.25 333 GLY A N 1
ATOM 2609 C CA . GLY A 1 333 ? 10.193 -8.260 29.374 1.00 50.25 333 GLY A CA 1
ATOM 2610 C C . GLY A 1 333 ? 9.457 -7.175 30.157 1.00 50.25 333 GLY A C 1
ATOM 2611 O O . GLY A 1 333 ? 10.071 -6.471 30.953 1.00 50.25 333 GLY A O 1
ATOM 2612 N N . ILE A 1 334 ? 8.167 -7.000 29.879 1.00 58.38 334 ILE A N 1
ATOM 2613 C CA . ILE A 1 334 ? 7.356 -5.941 30.484 1.00 58.38 334 ILE A CA 1
ATOM 2614 C C . ILE A 1 334 ? 7.122 -6.278 31.963 1.00 58.38 334 ILE A C 1
ATOM 2616 O O . ILE A 1 334 ? 6.592 -7.347 32.269 1.00 58.38 334 ILE A O 1
ATOM 2620 N N . ASP A 1 335 ? 7.518 -5.378 32.863 1.00 72.19 335 ASP A N 1
ATOM 2621 C CA . ASP A 1 335 ? 7.309 -5.510 34.307 1.00 72.19 335 ASP A CA 1
ATOM 2622 C C . ASP A 1 335 ? 5.867 -5.125 34.681 1.00 72.19 335 ASP A C 1
ATOM 2624 O O . ASP A 1 335 ? 5.392 -4.021 34.409 1.00 72.19 335 ASP A O 1
ATOM 2628 N N . ASP A 1 336 ? 5.159 -6.049 35.329 1.00 63.50 336 ASP A N 1
ATOM 2629 C CA . ASP A 1 336 ? 3.782 -5.862 35.786 1.00 63.50 336 ASP A CA 1
ATOM 2630 C C . ASP A 1 336 ? 3.637 -4.750 36.838 1.00 63.50 336 ASP A C 1
ATOM 2632 O O . ASP A 1 336 ? 2.574 -4.132 36.932 1.00 63.50 336 ASP A O 1
ATOM 2636 N N . THR A 1 337 ? 4.695 -4.454 37.598 1.00 75.19 337 THR A N 1
ATOM 2637 C CA . THR A 1 337 ? 4.679 -3.396 38.621 1.00 75.19 337 THR A CA 1
ATOM 2638 C C . THR A 1 337 ? 4.780 -1.992 38.019 1.00 75.19 337 THR A C 1
ATOM 2640 O O . THR A 1 337 ? 4.127 -1.062 38.497 1.00 75.19 337 THR A O 1
ATOM 2643 N N . GLU A 1 338 ? 5.524 -1.843 36.921 1.00 79.75 338 GLU A N 1
ATOM 2644 C CA . GLU A 1 338 ? 5.624 -0.596 36.157 1.00 79.75 338 GLU A CA 1
ATOM 2645 C C . GLU A 1 338 ? 4.287 -0.260 35.474 1.00 79.75 338 GLU A C 1
ATOM 2647 O O . GLU A 1 338 ? 3.840 0.889 35.483 1.00 79.75 338 GLU A O 1
ATOM 2652 N N . LEU A 1 339 ? 3.586 -1.280 34.967 1.00 78.62 339 LEU A N 1
ATOM 2653 C CA . LEU A 1 339 ? 2.270 -1.120 34.343 1.00 78.62 339 LEU A CA 1
ATOM 2654 C C . LEU A 1 339 ? 1.176 -0.702 35.323 1.00 78.62 339 LEU A C 1
ATOM 2656 O O . LEU A 1 339 ? 0.297 0.084 34.966 1.00 78.62 339 LEU A O 1
ATOM 2660 N N . GLU A 1 340 ? 1.200 -1.225 36.549 1.00 76.06 340 GLU A N 1
ATOM 2661 C CA . GLU A 1 340 ? 0.267 -0.802 37.595 1.00 76.06 340 GLU A CA 1
ATOM 2662 C C . GLU A 1 340 ? 0.472 0.671 37.968 1.00 76.06 340 GLU A C 1
ATOM 2664 O O . GLU A 1 340 ? -0.506 1.400 38.160 1.00 76.06 340 GLU A O 1
ATOM 2669 N N . ALA A 1 341 ? 1.724 1.136 38.010 1.00 84.81 341 ALA A N 1
ATOM 2670 C CA . ALA A 1 341 ? 2.043 2.543 38.234 1.00 84.81 341 ALA A CA 1
ATOM 2671 C C . ALA A 1 341 ? 1.558 3.437 37.077 1.00 84.81 341 ALA A C 1
ATOM 2673 O O . ALA A 1 341 ? 0.919 4.462 37.326 1.00 84.81 341 ALA A O 1
ATOM 2674 N N . GLU A 1 342 ? 1.782 3.028 35.824 1.00 84.38 342 GLU A N 1
ATOM 2675 C CA . GLU A 1 342 ? 1.292 3.741 34.635 1.00 84.38 342 GLU A CA 1
ATOM 2676 C C . GLU A 1 342 ? -0.241 3.818 34.604 1.00 84.38 342 GLU A C 1
ATOM 2678 O O . GLU A 1 342 ? -0.812 4.876 34.335 1.00 84.38 342 GLU A O 1
ATOM 2683 N N . LEU A 1 343 ? -0.929 2.723 34.942 1.00 83.00 343 LEU A N 1
ATOM 2684 C CA . LEU A 1 343 ? -2.388 2.701 34.999 1.00 83.00 343 LEU A CA 1
ATOM 2685 C C . LEU A 1 343 ? -2.932 3.657 36.064 1.00 83.00 343 LEU A C 1
ATOM 2687 O O . LEU A 1 343 ? -3.925 4.342 35.820 1.00 83.00 343 LEU A O 1
ATOM 2691 N N . ASN A 1 344 ? -2.298 3.711 37.237 1.00 83.50 344 ASN A N 1
ATOM 2692 C CA . ASN A 1 344 ? -2.707 4.626 38.300 1.00 83.50 344 ASN A CA 1
ATOM 2693 C C . ASN A 1 344 ? -2.528 6.092 37.882 1.00 83.50 344 ASN A C 1
ATOM 2695 O O . ASN A 1 344 ? -3.423 6.896 38.136 1.00 83.50 344 ASN A O 1
ATOM 2699 N N . ALA A 1 345 ? -1.450 6.425 37.166 1.00 86.94 345 ALA A N 1
ATOM 2700 C CA . ALA A 1 345 ? -1.260 7.764 36.607 1.00 86.94 345 ALA A CA 1
ATOM 2701 C C . ALA A 1 345 ? -2.363 8.134 35.593 1.00 86.94 345 ALA A C 1
ATOM 2703 O O . ALA A 1 345 ? -2.939 9.218 35.678 1.00 86.94 345 ALA A O 1
ATOM 2704 N N . LEU A 1 346 ? -2.729 7.212 34.691 1.00 81.69 346 LEU A N 1
ATOM 2705 C CA . LEU A 1 346 ? -3.821 7.420 33.725 1.00 81.69 346 LEU A CA 1
ATOM 2706 C C . LEU A 1 346 ? -5.191 7.593 34.400 1.00 81.69 346 LEU A C 1
ATOM 2708 O O . LEU A 1 346 ? -6.033 8.346 33.911 1.00 81.69 346 LEU A O 1
ATOM 2712 N N . VAL A 1 347 ? -5.429 6.901 35.518 1.00 79.31 347 VAL A N 1
ATOM 2713 C CA . VAL A 1 347 ? -6.646 7.071 36.326 1.00 79.31 347 VAL A CA 1
ATOM 2714 C C . VAL A 1 347 ? -6.694 8.463 36.947 1.00 79.31 347 VAL A C 1
ATOM 2716 O O . VAL A 1 347 ? -7.719 9.129 36.829 1.00 79.31 347 VAL A O 1
ATOM 2719 N N . GLU A 1 348 ? -5.602 8.924 37.562 1.00 81.56 348 GLU A N 1
ATOM 2720 C CA . GLU A 1 348 ? -5.549 10.258 38.173 1.00 81.56 348 GLU A CA 1
ATOM 2721 C C . GLU A 1 348 ? -5.763 11.381 37.152 1.00 81.56 348 GLU A C 1
ATOM 2723 O O . GLU A 1 348 ? -6.428 12.376 37.449 1.00 81.56 348 GLU A O 1
ATOM 2728 N N . GLU A 1 349 ? -5.215 11.240 35.945 1.00 80.56 349 GLU A N 1
ATOM 2729 C CA . GLU A 1 349 ? -5.400 12.214 34.868 1.00 80.56 349 GLU A CA 1
ATOM 2730 C C . GLU A 1 349 ? -6.845 12.222 34.352 1.00 80.56 349 GLU A C 1
ATOM 2732 O O . GLU A 1 349 ? -7.463 13.285 34.264 1.00 80.56 349 GLU A O 1
ATOM 2737 N N . ALA A 1 350 ? -7.441 11.045 34.136 1.00 72.75 350 ALA A N 1
ATOM 2738 C CA . ALA A 1 350 ? -8.846 10.931 33.747 1.00 72.75 350 ALA A CA 1
ATOM 2739 C C . ALA A 1 350 ? -9.807 11.488 34.816 1.00 72.75 350 ALA A C 1
ATOM 2741 O O . ALA A 1 350 ? -10.821 12.109 34.486 1.00 72.75 350 ALA A O 1
ATOM 2742 N N . GLU A 1 351 ? -9.501 11.290 36.101 1.00 76.19 351 GLU A N 1
ATOM 2743 C CA . GLU A 1 351 ? -10.282 11.847 37.208 1.00 76.19 351 GLU A CA 1
ATOM 2744 C C . GLU A 1 351 ? -10.192 13.380 37.240 1.00 76.19 351 GLU A C 1
ATOM 2746 O O . GLU A 1 351 ? -11.231 14.040 37.340 1.00 76.19 351 GLU A O 1
ATOM 2751 N N . LYS A 1 352 ? -8.996 13.958 37.057 1.00 76.75 352 LYS A N 1
ATOM 2752 C CA . LYS A 1 352 ? -8.791 15.417 36.964 1.00 76.75 352 LYS A CA 1
ATOM 2753 C C . LYS A 1 352 ? -9.520 16.038 35.772 1.00 76.75 352 LYS A C 1
ATOM 2755 O O . LYS A 1 352 ? -10.196 17.051 35.945 1.00 76.75 352 LYS A O 1
ATOM 2760 N N . GLU A 1 353 ? -9.441 15.429 34.588 1.00 73.56 353 GLU A N 1
ATOM 2761 C CA . GLU A 1 353 ? -10.174 15.897 33.402 1.00 73.56 353 GLU A CA 1
ATOM 2762 C C . GLU A 1 353 ? -11.694 15.840 33.611 1.00 73.56 353 GLU A C 1
ATOM 2764 O O . GLU A 1 353 ? -12.413 16.775 33.254 1.00 73.56 353 GLU A O 1
ATOM 2769 N N . SER A 1 354 ? -12.197 14.771 34.241 1.00 67.50 354 SER A N 1
ATOM 2770 C CA . SER A 1 354 ? -13.625 14.641 34.547 1.00 67.50 354 SER A CA 1
ATOM 2771 C C . SER A 1 354 ? -14.107 15.684 35.561 1.00 67.50 354 SER A C 1
ATOM 2773 O O . SER A 1 354 ? -15.202 16.231 35.406 1.00 67.50 354 SER A O 1
ATOM 2775 N N . ALA A 1 355 ? -13.280 16.006 36.561 1.00 74.88 355 ALA A N 1
ATOM 2776 C CA . ALA A 1 355 ? -13.570 17.025 37.560 1.00 74.88 355 ALA A CA 1
ATOM 2777 C C . ALA A 1 355 ? -13.598 18.428 36.932 1.00 74.88 355 ALA A C 1
ATOM 2779 O O . ALA A 1 355 ? -14.545 19.177 37.165 1.00 74.88 355 ALA A O 1
ATOM 2780 N N . ALA A 1 356 ? -12.631 18.747 36.065 1.00 75.88 356 ALA A N 1
ATOM 2781 C CA . ALA A 1 356 ? -12.582 20.018 35.344 1.00 75.88 356 ALA A CA 1
ATOM 2782 C C . ALA A 1 356 ? -13.780 20.200 34.391 1.00 75.88 356 ALA A C 1
ATOM 2784 O O . ALA A 1 356 ? -14.382 21.274 34.342 1.00 75.88 356 ALA A O 1
ATOM 2785 N N . ALA A 1 357 ? -14.179 19.145 33.671 1.00 74.06 357 ALA A N 1
ATOM 2786 C CA . ALA A 1 357 ? -15.358 19.175 32.804 1.00 74.06 357 ALA A CA 1
ATOM 2787 C C . ALA A 1 357 ? -16.667 19.340 33.601 1.00 74.06 357 ALA A C 1
ATOM 2789 O O . ALA A 1 357 ? -17.572 20.062 33.177 1.00 74.06 357 ALA A O 1
ATOM 2790 N N . ALA A 1 358 ? -16.773 18.700 34.772 1.00 73.31 358 ALA A N 1
ATOM 2791 C CA . ALA A 1 358 ? -17.919 18.861 35.663 1.00 73.31 358 ALA A CA 1
ATOM 2792 C C . ALA A 1 358 ? -18.005 20.286 36.233 1.00 73.31 358 ALA A C 1
ATOM 2794 O O . ALA A 1 358 ? -19.093 20.858 36.289 1.00 73.31 358 ALA A O 1
ATOM 2795 N N . GLU A 1 359 ? -16.871 20.877 36.608 1.00 75.00 359 GLU A N 1
ATOM 2796 C CA . GLU A 1 359 ? -16.793 22.250 37.107 1.00 75.00 359 GLU A CA 1
ATOM 2797 C C . GLU A 1 359 ? -17.197 23.268 36.028 1.00 75.00 359 GLU A C 1
ATOM 2799 O O . GLU A 1 359 ? -18.036 24.135 36.282 1.00 75.00 359 GLU A O 1
ATOM 2804 N N . GLN A 1 360 ? -16.718 23.104 34.790 1.00 71.88 360 GLN A N 1
ATOM 2805 C CA . GLN A 1 360 ? -17.131 23.935 33.651 1.00 71.88 360 GLN A CA 1
ATOM 2806 C C . GLN A 1 360 ? -18.637 23.837 33.366 1.00 71.88 360 GLN A C 1
ATOM 2808 O O . GLN A 1 360 ? -19.297 24.862 33.189 1.00 71.88 360 GLN A O 1
ATOM 2813 N N . ALA A 1 361 ? -19.209 22.631 33.405 1.00 76.12 361 ALA A N 1
ATOM 2814 C CA . ALA A 1 361 ? -20.645 22.431 33.208 1.00 76.12 361 ALA A CA 1
ATOM 2815 C C . ALA A 1 361 ? -21.502 23.063 34.326 1.00 76.12 361 ALA A C 1
ATOM 2817 O O . ALA A 1 361 ? -22.646 23.460 34.090 1.00 76.12 361 ALA A O 1
ATOM 2818 N N . VAL A 1 362 ? -20.980 23.153 35.555 1.00 76.88 362 VAL A N 1
ATOM 2819 C CA . VAL A 1 362 ? -21.646 23.847 36.670 1.00 76.88 362 VAL A CA 1
ATOM 2820 C C . VAL A 1 362 ? -21.576 25.363 36.484 1.00 76.88 362 VAL A C 1
ATOM 2822 O O . VAL A 1 362 ? -22.591 26.036 36.667 1.00 76.88 362 VAL A O 1
ATOM 2825 N N . VAL A 1 363 ? -20.426 25.899 36.070 1.00 78.69 363 VAL A N 1
ATOM 2826 C CA . VAL A 1 363 ? -20.251 27.334 35.790 1.00 78.69 363 VAL A CA 1
ATOM 2827 C C . VAL A 1 363 ? -21.189 27.798 34.672 1.00 78.69 363 VAL A C 1
ATOM 2829 O O . VAL A 1 363 ? -21.863 28.815 34.827 1.00 78.69 363 VAL A O 1
ATOM 2832 N N . GLU A 1 364 ? -21.310 27.027 33.592 1.00 77.44 364 GLU A N 1
ATOM 2833 C CA . GLU A 1 364 ? -22.213 27.336 32.477 1.00 77.44 364 GLU A CA 1
ATOM 2834 C C . GLU A 1 364 ? -23.691 27.339 32.914 1.00 77.44 364 GLU A C 1
ATOM 2836 O O . GLU A 1 364 ? -24.454 28.240 32.564 1.00 77.44 364 GLU A O 1
ATOM 2841 N N . LYS A 1 365 ? -24.096 26.391 33.773 1.00 75.56 365 LYS A N 1
ATOM 2842 C CA . LYS A 1 365 ? -25.453 26.357 34.347 1.00 75.56 365 LYS A CA 1
ATOM 2843 C C . LYS A 1 365 ? -25.743 27.528 35.283 1.00 75.56 365 LYS A C 1
ATOM 2845 O O . LYS A 1 365 ? -26.874 28.003 35.302 1.00 75.56 365 LYS A O 1
ATOM 2850 N N . LEU A 1 366 ? -24.759 27.989 36.055 1.00 70.56 366 LEU A N 1
ATOM 2851 C CA . LEU A 1 366 ? -24.915 29.132 36.961 1.00 70.56 366 LEU A CA 1
ATOM 2852 C C . LEU A 1 366 ? -25.022 30.462 36.201 1.00 70.56 366 LEU A C 1
ATOM 2854 O O . LEU A 1 366 ? -25.752 31.347 36.637 1.00 70.56 366 LEU A O 1
ATOM 2858 N N . GLN A 1 367 ? -24.357 30.590 35.050 1.00 72.19 367 GLN A N 1
ATOM 2859 C CA . GLN A 1 367 ? -24.451 31.772 34.183 1.00 72.19 367 GLN A CA 1
ATOM 2860 C C . GLN A 1 367 ? -25.803 31.891 33.456 1.00 72.19 367 GLN A C 1
ATOM 2862 O O . GLN A 1 367 ? -26.178 32.987 33.050 1.00 72.19 367 GLN A O 1
ATOM 2867 N N . GLY A 1 368 ? -26.553 30.790 33.320 1.00 66.81 368 GLY A N 1
ATOM 2868 C CA . GLY A 1 368 ? -27.893 30.768 32.721 1.00 66.81 368 GLY A CA 1
ATOM 2869 C C . GLY A 1 368 ? -29.053 31.065 33.683 1.00 66.81 368 GLY A C 1
ATOM 2870 O O . GLY A 1 368 ? -30.203 31.081 33.248 1.00 66.81 368 GLY A O 1
ATOM 2871 N N . ILE A 1 369 ? -28.792 31.272 34.980 1.00 69.06 369 ILE A N 1
ATOM 2872 C CA . ILE A 1 369 ? -29.835 31.603 35.963 1.00 69.06 369 ILE A CA 1
ATOM 2873 C C . ILE A 1 369 ? -30.012 33.128 36.001 1.00 69.06 369 ILE A C 1
ATOM 2875 O O . ILE A 1 369 ? -29.227 33.837 36.629 1.00 69.06 369 ILE A O 1
ATOM 2879 N N . GLU A 1 370 ? -31.064 33.645 35.358 1.00 51.91 370 GLU A N 1
ATOM 2880 C CA . GLU A 1 370 ? -31.502 35.035 35.550 1.00 51.91 370 GLU A CA 1
ATOM 2881 C C . GLU A 1 370 ? -31.987 35.232 36.995 1.00 51.91 370 GLU A C 1
ATOM 2883 O O . GLU A 1 370 ? -33.047 34.748 37.402 1.00 51.91 370 GLU A O 1
ATOM 2888 N N . VAL A 1 371 ? -31.204 35.961 37.792 1.00 57.41 371 VAL A N 1
ATOM 2889 C CA . VAL A 1 371 ? -31.603 36.396 39.134 1.00 57.41 371 VAL A CA 1
ATOM 2890 C C . VAL A 1 371 ? -32.631 37.518 38.989 1.00 57.41 371 VAL A C 1
ATOM 2892 O O . VAL A 1 371 ? -32.280 38.684 38.815 1.00 57.41 371 VAL A O 1
ATOM 2895 N N . HIS A 1 372 ? -33.918 37.179 39.061 1.00 51.47 372 HIS A N 1
ATOM 2896 C CA . HIS A 1 372 ? -34.981 38.177 39.150 1.00 51.47 372 HIS A CA 1
ATOM 2897 C C . HIS A 1 372 ? -34.998 38.767 40.567 1.00 51.47 372 HIS A C 1
ATOM 2899 O O . HIS A 1 372 ? -35.496 38.147 41.506 1.00 51.47 372 HIS A O 1
ATOM 2905 N N . VAL A 1 373 ? -34.405 39.951 40.736 1.00 52.81 373 VAL A N 1
ATOM 2906 C CA . VAL A 1 373 ? -34.500 40.734 41.976 1.00 52.81 373 VAL A CA 1
ATOM 2907 C C . VAL A 1 373 ? -35.895 41.369 42.012 1.00 52.81 373 VAL A C 1
ATOM 2909 O O . VAL A 1 373 ? -36.184 42.196 41.148 1.00 52.81 373 VAL A O 1
ATOM 2912 N N . PRO A 1 374 ? -36.785 41.008 42.956 1.00 53.12 374 PRO A N 1
ATOM 2913 C CA . PRO A 1 374 ? -38.100 41.629 43.029 1.00 53.12 374 PRO A CA 1
ATOM 2914 C C . PRO A 1 374 ? -37.956 43.100 43.442 1.00 53.12 374 PRO A C 1
ATOM 2916 O O . PRO A 1 374 ? -37.488 43.418 44.536 1.00 53.12 374 PRO A O 1
ATOM 2919 N N . GLU A 1 375 ? -38.366 43.997 42.549 1.00 51.56 375 GLU A N 1
ATOM 2920 C CA . GLU A 1 375 ? -38.400 45.442 42.759 1.00 51.56 375 GLU A CA 1
ATOM 2921 C C . GLU A 1 375 ? -39.555 45.795 43.712 1.00 51.56 375 GLU A C 1
ATOM 2923 O O . GLU A 1 375 ? -40.701 46.009 43.317 1.00 51.56 375 GLU A O 1
ATOM 2928 N N . GLY A 1 376 ? -39.268 45.787 45.014 1.00 44.03 376 GLY A N 1
ATOM 2929 C CA . GLY A 1 376 ? -40.186 46.267 46.041 1.00 44.03 376 GLY A CA 1
ATOM 2930 C C . GLY A 1 376 ? -40.221 47.794 46.059 1.00 44.03 376 GLY A C 1
ATOM 2931 O O . GLY A 1 376 ? -39.303 48.429 46.576 1.00 44.03 376 GLY A O 1
ATOM 2932 N N . ALA A 1 377 ? -41.287 48.388 45.521 1.00 46.53 377 ALA A N 1
ATOM 2933 C CA . ALA A 1 377 ? -41.572 49.813 45.668 1.00 46.53 377 ALA A CA 1
ATOM 2934 C C . ALA A 1 377 ? -41.699 50.202 47.162 1.00 46.53 377 ALA A C 1
ATOM 2936 O O . ALA A 1 377 ? -42.300 49.452 47.939 1.00 46.53 377 ALA A O 1
ATOM 2937 N N . PRO A 1 378 ? -41.178 51.367 47.595 1.00 50.41 378 PRO A N 1
ATOM 2938 C CA . PRO A 1 378 ? -41.291 51.802 48.982 1.00 50.41 378 PRO A CA 1
ATOM 2939 C C . PRO A 1 378 ? -42.757 52.098 49.328 1.00 50.41 378 PRO A C 1
ATOM 2941 O O . PRO A 1 378 ? -43.398 52.957 48.722 1.00 50.41 378 PRO A O 1
ATOM 2944 N N . VAL A 1 379 ? -43.284 51.386 50.325 1.00 51.75 379 VAL A N 1
ATOM 2945 C CA . VAL A 1 379 ? -44.611 51.637 50.899 1.00 51.75 379 VAL A CA 1
ATOM 2946 C C . VAL A 1 379 ? -44.601 53.019 51.557 1.00 51.75 379 VAL A C 1
ATOM 2948 O O . VAL A 1 379 ? -43.851 53.258 52.505 1.00 51.75 379 VAL A O 1
ATOM 2951 N N . GLN A 1 380 ? -45.427 53.940 51.054 1.00 46.69 380 GLN A N 1
ATOM 2952 C CA . GLN A 1 380 ? -45.691 55.215 51.718 1.00 46.69 380 GLN A CA 1
ATOM 2953 C C . GLN A 1 380 ? -46.450 54.938 53.019 1.00 46.69 380 GLN A C 1
ATOM 2955 O O . GLN A 1 380 ? -47.573 54.441 53.005 1.00 46.69 380 GLN A O 1
ATOM 2960 N N . VAL A 1 381 ? -45.813 55.232 54.150 1.00 49.38 381 VAL A N 1
ATOM 2961 C CA . VAL A 1 381 ? -46.428 55.128 55.474 1.00 49.38 381 VAL A CA 1
ATOM 2962 C C . VAL A 1 381 ? -47.275 56.382 55.696 1.00 49.38 381 VAL A C 1
ATOM 2964 O O . VAL A 1 381 ? -46.733 57.468 55.902 1.00 49.38 381 VAL A O 1
ATOM 2967 N N . GLU A 1 382 ? -48.601 56.245 55.635 1.00 46.41 382 GLU A N 1
ATOM 2968 C CA . GLU A 1 382 ? -49.533 57.283 56.087 1.00 46.41 382 GLU A CA 1
ATOM 2969 C C . GLU A 1 382 ? -49.323 57.571 57.582 1.00 46.41 382 GLU A C 1
ATOM 2971 O O . GLU A 1 382 ? -49.251 56.671 58.422 1.00 46.41 382 GLU A O 1
ATOM 2976 N N . ALA A 1 383 ? -49.210 58.856 57.915 1.00 49.78 383 ALA A N 1
ATOM 2977 C CA . ALA A 1 383 ? -49.000 59.336 59.270 1.00 49.78 383 ALA A CA 1
ATOM 2978 C C . ALA A 1 383 ? -50.240 59.092 60.150 1.00 49.78 383 ALA A C 1
ATOM 2980 O O . ALA A 1 383 ? -51.279 59.727 59.977 1.00 49.78 383 ALA A O 1
ATOM 2981 N N . VAL A 1 384 ? -50.106 58.220 61.151 1.00 53.91 384 VAL A N 1
ATOM 2982 C CA . VAL A 1 384 ? -51.082 58.066 62.240 1.00 53.91 384 VAL A CA 1
ATOM 2983 C C . VAL A 1 384 ? -50.804 59.130 63.319 1.00 53.91 384 VAL A C 1
ATOM 2985 O O . VAL A 1 384 ? -49.658 59.263 63.760 1.00 53.91 384 VAL A O 1
ATOM 2988 N N . PRO A 1 385 ? -51.807 59.907 63.772 1.00 51.72 385 PRO A N 1
ATOM 2989 C CA . PRO A 1 385 ? -51.597 60.984 64.734 1.00 51.72 385 PRO A CA 1
ATOM 2990 C C . PRO A 1 385 ? -51.279 60.456 66.141 1.00 51.72 385 PRO A C 1
ATOM 2992 O O . PRO A 1 385 ? -51.894 59.509 66.635 1.00 51.72 385 PRO A O 1
ATOM 2995 N N . ARG A 1 386 ? -50.325 61.121 66.810 1.00 50.03 386 ARG A N 1
ATOM 2996 C CA . ARG A 1 386 ? -49.941 60.884 68.210 1.00 50.03 386 ARG A CA 1
ATOM 2997 C C . ARG A 1 386 ? -51.156 61.025 69.134 1.00 50.03 386 ARG A C 1
ATOM 2999 O O . ARG A 1 386 ? -51.662 62.132 69.308 1.00 50.03 386 ARG A O 1
ATOM 3006 N N . ARG A 1 387 ? -51.562 59.935 69.792 1.00 49.88 387 ARG A N 1
ATOM 3007 C CA . ARG A 1 387 ? -52.339 60.008 71.037 1.00 49.88 387 ARG A CA 1
ATOM 3008 C C . ARG A 1 387 ? -51.384 60.088 72.221 1.00 49.88 387 ARG A C 1
ATOM 3010 O O . ARG A 1 387 ? -50.499 59.256 72.391 1.00 49.88 387 ARG A O 1
ATOM 3017 N N . THR A 1 388 ? -51.569 61.158 72.976 1.00 46.81 388 THR A N 1
ATOM 3018 C CA . THR A 1 388 ? -50.922 61.510 74.233 1.00 46.81 388 THR A CA 1
ATOM 3019 C C . THR A 1 388 ? -51.163 60.451 75.304 1.00 46.81 388 THR A C 1
ATOM 3021 O O . THR A 1 388 ? -52.255 59.896 75.407 1.00 46.81 388 THR A O 1
ATOM 3024 N N . ALA A 1 389 ? -50.126 60.192 76.095 1.00 47.44 389 ALA A N 1
ATOM 3025 C CA . ALA A 1 389 ? -50.186 59.380 77.297 1.00 47.44 389 ALA A CA 1
ATOM 3026 C C . ALA A 1 389 ? -50.854 60.160 78.444 1.00 47.44 389 ALA A C 1
ATOM 3028 O O . ALA A 1 389 ? -50.414 61.258 78.770 1.00 47.44 389 ALA A O 1
ATOM 3029 N N . GLU A 1 390 ? -51.853 59.547 79.073 1.00 44.06 390 GLU A N 1
ATOM 3030 C CA . GLU A 1 390 ? -52.287 59.765 80.461 1.00 44.06 390 GLU A CA 1
ATOM 3031 C C . GLU A 1 390 ? -52.496 58.349 81.031 1.00 44.06 390 GLU A C 1
ATOM 3033 O O . GLU A 1 390 ? -53.210 57.546 80.437 1.00 44.06 390 GLU A O 1
ATOM 3038 N N . ALA A 1 391 ? -51.611 57.875 81.910 1.00 45.06 391 ALA A N 1
ATOM 3039 C CA . ALA A 1 391 ? -51.617 58.064 83.364 1.00 45.06 391 ALA A CA 1
ATOM 3040 C C . ALA A 1 391 ? -52.568 57.088 84.083 1.00 45.06 391 ALA A C 1
ATOM 3042 O O . ALA A 1 391 ? -53.777 57.308 84.099 1.00 45.06 391 ALA A O 1
ATOM 3043 N N . ALA A 1 392 ? -51.965 56.049 84.679 1.00 40.44 392 ALA A N 1
ATOM 3044 C CA . ALA A 1 392 ? -52.198 55.474 86.017 1.00 40.44 392 ALA A CA 1
ATOM 3045 C C . ALA A 1 392 ? -51.883 53.972 86.025 1.00 40.44 392 ALA A C 1
ATOM 3047 O O . ALA A 1 392 ? -52.593 53.213 85.328 1.00 40.44 392 ALA A O 1
#

Secondary structure (DSSP, 8-state):
---TTGGGSHHHHTS-HHHHHHHHS--TTHHHH-HHHHHHHHHHHHHHHHHHHHTTTT---STTSPPPSSEEEE-HHHHHHT-BTTTB--TTHHHHHHHHH-STTHHHHHHHT---TTHHHHHHHSS---------HHHHHHHH-EEEE-HHHHTTHHHHHHIIIII--EEEETTEEEE-SSTT--S--HHHHHHHHHHHHHHHHHHHHHHHHHHHHHHHHHHHHHHHTT-HHHHHHHHHHHHHHHHHHHHHHHHHHHHHHHHHHHHHHHHHHHHHHHHHHHHHHHHHHHTSGGG-SS-HHHHHHHHHHHHHGGGSSGGGSSS---------PPPHHHHHHHHHHHHHHHHHHHHHHHHHHHHHHHHT--------PPP-------PPP---

Foldseek 3Di:
DAPPVLCPQPLNVPDDPVVLLVLLDACLVCVPVPVVVSVVSLVSLLSSLLVCLQVLVQAQPDPVRDRHNFKRQLAPVSQVNPADPPRGTRLRNLVSLCVVPDPVCPVVVVVVVDPDPPVVVVVVPPPPPDDPDDDHSVRSSVVNRDIHGSCVHAPDVNVQVCCVPPVVQWEDDPPDIDGDPDPVPRDCDPLNVVLVVLVVVLVVLVVVLVVLVVVLVVLVVVLLVCLVVVNLVVSLVSLVVSVVSVVVSVVSVVVSVVSVVVSVVSVVVVVLVVVVVVLVVVVVVVVVVCPPPVNPPDCDPVVVVVSVVVSVVSPPPPPPPPPDPDDDDDDDDDDSVVSVVVSVVVSVVSVVVVVVVVVVVVVVVVVPDDDDDDPDDDDDDDDDDDDDDDDD

Radius of gyration: 38.7 Å; Cα contacts (8 Å, |Δi|>4): 241; chains: 1; bounding box: 103×74×130 Å